Protein 1MRZ (pdb70)

CATH classification: 3.40.50.620 (+1 more: 2.40.30.30)

Structure (mmCIF, N/CA/C/O backbone):
data_1MRZ
#
_entry.id   1MRZ
#
_cell.length_a   67.211
_cell.length_b   83.095
_cell.length_c   67.851
_cell.angle_alpha   90.00
_cell.angle_beta   116.93
_cell.angle_gamma   90.00
#
_symmetry.space_group_name_H-M   'P 1 21 1'
#
loop_
_entity.id
_entity.type
_entity.pdbx_description
1 polymer 'Riboflavin kinase/FMN adenylyltransferase'
2 non-polymer 'CITRIC ACID'
3 water water
#
loop_
_atom_site.group_PDB
_atom_site.id
_atom_site.type_symbol
_atom_site.label_atom_id
_atom_site.label_alt_id
_atom_site.label_comp_id
_atom_site.label_asym_id
_atom_site.label_entity_id
_atom_site.label_seq_id
_atom_site.pdbx_PDB_ins_code
_atom_site.Cartn_x
_atom_site.Cartn_y
_atom_site.Cartn_z
_atom_site.occupancy
_atom_site.B_iso_or_equiv
_atom_site.auth_seq_id
_atom_site.auth_comp_id
_atom_site.auth_asym_id
_atom_site.auth_atom_id
_atom_site.pdbx_PDB_model_num
ATOM 1 N N . VAL A 1 2 ? -2.495 8.562 -4.353 1.00 18.39 2 VAL A N 1
ATOM 2 C CA . VAL A 1 2 ? -2.621 7.610 -3.209 1.00 18.81 2 VAL A CA 1
ATOM 3 C C . VAL A 1 2 ? -1.459 7.863 -2.250 1.00 18.95 2 VAL A C 1
ATOM 4 O O . VAL A 1 2 ? -0.309 8.013 -2.677 1.00 19.07 2 VAL A O 1
ATOM 8 N N . VAL A 1 3 ? -1.758 7.942 -0.959 1.00 17.85 3 VAL A N 1
ATOM 9 C CA . VAL A 1 3 ? -0.725 8.254 0.010 1.00 18.19 3 VAL A CA 1
ATOM 10 C C . VAL A 1 3 ? -0.613 7.184 1.087 1.00 17.47 3 VAL A C 1
ATOM 11 O O . VAL A 1 3 ? -1.608 6.832 1.696 1.00 17.01 3 VAL A O 1
ATOM 15 N N . SER A 1 4 ? 0.602 6.687 1.313 1.00 17.11 4 SER A N 1
ATOM 16 C CA . SER A 1 4 ? 0.851 5.761 2.410 1.00 17.30 4 SER A CA 1
ATOM 17 C C . SER A 1 4 ? 1.228 6.636 3.586 1.00 16.49 4 SER A C 1
ATOM 18 O O . SER A 1 4 ? 1.942 7.615 3.404 1.00 16.78 4 SER A O 1
ATOM 21 N N . ILE A 1 5 ? 0.761 6.306 4.786 1.00 15.66 5 ILE A N 1
ATOM 22 C CA . ILE A 1 5 ? 1.175 7.079 5.966 1.00 15.10 5 ILE A CA 1
ATOM 23 C C . ILE A 1 5 ? 1.615 6.148 7.090 1.00 14.72 5 ILE A C 1
ATOM 24 O O . ILE A 1 5 ? 0.951 5.168 7.388 1.00 14.02 5 ILE A O 1
ATOM 29 N N . GLY A 1 6 ? 2.737 6.465 7.717 1.00 14.72 6 GLY A N 1
ATOM 30 C CA . GLY A 1 6 ? 3.227 5.650 8.816 1.00 15.15 6 GLY A CA 1
ATOM 31 C C . GLY A 1 6 ? 4.608 6.098 9.235 1.00 15.55 6 GLY A C 1
ATOM 32 O O . GLY A 1 6 ? 5.134 7.053 8.682 1.00 14.75 6 GLY A O 1
ATOM 33 N N . VAL A 1 7 ? 5.186 5.420 10.222 1.00 15.27 7 VAL A N 1
ATOM 34 C CA . VAL A 1 7 ? 6.545 5.754 10.650 1.00 15.91 7 VAL A CA 1
ATOM 35 C C . VAL A 1 7 ? 7.550 5.025 9.758 1.00 16.04 7 VAL A C 1
ATOM 36 O O . VAL A 1 7 ? 8.489 5.626 9.270 1.00 16.40 7 VAL A O 1
ATOM 40 N N . PHE A 1 8 ? 7.327 3.732 9.549 1.00 15.81 8 PHE A N 1
ATOM 41 C CA . PHE A 1 8 ? 8.177 2.915 8.669 1.00 16.64 8 PHE A CA 1
ATOM 42 C C . PHE A 1 8 ? 9.624 2.796 9.157 1.00 16.32 8 PHE A C 1
ATOM 43 O O . PHE A 1 8 ? 10.531 2.672 8.344 1.00 16.21 8 PHE A O 1
ATOM 51 N N . ASP A 1 9 ? 9.841 2.840 10.468 1.00 16.96 9 ASP A N 1
ATOM 52 C CA . ASP A 1 9 ? 11.195 2.724 10.999 1.00 17.03 9 ASP A CA 1
ATOM 53 C C . ASP A 1 9 ? 11.768 1.341 10.667 1.00 17.40 9 ASP A C 1
ATOM 54 O O . ASP A 1 9 ? 11.268 0.326 11.145 1.00 17.11 9 ASP A O 1
ATOM 59 N N . GLY A 1 10 ? 12.816 1.312 9.851 1.00 16.83 10 GLY A N 1
ATOM 60 C CA . GLY A 1 10 ? 13.443 0.062 9.463 1.00 17.34 10 GLY A CA 1
ATOM 61 C C . GLY A 1 10 ? 12.989 -0.456 8.106 1.00 17.27 10 GLY A C 1
ATOM 62 O O . GLY A 1 10 ? 13.680 -1.274 7.494 1.00 17.10 10 GLY A O 1
ATOM 63 N N . VAL A 1 11 ? 11.840 0.027 7.635 1.00 16.95 11 VAL A N 1
ATOM 64 C CA . VAL A 1 11 ? 11.258 -0.427 6.372 1.00 17.25 11 VAL A CA 1
ATOM 65 C C . VAL A 1 11 ? 11.297 -1.959 6.327 1.00 17.54 11 VAL A C 1
ATOM 66 O O . VAL A 1 11 ? 11.887 -2.556 5.429 1.00 17.48 11 VAL A O 1
ATOM 70 N N . HIS A 1 12 ? 10.684 -2.597 7.320 1.00 17.45 12 HIS A N 1
ATOM 71 C CA . HIS A 1 12 ? 10.708 -4.062 7.402 1.00 16.97 12 HIS A CA 1
ATOM 72 C C . HIS A 1 12 ? 9.703 -4.685 6.429 1.00 16.85 12 HIS A C 1
ATOM 73 O O . HIS A 1 12 ? 9.100 -3.976 5.636 1.00 15.87 12 HIS A O 1
ATOM 80 N N . ILE A 1 13 ? 9.517 -6.003 6.483 1.00 16.99 13 ILE A N 1
ATOM 81 C CA . ILE A 1 13 ? 8.639 -6.652 5.503 1.00 17.08 13 ILE A CA 1
ATOM 82 C C . ILE A 1 13 ? 7.168 -6.249 5.611 1.00 16.73 13 ILE A C 1
ATOM 83 O O . ILE A 1 13 ? 6.441 -6.295 4.618 1.00 16.53 13 ILE A O 1
ATOM 88 N N . GLY A 1 14 ? 6.737 -5.847 6.804 1.00 16.64 14 GLY A N 1
ATOM 89 C CA . GLY A 1 14 ? 5.377 -5.380 6.998 1.00 16.58 14 GLY A CA 1
ATOM 90 C C . GLY A 1 14 ? 5.222 -4.048 6.285 1.00 17.34 14 GLY A C 1
ATOM 91 O O . GLY A 1 14 ? 4.222 -3.795 5.607 1.00 17.78 14 GLY A O 1
ATOM 92 N N . HIS A 1 15 ? 6.220 -3.184 6.441 1.00 17.09 15 HIS A N 1
ATOM 93 C CA . HIS A 1 15 ? 6.211 -1.899 5.742 1.00 17.58 15 HIS A CA 1
ATOM 94 C C . HIS A 1 15 ? 6.251 -2.074 4.229 1.00 17.44 15 HIS A C 1
ATOM 95 O O . HIS A 1 15 ? 5.580 -1.355 3.482 1.00 17.24 15 HIS A O 1
ATOM 102 N N . GLN A 1 16 ? 7.062 -3.016 3.774 1.00 17.64 16 GLN A N 1
ATOM 103 C CA . GLN A 1 16 ? 7.194 -3.277 2.348 1.00 18.09 16 GLN A CA 1
ATOM 104 C C . GLN A 1 16 ? 5.836 -3.686 1.777 1.00 17.85 16 GLN A C 1
ATOM 105 O O . GLN A 1 16 ? 5.499 -3.353 0.634 1.00 18.18 16 GLN A O 1
ATOM 111 N N . LYS A 1 17 ? 5.056 -4.396 2.585 1.00 17.30 17 LYS A N 1
ATOM 112 C CA . LYS A 1 17 ? 3.724 -4.818 2.179 1.00 16.93 17 LYS A CA 1
ATOM 113 C C . LYS A 1 17 ? 2.825 -3.593 1.984 1.00 16.55 17 LYS A C 1
ATOM 114 O O . LYS A 1 17 ? 2.095 -3.498 1.000 1.00 15.84 17 LYS A O 1
ATOM 120 N N . VAL A 1 18 ? 2.896 -2.646 2.914 1.00 16.60 18 VAL A N 1
ATOM 121 C CA . VAL A 1 18 ? 2.107 -1.419 2.789 1.00 16.54 18 VAL A CA 1
ATOM 122 C C . VAL A 1 18 ? 2.467 -0.663 1.510 1.00 16.58 18 VAL A C 1
ATOM 123 O O . VAL A 1 18 ? 1.588 -0.216 0.746 1.00 15.57 18 VAL A O 1
ATOM 127 N N . LEU A 1 19 ? 3.764 -0.531 1.267 1.00 16.16 19 LEU A N 1
ATOM 128 C CA . LEU A 1 19 ? 4.241 0.238 0.125 1.00 16.43 19 LEU A CA 1
ATOM 129 C C . LEU A 1 19 ? 3.935 -0.444 -1.204 1.00 16.17 19 LEU A C 1
ATOM 130 O O . LEU A 1 19 ? 3.540 0.210 -2.189 1.00 15.27 19 LEU A O 1
ATOM 135 N N . ARG A 1 20 ? 4.107 -1.755 -1.252 1.00 15.46 20 ARG A N 1
ATOM 136 C CA . ARG A 1 20 ? 3.802 -2.483 -2.481 1.00 16.18 20 ARG A CA 1
ATOM 137 C C . ARG A 1 20 ? 2.318 -2.374 -2.825 1.00 15.41 20 ARG A C 1
ATOM 138 O O . ARG A 1 20 ? 1.935 -2.241 -3.998 1.00 14.74 20 ARG A O 1
ATOM 146 N N . THR A 1 21 ? 1.484 -2.451 -1.799 1.00 14.98 21 THR A N 1
ATOM 147 C CA . THR A 1 21 ? 0.047 -2.319 -1.982 1.00 14.97 21 THR A CA 1
ATOM 148 C C . THR A 1 21 ? -0.291 -0.911 -2.476 1.00 15.28 21 THR A C 1
ATOM 149 O O . THR A 1 21 ? -1.123 -0.741 -3.368 1.00 14.12 21 THR A O 1
ATOM 153 N N . MET A 1 22 ? 0.364 0.101 -1.899 1.00 14.56 22 MET A N 1
ATOM 154 C CA . MET A 1 22 ? 0.154 1.473 -2.344 1.00 15.15 22 MET A CA 1
ATOM 155 C C . MET A 1 22 ? 0.427 1.603 -3.832 1.00 14.85 22 MET A C 1
ATOM 156 O O . MET A 1 22 ? -0.351 2.217 -4.561 1.00 14.52 22 MET A O 1
ATOM 161 N N . LYS A 1 23 ? 1.527 1.016 -4.290 1.00 14.50 23 LYS A N 1
ATOM 162 C CA . LYS A 1 23 ? 1.884 1.120 -5.702 1.00 14.80 23 LYS A CA 1
ATOM 163 C C . LYS A 1 23 ? 0.863 0.457 -6.622 1.00 14.14 23 LYS A C 1
ATOM 164 O O . LYS A 1 23 ? 0.608 0.922 -7.732 1.00 12.99 23 LYS A O 1
ATOM 170 N N . GLU A 1 24 ? 0.279 -0.640 -6.148 1.00 13.43 24 GLU A N 1
ATOM 171 C CA . GLU A 1 24 ? -0.709 -1.366 -6.932 1.00 14.01 24 GLU A CA 1
ATOM 172 C C . GLU A 1 24 ? -1.993 -0.560 -7.022 1.00 13.71 24 GLU A C 1
ATOM 173 O O . GLU A 1 24 ? -2.609 -0.463 -8.095 1.00 13.64 24 GLU A O 1
ATOM 179 N N . ILE A 1 25 ? -2.404 0.000 -5.889 1.00 13.49 25 ILE A N 1
ATOM 180 C CA . ILE A 1 25 ? -3.612 0.824 -5.837 1.00 14.60 25 ILE A CA 1
ATOM 181 C C . ILE A 1 25 ? -3.443 2.026 -6.757 1.00 14.39 25 ILE A C 1
ATOM 182 O O . ILE A 1 25 ? -4.369 2.420 -7.482 1.00 13.33 25 ILE A O 1
ATOM 187 N N . ALA A 1 26 ? -2.248 2.609 -6.721 1.00 14.38 26 ALA A N 1
ATOM 188 C CA . ALA A 1 26 ? -1.938 3.739 -7.591 1.00 14.66 26 ALA A CA 1
ATOM 189 C C . ALA A 1 26 ? -2.103 3.363 -9.049 1.00 14.32 26 ALA A C 1
ATOM 190 O O . ALA A 1 26 ? -2.663 4.122 -9.843 1.00 14.51 26 ALA A O 1
ATOM 192 N N . PHE A 1 27 ? -1.617 2.184 -9.409 1.00 14.10 27 PHE A N 1
ATOM 193 C CA . PHE A 1 27 ? -1.709 1.740 -10.789 1.00 14.58 27 PHE A CA 1
ATOM 194 C C . PHE A 1 27 ? -3.151 1.598 -11.252 1.00 14.50 27 PHE A C 1
ATOM 195 O O . PHE A 1 27 ? -3.511 2.074 -12.329 1.00 14.06 27 PHE A O 1
ATOM 203 N N . PHE A 1 28 ? -3.980 0.931 -10.453 1.00 14.40 28 PHE A N 1
ATOM 204 C CA . PHE A 1 28 ? -5.359 0.717 -10.884 1.00 14.70 28 PHE A CA 1
ATOM 205 C C . PHE A 1 28 ? -6.256 1.946 -10.769 1.00 15.19 28 PHE A C 1
ATOM 206 O O . PHE A 1 28 ? -7.261 2.060 -11.463 1.00 15.12 28 PHE A O 1
ATOM 214 N N . ARG A 1 29 ? -5.879 2.879 -9.906 1.00 15.22 29 ARG A N 1
ATOM 215 C CA . ARG A 1 29 ? -6.633 4.114 -9.792 1.00 16.25 29 ARG A CA 1
ATOM 216 C C . ARG A 1 29 ? -6.092 5.133 -10.789 1.00 16.68 29 ARG A C 1
ATOM 217 O O . ARG A 1 29 ? -6.688 6.178 -10.980 1.00 17.16 29 ARG A O 1
ATOM 225 N N . LYS A 1 30 ? -4.961 4.821 -11.412 1.00 17.13 30 LYS A N 1
ATOM 226 C CA . LYS A 1 30 ? -4.316 5.746 -12.334 1.00 18.10 30 LYS A CA 1
ATOM 227 C C . LYS A 1 30 ? -3.939 7.033 -11.589 1.00 18.96 30 LYS A C 1
ATOM 228 O O . LYS A 1 30 ? -4.243 8.145 -12.034 1.00 18.83 30 LYS A O 1
ATOM 234 N N . ASP A 1 31 ? -3.265 6.850 -10.458 1.00 19.41 31 ASP A N 1
ATOM 235 C CA . ASP A 1 31 ? -2.871 7.929 -9.562 1.00 20.98 31 ASP A CA 1
ATOM 236 C C . ASP A 1 31 ? -1.357 7.945 -9.388 1.00 20.32 31 ASP A C 1
ATOM 237 O O . ASP A 1 31 ? -0.672 7.027 -9.821 1.00 20.35 31 ASP A O 1
ATOM 242 N N . ASP A 1 32 ? -0.841 8.987 -8.747 1.00 20.82 32 ASP A N 1
ATOM 243 C CA . ASP A 1 32 ? 0.581 9.048 -8.397 1.00 21.25 32 ASP A CA 1
ATOM 244 C C . ASP A 1 32 ? 0.700 8.478 -6.992 1.00 20.88 32 ASP A C 1
ATOM 245 O O . ASP A 1 32 ? -0.306 8.372 -6.291 1.00 21.71 32 ASP A O 1
ATOM 250 N N . SER A 1 33 ? 1.906 8.095 -6.582 1.00 19.90 33 SER A N 1
ATOM 251 C CA . SER A 1 33 ? 2.122 7.559 -5.240 1.00 19.30 33 SER A CA 1
ATOM 252 C C . SER A 1 33 ? 2.891 8.594 -4.430 1.00 18.42 33 SER A C 1
ATOM 253 O O . SER A 1 33 ? 3.650 9.362 -4.996 1.00 17.76 33 SER A O 1
ATOM 256 N N . LEU A 1 34 ? 2.669 8.604 -3.119 1.00 17.21 34 LEU A N 1
ATOM 257 C CA . LEU A 1 34 ? 3.366 9.499 -2.200 1.00 17.39 34 LEU A CA 1
ATOM 258 C C . LEU A 1 34 ? 3.433 8.812 -0.840 1.00 16.95 34 LEU A C 1
ATOM 259 O O . LEU A 1 34 ? 2.425 8.293 -0.364 1.00 16.55 34 LEU A O 1
ATOM 264 N N . ILE A 1 35 ? 4.606 8.820 -0.218 1.00 16.28 35 ILE A N 1
ATOM 265 C CA . ILE A 1 35 ? 4.768 8.238 1.108 1.00 16.12 35 ILE A CA 1
ATOM 266 C C . ILE A 1 35 ? 4.953 9.372 2.118 1.00 15.69 35 ILE A C 1
ATOM 267 O O . ILE A 1 35 ? 5.838 10.202 1.940 1.00 15.43 35 ILE A O 1
ATOM 272 N N . TYR A 1 36 ? 4.118 9.409 3.153 1.00 14.93 36 TYR A N 1
ATOM 273 C CA . TYR A 1 36 ? 4.300 10.355 4.251 1.00 15.83 36 TYR A CA 1
ATOM 274 C C . TYR A 1 36 ? 4.911 9.523 5.362 1.00 15.97 36 TYR A C 1
ATOM 275 O O . TYR A 1 36 ? 4.278 8.591 5.846 1.00 16.24 36 TYR A O 1
ATOM 284 N N . THR A 1 37 ? 6.146 9.828 5.739 1.00 16.28 37 THR A N 1
ATOM 285 C CA . THR A 1 37 ? 6.769 9.132 6.853 1.00 16.13 37 THR A CA 1
ATOM 286 C C . THR A 1 37 ? 6.881 10.071 8.049 1.00 15.89 37 THR A C 1
ATOM 287 O O . THR A 1 37 ? 7.489 11.137 7.975 1.00 15.43 37 THR A O 1
ATOM 291 N N . ILE A 1 38 ? 6.243 9.690 9.146 1.00 16.60 38 ILE A N 1
ATOM 292 C CA . ILE A 1 38 ? 6.272 10.490 10.361 1.00 16.54 38 ILE A CA 1
ATOM 293 C C . ILE A 1 38 ? 7.640 10.311 11.010 1.00 16.60 38 ILE A C 1
ATOM 294 O O . ILE A 1 38 ? 8.080 9.188 11.246 1.00 16.58 38 ILE A O 1
ATOM 299 N N . SER A 1 39 ? 8.317 11.419 11.284 1.00 16.92 39 SER A N 1
ATOM 300 C CA . SER A 1 39 ? 9.673 11.377 11.828 1.00 17.16 39 SER A CA 1
ATOM 301 C C . SER A 1 39 ? 9.860 10.417 13.002 1.00 17.66 39 SER A C 1
ATOM 302 O O . SER A 1 39 ? 10.765 9.579 12.990 1.00 17.21 39 SER A O 1
ATOM 305 N N . TYR A 1 40 ? 9.000 10.534 14.011 1.00 17.38 40 TYR A N 1
ATOM 306 C CA . TYR A 1 40 ? 9.131 9.723 15.201 1.00 17.92 40 TYR A CA 1
ATOM 307 C C . TYR A 1 40 ? 7.799 9.159 15.683 1.00 18.01 40 TYR A C 1
ATOM 308 O O . TYR A 1 40 ? 6.763 9.830 15.596 1.00 17.92 40 TYR A O 1
ATOM 317 N N . PRO A 1 41 ? 7.834 7.945 16.228 1.00 17.98 41 PRO A N 1
ATOM 318 C CA . PRO A 1 41 ? 6.636 7.342 16.815 1.00 17.77 41 PRO A CA 1
ATOM 319 C C . PRO A 1 41 ? 6.398 8.002 18.179 1.00 17.76 41 PRO A C 1
ATOM 320 O O . PRO A 1 41 ? 7.339 8.544 18.770 1.00 16.55 41 PRO A O 1
ATOM 324 N N . PRO A 1 42 ? 5.173 7.965 18.695 1.00 18.31 42 PRO A N 1
ATOM 325 C CA . PRO A 1 42 ? 4.892 8.597 19.984 1.00 18.41 42 PRO A CA 1
ATOM 326 C C . PRO A 1 42 ? 5.796 8.039 21.081 1.00 17.93 42 PRO A C 1
ATOM 327 O O . PRO A 1 42 ? 6.301 8.807 21.894 1.00 17.68 42 PRO A O 1
ATOM 331 N N . GLU A 1 43 ? 6.021 6.728 21.072 1.00 17.21 43 GLU A N 1
ATOM 332 C CA . GLU A 1 43 ? 6.862 6.066 22.084 1.00 17.70 43 GLU A CA 1
ATOM 333 C C . GLU A 1 43 ? 8.289 6.619 22.171 1.00 16.84 43 GLU A C 1
ATOM 334 O O . GLU A 1 43 ? 8.959 6.487 23.192 1.00 15.59 43 GLU A O 1
ATOM 340 N N . TYR A 1 44 ? 8.756 7.219 21.086 1.00 17.02 44 TYR A N 1
ATOM 341 C CA . TYR A 1 44 ? 10.121 7.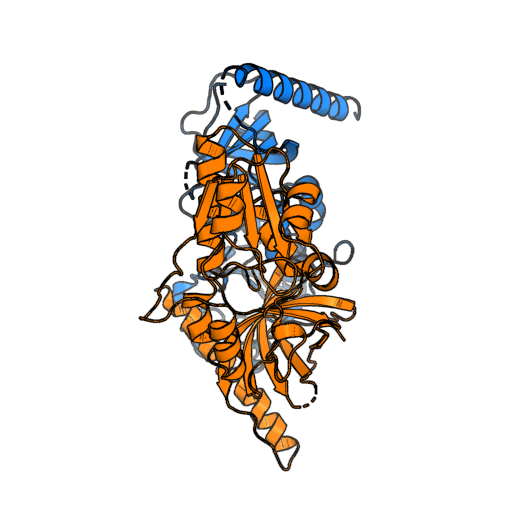747 21.016 1.00 17.49 44 TYR A CA 1
ATOM 342 C C . TYR A 1 44 ? 10.443 8.684 22.171 1.00 18.13 44 TYR A C 1
ATOM 343 O O . TYR A 1 44 ? 11.582 8.763 22.627 1.00 18.04 44 TYR A O 1
ATOM 352 N N . PHE A 1 45 ? 9.424 9.370 22.664 1.00 18.55 45 PHE A N 1
ATOM 353 C CA . PHE A 1 45 ? 9.633 10.350 23.719 1.00 20.30 45 PHE A CA 1
ATOM 354 C C . PHE A 1 45 ? 9.512 9.796 25.128 1.00 20.83 45 PHE A C 1
ATOM 355 O O . PHE A 1 45 ? 9.741 10.510 26.101 1.00 22.24 45 PHE A O 1
ATOM 363 N N . LEU A 1 46 ? 9.206 8.508 25.233 1.00 21.47 46 LEU A N 1
ATOM 364 C CA . LEU A 1 46 ? 9.104 7.854 26.537 1.00 21.85 46 LEU A CA 1
ATOM 365 C C . LEU A 1 46 ? 10.445 7.289 26.995 1.00 21.96 46 LEU A C 1
ATOM 366 O O . LEU A 1 46 ? 11.201 6.736 26.198 1.00 22.11 46 LEU A O 1
ATOM 371 N N . PRO A 1 47 ? 10.727 7.425 28.292 1.00 22.15 47 PRO A N 1
ATOM 372 C CA . PRO A 1 47 ? 11.999 6.993 28.894 1.00 22.07 47 PRO A CA 1
ATOM 373 C C . PRO A 1 47 ? 12.495 5.579 28.551 1.00 21.84 47 PRO A C 1
ATOM 374 O O . PRO A 1 47 ? 13.703 5.366 28.499 1.00 21.57 47 PRO A O 1
ATOM 378 N N . ASP A 1 48 ? 11.592 4.637 28.302 1.00 21.50 48 ASP A N 1
ATOM 379 C CA . ASP A 1 48 ? 12.025 3.268 28.028 1.00 21.53 48 ASP A CA 1
ATOM 380 C C . ASP A 1 48 ? 12.133 2.908 26.546 1.00 20.75 48 ASP A C 1
ATOM 381 O O . ASP A 1 48 ? 12.185 1.729 26.207 1.00 20.96 48 ASP A O 1
ATOM 386 N N . PHE A 1 49 ? 12.142 3.906 25.670 1.00 19.38 49 PHE A N 1
ATOM 387 C CA . PHE A 1 49 ? 12.218 3.651 24.239 1.00 18.31 49 PHE A CA 1
ATOM 388 C C . PHE A 1 49 ? 13.580 3.064 23.862 1.00 17.94 49 PHE A C 1
ATOM 389 O O . PHE A 1 49 ? 14.612 3.656 24.152 1.00 16.95 49 PHE A O 1
ATOM 397 N N . PRO A 1 50 ? 13.583 1.894 23.231 1.00 17.78 50 PRO A N 1
ATOM 398 C CA . PRO A 1 50 ? 14.835 1.251 22.807 1.00 17.80 50 PRO A CA 1
ATOM 399 C C . PRO A 1 50 ? 15.620 2.077 21.797 1.00 17.43 50 PRO A C 1
ATOM 400 O O . PRO A 1 50 ? 16.850 2.035 21.796 1.00 17.03 50 PRO A O 1
ATOM 404 N N . GLY A 1 51 ? 14.916 2.829 20.956 1.00 17.19 51 GLY A N 1
ATOM 405 C CA . GLY A 1 51 ? 15.566 3.619 19.936 1.00 16.40 51 GLY A CA 1
ATOM 406 C C . GLY A 1 51 ? 15.144 3.180 18.550 1.00 15.74 51 GLY A C 1
ATOM 407 O O . GLY A 1 51 ? 14.592 2.096 18.363 1.00 14.89 51 GLY A O 1
ATOM 408 N N . LEU A 1 52 ? 15.385 4.042 17.571 1.00 15.44 52 LEU A N 1
ATOM 409 C CA . LEU A 1 52 ? 15.018 3.747 16.192 1.00 15.63 52 LEU A CA 1
ATOM 410 C C . LEU A 1 52 ? 16.002 2.744 15.606 1.00 15.74 52 LEU A C 1
ATOM 411 O O . LEU A 1 52 ? 17.148 2.673 16.043 1.00 15.20 52 LEU A O 1
ATOM 416 N N . LEU A 1 53 ? 15.546 1.990 14.611 1.00 15.53 53 LEU A N 1
ATOM 417 C CA . LEU A 1 53 ? 16.383 1.007 13.942 1.00 16.64 53 LEU A CA 1
ATOM 418 C C . LEU A 1 53 ? 17.391 1.670 13.027 1.00 16.80 53 LEU A C 1
ATOM 419 O O . LEU A 1 53 ? 18.423 1.090 12.731 1.00 17.22 53 LEU A O 1
ATOM 424 N N . MET A 1 54 ? 17.084 2.886 12.575 1.00 17.02 54 MET A N 1
ATOM 425 C CA . MET A 1 54 ? 17.946 3.612 11.642 1.00 17.06 54 MET A CA 1
ATOM 426 C C . MET A 1 54 ? 17.607 5.101 11.690 1.00 16.87 54 MET A C 1
ATOM 427 O O . MET A 1 54 ? 16.562 5.477 12.209 1.00 15.75 54 MET A O 1
ATOM 432 N N . THR A 1 55 ? 18.480 5.952 11.149 1.00 16.24 55 THR A N 1
ATOM 433 C CA . THR A 1 55 ? 18.197 7.390 11.143 1.00 16.61 55 THR A CA 1
ATOM 434 C C . THR A 1 55 ? 17.036 7.692 10.216 1.00 16.28 55 THR A C 1
ATOM 435 O O . THR A 1 55 ? 16.715 6.907 9.331 1.00 14.98 55 THR A O 1
ATOM 439 N N . VAL A 1 56 ? 16.422 8.853 10.405 1.00 16.65 56 VAL A N 1
ATOM 440 C CA . VAL A 1 56 ? 15.356 9.261 9.509 1.00 17.00 56 VAL A CA 1
ATOM 441 C C . VAL A 1 56 ? 15.920 9.394 8.095 1.00 17.08 56 VAL A C 1
ATOM 442 O O . VAL A 1 56 ? 15.278 9.026 7.127 1.00 17.11 56 VAL A O 1
ATOM 446 N N . GLU A 1 57 ? 17.144 9.902 7.983 1.00 17.08 57 GLU A N 1
ATOM 447 C CA . GLU A 1 57 ? 17.761 10.067 6.671 1.00 18.81 57 GLU A CA 1
ATOM 448 C C . GLU A 1 57 ? 17.914 8.734 5.941 1.00 18.31 57 GLU A C 1
ATOM 449 O O . GLU A 1 57 ? 17.573 8.616 4.760 1.00 18.34 57 GLU A O 1
ATOM 455 N N . SER A 1 58 ? 18.441 7.741 6.644 1.00 17.97 58 SER A N 1
ATOM 456 C CA . SER A 1 58 ? 18.618 6.414 6.071 1.00 18.29 58 SER A CA 1
ATOM 457 C C . SER A 1 58 ? 17.257 5.841 5.693 1.00 17.64 58 SER A C 1
ATOM 458 O O . SER A 1 58 ? 17.103 5.182 4.673 1.00 16.68 58 SER A O 1
ATOM 461 N N . ARG A 1 59 ? 16.271 6.073 6.548 1.00 17.54 59 ARG A N 1
ATOM 462 C CA . ARG A 1 59 ? 14.924 5.573 6.293 1.00 17.93 59 ARG A CA 1
ATOM 463 C C . ARG A 1 59 ? 14.343 6.192 5.023 1.00 17.37 59 ARG A C 1
ATOM 464 O O . ARG A 1 59 ? 13.769 5.497 4.184 1.00 17.32 59 ARG A O 1
ATOM 472 N N . VAL A 1 60 ? 14.493 7.503 4.889 1.00 17.75 60 VAL A N 1
ATOM 473 C CA . VAL A 1 60 ? 13.988 8.200 3.707 1.00 18.20 60 VAL A CA 1
ATOM 474 C C . VAL A 1 60 ? 14.640 7.684 2.428 1.00 18.47 60 VAL A C 1
ATOM 475 O O . VAL A 1 60 ? 13.982 7.539 1.400 1.00 18.60 60 VAL A O 1
ATOM 479 N N . GLU A 1 61 ? 15.939 7.427 2.484 1.00 18.90 61 GLU A N 1
ATOM 480 C CA . GLU A 1 61 ? 16.658 6.892 1.320 1.00 19.40 61 GLU A CA 1
ATOM 481 C C . GLU A 1 61 ? 16.069 5.557 0.858 1.00 18.65 61 GLU A C 1
ATOM 482 O O . GLU A 1 61 ? 15.969 5.285 -0.341 1.00 18.86 61 GLU A O 1
ATOM 488 N N . MET A 1 62 ? 15.685 4.714 1.810 1.00 17.93 62 MET A N 1
ATOM 489 C CA . MET A 1 62 ? 15.076 3.432 1.475 1.00 18.07 62 MET A CA 1
ATOM 490 C C . MET A 1 62 ? 13.646 3.553 0.956 1.00 17.38 62 MET A C 1
ATOM 491 O O . MET A 1 62 ? 13.267 2.875 0.003 1.00 16.29 62 MET A O 1
ATOM 496 N N . LEU A 1 63 ? 12.847 4.395 1.611 1.00 17.34 63 LEU A N 1
ATOM 497 C CA . LEU A 1 63 ? 11.464 4.625 1.201 1.00 17.00 63 LEU A CA 1
ATOM 498 C C . LEU A 1 63 ? 11.405 5.231 -0.198 1.00 17.15 63 LEU A C 1
ATOM 499 O O . LEU A 1 63 ? 10.474 4.954 -0.955 1.00 16.79 63 LEU A O 1
ATOM 504 N N . SER A 1 64 ? 12.393 6.061 -0.530 1.00 17.06 64 SER A N 1
ATOM 505 C CA . SER A 1 64 ? 12.450 6.727 -1.834 1.00 18.35 64 SER A CA 1
ATOM 506 C C . SER A 1 64 ? 12.598 5.742 -3.007 1.00 19.06 64 SER A C 1
ATOM 507 O O . SER A 1 64 ? 12.334 6.088 -4.156 1.00 19.55 64 SER A O 1
ATOM 510 N N . ARG A 1 65 ? 13.037 4.526 -2.725 1.00 19.28 65 ARG A N 1
ATOM 511 C CA . ARG A 1 65 ? 13.142 3.510 -3.775 1.00 20.45 65 ARG A CA 1
ATOM 512 C C . ARG A 1 65 ? 11.757 3.061 -4.230 1.00 20.54 65 ARG A C 1
ATOM 513 O O . ARG A 1 65 ? 11.592 2.559 -5.351 1.00 21.08 65 ARG A O 1
ATOM 521 N N . TYR A 1 66 ? 10.767 3.254 -3.364 1.00 19.61 66 TYR A N 1
ATOM 522 C CA . TYR A 1 66 ? 9.383 2.895 -3.661 1.00 19.55 66 TYR A CA 1
ATOM 523 C C . TYR A 1 66 ? 8.610 4.029 -4.321 1.00 18.98 66 TYR A C 1
ATOM 524 O O . TYR A 1 66 ? 7.916 3.805 -5.304 1.00 18.60 66 TYR A O 1
ATOM 533 N N . ALA A 1 67 ? 8.729 5.241 -3.773 1.00 18.16 67 ALA A N 1
ATOM 534 C CA . ALA A 1 67 ? 8.028 6.408 -4.302 1.00 18.00 67 ALA A CA 1
ATOM 535 C C . ALA A 1 67 ? 8.535 7.690 -3.644 1.00 17.67 67 ALA A C 1
ATOM 536 O O . ALA A 1 67 ? 9.340 7.636 -2.714 1.00 16.92 67 ALA A O 1
ATOM 538 N N . ARG A 1 68 ? 8.025 8.825 -4.113 1.00 17.30 68 ARG A N 1
ATOM 539 C CA . ARG A 1 68 ? 8.350 10.129 -3.549 1.00 17.63 68 ARG A CA 1
ATOM 540 C C . ARG A 1 68 ? 7.995 10.087 -2.077 1.00 17.12 68 ARG A C 1
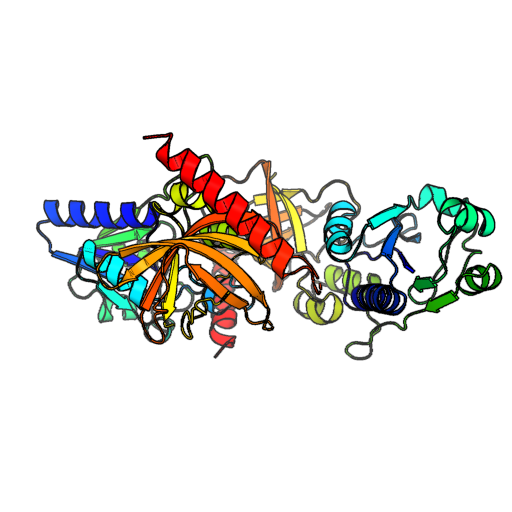ATOM 541 O O . ARG A 1 68 ? 6.897 9.670 -1.708 1.00 17.20 68 ARG A O 1
ATOM 549 N N . THR A 1 69 ? 8.937 10.506 -1.239 1.00 16.65 69 THR A N 1
ATOM 550 C CA . THR A 1 69 ? 8.783 10.434 0.209 1.00 16.78 69 THR A CA 1
ATOM 551 C C . THR A 1 69 ? 8.913 11.795 0.871 1.00 16.11 69 THR A C 1
ATOM 552 O O . THR A 1 69 ? 9.872 12.523 0.625 1.00 16.56 69 THR A O 1
ATOM 556 N N . VAL A 1 70 ? 7.930 12.122 1.703 1.00 15.25 70 VAL A N 1
ATOM 557 C CA . VAL A 1 70 ? 7.874 13.390 2.409 1.00 15.17 70 VAL A CA 1
ATOM 558 C C . VAL A 1 70 ? 7.843 13.114 3.901 1.00 15.37 70 VAL A C 1
ATOM 559 O O . VAL A 1 70 ? 7.041 12.305 4.358 1.00 14.89 70 VAL A O 1
ATOM 563 N N . VAL A 1 71 ? 8.696 13.792 4.667 1.00 15.32 71 VAL A N 1
ATOM 564 C CA . VAL A 1 71 ? 8.714 13.589 6.112 1.00 15.79 71 VAL A CA 1
ATOM 565 C C . VAL A 1 71 ? 7.670 14.455 6.820 1.00 15.88 71 VAL A C 1
ATOM 566 O O . VAL A 1 71 ? 7.584 15.665 6.571 1.00 15.46 71 VAL A O 1
ATOM 570 N N . LEU A 1 72 ? 6.866 13.840 7.684 1.00 15.44 72 LEU A N 1
ATOM 571 C CA . LEU A 1 72 ? 5.961 14.621 8.527 1.00 15.92 72 LEU A CA 1
ATOM 572 C C . LEU A 1 72 ? 6.672 14.799 9.851 1.00 16.07 72 LEU A C 1
ATOM 573 O O . LEU A 1 72 ? 7.076 13.813 10.475 1.00 16.43 72 LEU A O 1
ATOM 578 N N . ASP A 1 73 ? 6.824 16.052 10.269 1.00 16.10 73 ASP A N 1
ATOM 579 C CA . ASP A 1 73 ? 7.504 16.413 11.514 1.00 16.54 73 ASP A CA 1
ATOM 580 C C . ASP A 1 73 ? 6.579 16.135 12.702 1.00 16.49 73 ASP A C 1
ATOM 581 O O . ASP A 1 73 ? 5.535 16.768 12.860 1.00 15.46 73 ASP A O 1
ATOM 586 N N . PHE A 1 74 ? 6.955 15.159 13.519 1.00 16.24 74 PHE A N 1
ATOM 587 C CA . PHE A 1 74 ? 6.180 14.839 14.705 1.00 17.54 74 PHE A CA 1
ATOM 588 C C . PHE A 1 74 ? 5.785 16.099 15.478 1.00 16.99 74 PHE A C 1
ATOM 589 O O . PHE A 1 74 ? 4.649 16.239 15.901 1.00 16.30 74 PHE A O 1
ATOM 597 N N . PHE A 1 75 ? 6.736 17.012 15.657 1.00 17.32 75 PHE A N 1
ATOM 598 C CA . PHE A 1 75 ? 6.483 18.241 16.408 1.00 17.36 75 PHE A CA 1
ATOM 599 C C . PHE A 1 75 ? 5.445 19.130 15.737 1.00 17.54 75 PHE A C 1
ATOM 600 O O . PHE A 1 75 ? 4.687 19.831 16.408 1.00 17.55 75 PHE A O 1
ATOM 608 N N . ARG A 1 76 ? 5.407 19.096 14.412 1.00 17.38 76 ARG A N 1
ATOM 609 C CA . ARG A 1 76 ? 4.490 19.945 13.663 1.00 17.83 76 ARG A CA 1
ATOM 610 C C . ARG A 1 76 ? 3.089 19.360 13.486 1.00 17.52 76 ARG A C 1
ATOM 611 O O . ARG A 1 76 ? 2.164 20.084 13.126 1.00 17.75 76 ARG A O 1
ATOM 619 N N . ILE A 1 77 ? 2.915 18.064 13.744 1.00 17.11 77 ILE A N 1
ATOM 620 C CA . ILE A 1 77 ? 1.596 17.459 13.562 1.00 16.77 77 ILE A CA 1
ATOM 621 C C . ILE A 1 77 ? 0.940 16.981 14.863 1.00 16.72 77 ILE A C 1
ATOM 622 O O . ILE A 1 77 ? -0.259 16.726 14.883 1.00 15.99 77 ILE A O 1
ATOM 627 N N . LYS A 1 78 ? 1.721 16.846 15.930 1.00 16.71 78 LYS A N 1
ATOM 628 C CA . LYS A 1 78 ? 1.218 16.287 17.195 1.00 17.54 78 LYS A CA 1
ATOM 629 C C . LYS A 1 78 ? 0.041 17.037 17.828 1.00 17.94 78 LYS A C 1
ATOM 630 O O . LYS A 1 78 ? -0.759 16.431 18.543 1.00 18.55 78 LYS A O 1
ATOM 636 N N . ASP A 1 79 ? -0.060 18.342 17.593 1.00 17.73 79 ASP A N 1
ATOM 637 C CA . ASP A 1 79 ? -1.127 19.128 18.213 1.00 18.28 79 ASP A CA 1
ATOM 638 C C . ASP A 1 79 ? -2.275 19.503 17.279 1.00 17.70 79 ASP A C 1
ATOM 639 O O . ASP A 1 79 ? -3.160 20.265 17.660 1.00 17.56 79 ASP A O 1
ATOM 644 N N . LEU A 1 80 ? -2.267 18.971 16.064 1.00 17.37 80 LEU A N 1
ATOM 645 C CA . LEU A 1 80 ? -3.316 19.278 15.099 1.00 17.56 80 LEU A CA 1
ATOM 646 C C . LEU A 1 80 ? -4.580 18.479 15.383 1.00 17.52 80 LEU A C 1
ATOM 647 O O . LEU A 1 80 ? -4.516 17.363 15.892 1.00 17.71 80 LEU A O 1
ATOM 652 N N . THR A 1 81 ? -5.728 19.043 15.041 1.00 17.23 81 THR A N 1
ATOM 653 C CA . THR A 1 81 ? -6.972 18.296 15.140 1.00 17.49 81 THR A CA 1
ATOM 654 C C . THR A 1 81 ? -7.006 17.387 13.917 1.00 17.53 81 THR A C 1
ATOM 655 O O . THR A 1 81 ? -6.245 17.606 12.973 1.00 17.09 81 THR A O 1
ATOM 659 N N . PRO A 1 82 ? -7.840 16.353 13.934 1.00 17.62 82 PRO A N 1
ATOM 660 C CA . PRO A 1 82 ? -7.941 15.455 12.777 1.00 17.69 82 PRO A CA 1
ATOM 661 C C . PRO A 1 82 ? -8.317 16.259 11.544 1.00 17.40 82 PRO A C 1
ATOM 662 O O . PRO A 1 82 ? -7.752 16.065 10.467 1.00 17.03 82 PRO A O 1
ATOM 666 N N . GLU A 1 83 ? -9.237 17.193 11.730 1.00 17.55 83 GLU A N 1
ATOM 667 C CA . GLU A 1 83 ? -9.675 18.068 10.658 1.00 17.72 83 GLU A CA 1
ATOM 668 C C . GLU A 1 83 ? -8.484 18.862 10.125 1.00 17.36 83 GLU A C 1
ATOM 669 O O . GLU A 1 83 ? -8.289 18.975 8.908 1.00 17.10 83 GLU A O 1
ATOM 675 N N . GLY A 1 84 ? -7.677 19.387 11.044 1.00 17.07 84 GLY A N 1
ATOM 676 C CA . GLY A 1 84 ? -6.517 20.186 10.685 1.00 17.48 84 GLY A CA 1
ATOM 677 C C . GLY A 1 84 ? -5.475 19.390 9.918 1.00 17.45 84 GLY A C 1
ATOM 678 O O . GLY A 1 84 ? -4.856 19.891 8.977 1.00 17.58 84 GLY A O 1
ATOM 679 N N . PHE A 1 85 ? -5.284 18.137 10.312 1.00 17.17 85 PHE A N 1
ATOM 680 C CA . PHE A 1 85 ? -4.321 17.284 9.632 1.00 16.91 85 PHE A CA 1
ATOM 681 C C . PHE A 1 85 ? -4.757 17.043 8.188 1.00 16.64 85 PHE A C 1
ATOM 682 O O . PHE A 1 85 ? -3.965 17.177 7.245 1.00 15.87 85 PHE A O 1
ATOM 690 N N . VAL A 1 86 ? -6.021 16.686 8.011 1.00 16.19 86 VAL A N 1
ATOM 691 C CA . VAL A 1 86 ? -6.540 16.426 6.667 1.00 17.03 86 VAL A CA 1
ATOM 692 C C . VAL A 1 86 ? -6.431 17.658 5.766 1.00 16.93 86 VAL A C 1
ATOM 693 O O . VAL A 1 86 ? -6.026 17.564 4.613 1.00 16.88 86 VAL A O 1
ATOM 697 N N . GLU A 1 87 ? -6.775 18.815 6.310 1.00 17.73 87 GLU A N 1
ATOM 698 C CA . GLU A 1 87 ? -6.729 20.067 5.562 1.00 18.31 87 GLU A CA 1
ATOM 699 C C . GLU A 1 87 ? -5.312 20.404 5.096 1.00 18.47 87 GLU A C 1
ATOM 700 O O . GLU A 1 87 ? -5.092 20.772 3.942 1.00 18.00 87 GLU A O 1
ATOM 706 N N . ARG A 1 88 ? -4.346 20.231 5.990 1.00 18.20 88 ARG A N 1
ATOM 707 C CA . ARG A 1 88 ? -2.973 20.599 5.684 1.00 18.77 88 ARG A CA 1
ATOM 708 C C . ARG A 1 88 ? -2.181 19.573 4.871 1.00 18.45 88 ARG A C 1
ATOM 709 O O . ARG A 1 88 ? -1.321 19.950 4.074 1.00 18.35 88 ARG A O 1
ATOM 717 N N . TYR A 1 89 ? -2.464 18.286 5.060 1.00 17.22 89 TYR A N 1
ATOM 718 C CA . TYR A 1 89 ? -1.673 17.249 4.387 1.00 17.52 89 TYR A CA 1
ATOM 719 C C . TYR A 1 89 ? -2.416 16.380 3.379 1.00 17.63 89 TYR A C 1
ATOM 720 O O . TYR A 1 89 ? -1.792 15.704 2.559 1.00 18.22 89 TYR A O 1
ATOM 729 N N . LEU A 1 90 ? -3.741 16.360 3.438 1.00 17.53 90 LEU A N 1
ATOM 730 C CA . LEU A 1 90 ? -4.465 15.461 2.545 1.00 17.52 90 LEU A CA 1
ATOM 731 C C . LEU A 1 90 ? -5.402 16.182 1.583 1.00 18.35 90 LEU A C 1
ATOM 732 O O . LEU A 1 90 ? -6.373 15.595 1.110 1.00 17.77 90 LEU A O 1
ATOM 737 N N . SER A 1 91 ? -5.098 17.439 1.282 1.00 19.31 91 SER A N 1
ATOM 738 C CA . SER A 1 91 ? -5.917 18.201 0.343 1.00 21.02 91 SER A CA 1
ATOM 739 C C . SER A 1 91 ? -5.884 17.533 -1.006 1.00 20.97 91 SER A C 1
ATOM 740 O O . SER A 1 91 ? -4.817 17.278 -1.559 1.00 21.76 91 SER A O 1
ATOM 743 N N . GLY A 1 92 ? -7.060 17.221 -1.528 1.00 21.71 92 GLY A N 1
ATOM 744 C CA . GLY A 1 92 ? -7.153 16.599 -2.830 1.00 21.54 92 GLY A CA 1
ATOM 745 C C . GLY A 1 92 ? -6.821 15.117 -2.871 1.00 21.69 92 GLY A C 1
ATOM 746 O O . GLY A 1 92 ? -6.912 14.500 -3.930 1.00 22.25 92 GLY A O 1
ATOM 747 N N . VAL A 1 93 ? -6.433 14.538 -1.738 1.00 21.15 93 VAL A N 1
ATOM 748 C CA . VAL A 1 93 ? -6.087 13.116 -1.707 1.00 20.53 93 VAL A CA 1
ATOM 749 C C . VAL A 1 93 ? -7.348 12.263 -1.620 1.00 19.98 93 VAL A C 1
ATOM 750 O O . VAL A 1 93 ? -8.196 12.464 -0.744 1.00 20.27 93 VAL A O 1
ATOM 754 N N . SER A 1 94 ? -7.474 11.306 -2.526 1.00 19.35 94 SER A N 1
ATOM 755 C CA . SER A 1 94 ? -8.667 10.483 -2.570 1.00 19.20 94 SER A CA 1
ATOM 756 C C . SER A 1 94 ? -8.485 9.137 -1.884 1.00 18.73 94 SER A C 1
ATOM 757 O O . SER A 1 94 ? -9.465 8.463 -1.590 1.00 18.36 94 SER A O 1
ATOM 760 N N . ALA A 1 95 ? -7.240 8.757 -1.608 1.00 17.75 95 ALA A N 1
ATOM 761 C CA . ALA A 1 95 ? -6.993 7.467 -0.974 1.00 17.95 95 ALA A CA 1
ATOM 762 C C . ALA A 1 95 ? -5.708 7.438 -0.172 1.00 17.35 95 ALA A C 1
ATOM 763 O O . ALA A 1 95 ? -4.693 7.986 -0.584 1.00 16.96 95 ALA A O 1
ATOM 765 N N . VAL A 1 96 ? -5.762 6.756 0.967 1.00 17.70 96 VAL A N 1
ATOM 766 C CA . VAL A 1 96 ? -4.603 6.583 1.816 1.00 17.27 96 VAL A CA 1
ATOM 767 C C . VAL A 1 96 ? -4.453 5.112 2.172 1.00 16.91 96 VAL A C 1
ATOM 768 O O . VAL A 1 96 ? -5.441 4.377 2.258 1.00 16.50 96 VAL A O 1
ATOM 772 N N . VAL A 1 97 ? -3.210 4.693 2.374 1.00 15.98 97 VAL A N 1
ATOM 773 C CA . VAL A 1 97 ? -2.908 3.309 2.720 1.00 16.09 97 VAL A CA 1
ATOM 774 C C . VAL A 1 97 ? -2.154 3.361 4.035 1.00 15.93 97 VAL A C 1
ATOM 775 O O . VAL A 1 97 ? -1.112 4.010 4.126 1.00 14.75 97 VAL A O 1
ATOM 779 N N . VAL A 1 98 ? -2.691 2.697 5.054 1.00 16.02 98 VAL A N 1
ATOM 780 C CA . VAL A 1 98 ? -2.090 2.734 6.382 1.00 16.63 98 VAL A CA 1
ATOM 781 C C . VAL A 1 98 ? -2.242 1.374 7.072 1.00 17.24 98 VAL A C 1
ATOM 782 O O . VAL A 1 98 ? -2.989 0.496 6.622 1.00 16.43 98 VAL A O 1
ATOM 786 N N . GLY A 1 99 ? -1.520 1.192 8.170 1.00 17.64 99 GLY A N 1
ATOM 787 C CA . GLY A 1 99 ? -1.666 -0.047 8.911 1.00 18.20 99 GLY A CA 1
ATOM 788 C C . GLY A 1 99 ? -2.938 -0.032 9.732 1.00 18.73 99 GLY A C 1
ATOM 789 O O . GLY A 1 99 ? -3.573 1.003 9.886 1.00 18.65 99 GLY A O 1
ATOM 790 N N . ARG A 1 100 ? -3.317 -1.187 10.269 1.00 19.58 100 ARG A N 1
ATOM 791 C CA . ARG A 1 100 ? -4.480 -1.264 11.133 1.00 20.50 100 ARG A CA 1
ATOM 792 C C . ARG A 1 100 ? -4.197 -0.439 12.384 1.00 20.66 100 ARG A C 1
ATOM 793 O O . ARG A 1 100 ? -3.052 -0.279 12.763 1.00 21.40 100 ARG A O 1
ATOM 801 N N . ASP A 1 101 ? -5.238 0.098 13.009 1.00 21.26 101 ASP A N 1
ATOM 802 C CA . ASP A 1 101 ? -5.063 0.902 14.223 1.00 21.46 101 ASP A CA 1
ATOM 803 C C . ASP A 1 101 ? -4.257 2.178 13.993 1.00 21.01 101 ASP A C 1
ATOM 804 O O . ASP A 1 101 ? -3.531 2.634 14.883 1.00 21.13 101 ASP A O 1
ATOM 809 N N . PHE A 1 102 ? -4.372 2.753 12.802 1.00 20.00 102 PHE A N 1
ATOM 810 C CA . PHE A 1 102 ? -3.656 3.978 12.507 1.00 19.11 102 PHE A CA 1
ATOM 811 C C . PHE A 1 102 ? -4.329 5.144 13.219 1.00 18.29 102 PHE A C 1
ATOM 812 O O . PHE A 1 102 ? -5.546 5.309 13.136 1.00 17.75 102 PHE A O 1
ATOM 820 N N . ARG A 1 103 ? -3.530 5.961 13.901 1.00 17.57 103 ARG A N 1
ATOM 821 C CA . ARG A 1 103 ? -4.045 7.113 14.633 1.00 17.45 103 ARG A CA 1
ATOM 822 C C . ARG A 1 103 ? -3.253 8.380 14.305 1.00 17.62 103 ARG A C 1
ATOM 823 O O . ARG A 1 103 ? -2.065 8.308 14.012 1.00 17.55 103 ARG A O 1
ATOM 831 N N . PHE A 1 104 ? -3.922 9.528 14.358 1.00 17.32 104 PHE A N 1
ATOM 832 C CA . PHE A 1 104 ? -3.290 10.813 14.088 1.00 17.09 104 PHE A CA 1
ATOM 833 C C . PHE A 1 104 ? -4.050 11.920 14.808 1.00 17.27 104 PHE A C 1
ATOM 834 O O . PHE A 1 104 ? -5.170 11.717 15.278 1.00 16.75 104 PHE A O 1
ATOM 842 N N . GLY A 1 105 ? -3.432 13.090 14.900 1.00 17.09 105 GLY A N 1
ATOM 843 C CA . GLY A 1 105 ? -4.058 14.214 15.564 1.00 17.69 105 GLY A CA 1
ATOM 844 C C . GLY A 1 105 ? -3.853 14.190 17.064 1.00 17.68 105 GLY A C 1
ATOM 845 O O . GLY A 1 105 ? -3.436 13.181 17.637 1.00 17.37 105 GLY A O 1
ATOM 846 N N . LYS A 1 106 ? -4.153 15.313 17.700 1.00 17.83 106 LYS A N 1
ATOM 847 C CA . LYS A 1 106 ? -4.013 15.434 19.143 1.00 17.81 106 LYS A CA 1
ATOM 848 C C . LYS A 1 106 ? -4.910 14.409 19.830 1.00 17.01 106 LYS A C 1
ATOM 849 O O . LYS A 1 106 ? -6.054 14.194 19.421 1.00 15.91 106 LYS A O 1
ATOM 855 N N . ASN A 1 107 ? -4.364 13.767 20.857 1.00 16.60 107 ASN A N 1
ATOM 856 C CA . ASN A 1 107 ? -5.074 12.740 21.613 1.00 16.59 107 ASN A CA 1
ATOM 857 C C . ASN A 1 107 ? -5.396 11.517 20.777 1.00 16.44 107 ASN A C 1
ATOM 858 O O . ASN A 1 107 ? -6.257 10.716 21.144 1.00 16.05 107 ASN A O 1
ATOM 863 N N . ALA A 1 108 ? -4.693 11.375 19.655 1.00 16.27 108 ALA A N 1
ATOM 864 C CA . ALA A 1 108 ? -4.922 10.258 18.748 1.00 16.66 108 ALA A CA 1
ATOM 865 C C . ALA A 1 108 ? -6.406 10.122 18.407 1.00 17.01 108 ALA A C 1
ATOM 866 O O . ALA A 1 108 ? -6.910 9.015 18.236 1.00 16.65 108 ALA A O 1
ATOM 868 N N . SER A 1 109 ? -7.106 11.251 18.316 1.00 17.09 109 SER A N 1
ATOM 869 C CA . SER A 1 109 ? -8.539 11.228 18.029 1.00 17.81 109 SER A CA 1
ATOM 870 C C . SER A 1 109 ? -8.858 10.883 16.577 1.00 17.78 109 SER A C 1
ATOM 871 O O . SER A 1 109 ? -9.973 10.457 16.265 1.00 17.89 109 SER A O 1
ATOM 874 N N . GLY A 1 110 ? -7.884 11.062 15.694 1.00 17.48 110 GLY A N 1
ATOM 875 C CA . GLY A 1 110 ? -8.082 10.766 14.291 1.00 17.58 110 GLY A CA 1
ATOM 876 C C . GLY A 1 110 ? -7.851 9.304 13.969 1.00 17.54 110 GLY A C 1
ATOM 877 O O . GLY A 1 110 ? -6.954 8.681 14.524 1.00 17.35 110 GLY A O 1
ATOM 878 N N . ASN A 1 111 ? -8.662 8.754 13.073 1.00 17.97 111 ASN A N 1
ATOM 879 C CA . ASN A 1 111 ? -8.523 7.358 12.671 1.00 18.29 111 ASN A CA 1
ATOM 880 C C . ASN A 1 111 ? -9.040 7.113 11.252 1.00 18.58 111 ASN A C 1
ATOM 881 O O . ASN A 1 111 ? -9.456 8.042 10.564 1.00 18.63 111 ASN A O 1
ATOM 886 N N . ALA A 1 112 ? -9.018 5.855 10.825 1.00 18.72 112 ALA A N 1
ATOM 887 C CA . ALA A 1 112 ? -9.493 5.506 9.491 1.00 18.91 112 ALA A CA 1
ATOM 888 C C . ALA A 1 112 ? -10.938 5.944 9.280 1.00 18.87 112 ALA A C 1
ATOM 889 O O . ALA A 1 112 ? -11.281 6.458 8.217 1.00 18.94 112 ALA A O 1
ATOM 891 N N . SER A 1 113 ? -11.783 5.740 10.287 1.00 19.23 113 SER A N 1
ATOM 892 C CA . SER A 1 113 ? -13.194 6.102 10.185 1.00 19.78 113 SER A CA 1
ATOM 893 C C . SER A 1 113 ? -13.377 7.586 9.930 1.00 19.79 113 SER A C 1
ATOM 894 O O . SER A 1 113 ? -14.249 7.982 9.160 1.00 19.66 113 SER A O 1
ATOM 897 N N . PHE A 1 114 ? -12.573 8.407 10.598 1.00 19.48 114 PHE A N 1
ATOM 898 C CA . PHE A 1 114 ? -12.660 9.846 10.407 1.00 19.21 114 PHE A CA 1
ATOM 899 C C . PHE A 1 114 ? -12.329 10.197 8.961 1.00 19.14 114 PHE A C 1
ATOM 900 O O . PHE A 1 114 ? -13.009 11.017 8.340 1.00 19.24 114 PHE A O 1
ATOM 908 N N . LEU A 1 115 ? -11.283 9.570 8.432 1.00 18.96 115 LEU A N 1
ATOM 909 C CA . LEU A 1 115 ? -10.844 9.818 7.065 1.00 19.21 115 LEU A CA 1
ATOM 910 C C . LEU A 1 115 ? -11.930 9.481 6.055 1.00 19.26 115 LEU A C 1
ATOM 911 O O . LEU A 1 115 ? -12.168 10.239 5.115 1.00 19.51 115 LEU A O 1
ATOM 916 N N . ARG A 1 116 ? -12.583 8.340 6.247 1.00 19.91 116 ARG A N 1
ATOM 917 C CA . ARG A 1 116 ? -13.665 7.926 5.346 1.00 20.46 116 ARG A CA 1
ATOM 918 C C . ARG A 1 116 ? -14.806 8.939 5.355 1.00 21.12 116 ARG A C 1
ATOM 919 O O . ARG A 1 116 ? -15.405 9.237 4.313 1.00 21.28 116 ARG A O 1
ATOM 927 N N . LYS A 1 117 ? -15.107 9.477 6.531 1.00 21.52 117 LYS A N 1
ATOM 928 C CA . LYS A 1 117 ? -16.178 10.459 6.651 1.00 21.94 117 LYS A CA 1
ATOM 929 C C . LYS A 1 117 ? -15.825 11.738 5.902 1.00 21.95 117 LYS A C 1
ATOM 930 O O . LYS A 1 117 ? -16.704 12.528 5.567 1.00 21.60 117 LYS A O 1
ATOM 936 N N . LYS A 1 118 ? -14.533 11.940 5.655 1.00 21.86 118 LYS A N 1
ATOM 937 C CA . LYS A 1 118 ? -14.056 13.117 4.936 1.00 22.01 118 LYS A CA 1
ATOM 938 C C . LYS A 1 118 ? -13.956 12.844 3.438 1.00 22.11 118 LYS A C 1
ATOM 939 O O . LYS A 1 118 ? -13.421 13.662 2.693 1.00 22.54 118 LYS A O 1
ATOM 945 N N . GLY A 1 119 ? -14.451 11.688 3.005 1.00 22.24 119 GLY A N 1
ATOM 946 C CA . GLY A 1 119 ? -14.436 11.319 1.596 1.00 21.79 119 GLY A CA 1
ATOM 947 C C . GLY A 1 119 ? -13.170 10.617 1.120 1.00 22.01 119 GLY A C 1
ATOM 948 O O . GLY A 1 119 ? -13.004 10.373 -0.079 1.00 22.37 119 GLY A O 1
ATOM 949 N N . VAL A 1 120 ? -12.279 10.284 2.049 1.00 21.04 120 VAL A N 1
ATOM 950 C CA . VAL A 1 120 ? -11.027 9.625 1.706 1.00 21.09 120 VAL A CA 1
ATOM 951 C C . VAL A 1 120 ? -11.162 8.111 1.831 1.00 20.86 120 VAL A C 1
ATOM 952 O O . VAL A 1 120 ? -11.601 7.602 2.867 1.00 21.72 120 VAL A O 1
ATOM 956 N N . GLU A 1 121 ? -10.834 7.385 0.768 1.00 20.29 121 GLU A N 1
ATOM 957 C CA . GLU A 1 121 ? -10.880 5.931 0.838 1.00 19.52 121 GLU A CA 1
ATOM 958 C C . GLU A 1 121 ? -9.662 5.456 1.617 1.00 18.39 121 GLU A C 1
ATOM 959 O O . GLU A 1 121 ? -8.539 5.849 1.310 1.00 17.90 121 GLU A O 1
ATOM 965 N N . VAL A 1 122 ? -9.877 4.609 2.621 1.00 17.49 122 VAL A N 1
ATOM 966 C CA . VAL A 1 122 ? -8.761 4.118 3.424 1.00 16.96 122 VAL A CA 1
ATOM 967 C C . VAL A 1 122 ? -8.534 2.621 3.276 1.00 17.15 122 VAL A C 1
ATOM 968 O O . VAL A 1 122 ? -9.417 1.818 3.576 1.00 16.30 122 VAL A O 1
ATOM 972 N N . TYR A 1 123 ? -7.349 2.260 2.796 1.00 16.92 123 TYR A N 1
ATOM 973 C CA . TYR A 1 123 ? -6.970 0.863 2.658 1.00 17.19 123 TYR A CA 1
ATOM 974 C C . TYR A 1 123 ? -6.122 0.465 3.870 1.00 17.34 123 TYR A C 1
ATOM 975 O O . TYR A 1 123 ? -4.989 0.932 4.030 1.00 16.29 123 TYR A O 1
ATOM 984 N N . GLU A 1 124 ? -6.678 -0.363 4.742 1.00 17.30 124 GLU A N 1
ATOM 985 C CA . GLU A 1 124 ? -5.935 -0.781 5.922 1.00 18.41 124 GLU A CA 1
ATOM 986 C C . GLU A 1 124 ? -5.150 -2.043 5.602 1.00 18.65 124 GLU A C 1
ATOM 987 O O . GLU A 1 124 ? -5.682 -2.987 5.014 1.00 18.67 124 GLU A O 1
ATOM 993 N N . ILE A 1 125 ? -3.877 -2.063 5.986 1.00 18.87 125 ILE A N 1
ATOM 994 C CA . ILE A 1 125 ? -3.038 -3.205 5.677 1.00 19.23 125 ILE A CA 1
ATOM 995 C C . ILE A 1 125 ? -2.783 -4.047 6.923 1.00 19.61 125 ILE A C 1
ATOM 996 O O . ILE A 1 125 ? -2.326 -3.526 7.947 1.00 19.03 125 ILE A O 1
ATOM 1001 N N . GLU A 1 126 ? -3.081 -5.340 6.819 1.00 20.20 126 GLU A N 1
ATOM 1002 C CA . GLU A 1 126 ? -2.898 -6.287 7.921 1.00 21.38 126 GLU A CA 1
ATOM 1003 C C . GLU A 1 126 ? -1.411 -6.513 8.204 1.00 21.23 126 GLU A C 1
ATOM 1004 O O . GLU A 1 126 ? -0.591 -6.487 7.296 1.00 21.31 126 GLU A O 1
ATOM 1010 N N . ASP A 1 127 ? -1.068 -6.731 9.463 1.00 21.72 127 ASP A N 1
ATOM 1011 C CA . ASP A 1 127 ? 0.315 -7.003 9.834 1.00 22.04 127 ASP A CA 1
ATOM 1012 C C . ASP A 1 127 ? 0.792 -8.278 9.156 1.00 21.63 127 ASP A C 1
ATOM 1013 O O . ASP A 1 127 ? 0.011 -9.201 8.943 1.00 21.62 127 ASP A O 1
ATOM 1018 N N . VAL A 1 128 ? 2.076 -8.335 8.827 1.00 21.02 128 VAL A N 1
ATOM 1019 C CA . VAL A 1 128 ? 2.635 -9.546 8.237 1.00 20.36 128 VAL A CA 1
ATOM 1020 C C . VAL A 1 128 ? 3.028 -10.464 9.384 1.00 20.30 128 VAL A C 1
ATOM 1021 O O . VAL A 1 128 ? 3.494 -10.000 10.418 1.00 20.00 128 VAL A O 1
ATOM 1025 N N . VAL A 1 129 ? 2.837 -11.763 9.203 1.00 20.60 129 VAL A N 1
ATOM 1026 C CA . VAL A 1 129 ? 3.160 -12.705 10.254 1.00 21.00 129 VAL A CA 1
ATOM 1027 C C . VAL A 1 129 ? 4.320 -13.607 9.858 1.00 21.14 129 VAL A C 1
ATOM 1028 O O . VAL A 1 129 ? 4.288 -14.251 8.812 1.00 21.46 129 VAL A O 1
ATOM 1032 N N . VAL A 1 130 ? 5.345 -13.638 10.703 1.00 21.30 130 VAL A N 1
ATOM 1033 C CA . VAL A 1 130 ? 6.513 -14.481 10.486 1.00 21.42 130 VAL A CA 1
ATOM 1034 C C . VAL A 1 130 ? 6.625 -15.413 11.677 1.00 21.65 130 VAL A C 1
ATOM 1035 O O . VAL A 1 130 ? 6.694 -14.958 12.820 1.00 21.26 130 VAL A O 1
ATOM 1039 N N . GLN A 1 131 ? 6.640 -16.713 11.398 1.00 22.22 131 GLN A N 1
ATOM 1040 C CA . GLN A 1 131 ? 6.622 -17.714 12.445 1.00 23.42 131 GLN A CA 1
ATOM 1041 C C . GLN A 1 131 ? 5.241 -17.547 13.043 1.00 23.58 131 GLN A C 1
ATOM 1042 O O . GLN A 1 131 ? 4.230 -17.683 12.342 1.00 23.92 131 GLN A O 1
ATOM 1048 N N . GLY A 1 132 ? 5.186 -17.211 14.323 1.00 23.50 132 GLY A N 1
ATOM 1049 C CA . GLY A 1 132 ? 3.904 -16.964 14.949 1.00 22.74 132 GLY A CA 1
ATOM 1050 C C . GLY A 1 132 ? 3.809 -15.546 15.445 1.00 22.09 132 GLY A C 1
ATOM 1051 O O . GLY A 1 132 ? 2.941 -15.230 16.250 1.00 22.31 132 GLY A O 1
ATOM 1052 N N . LYS A 1 133 ? 4.693 -14.683 14.946 1.00 21.24 133 LYS A N 1
ATOM 1053 C CA . LYS A 1 133 ? 4.755 -13.306 15.406 1.00 20.66 133 LYS A CA 1
ATOM 1054 C C . LYS A 1 133 ? 4.505 -12.280 14.298 1.00 20.00 133 LYS A C 1
ATOM 1055 O O . LYS A 1 133 ? 4.855 -12.484 13.129 1.00 19.47 133 LYS A O 1
ATOM 1061 N N . ARG A 1 134 ? 3.898 -11.172 14.686 1.00 19.77 134 ARG A N 1
ATOM 1062 C CA . ARG A 1 134 ? 3.616 -10.094 13.753 1.00 19.48 134 ARG A CA 1
ATOM 1063 C C . ARG A 1 134 ? 4.863 -9.243 13.616 1.00 19.24 134 ARG A C 1
ATOM 1064 O O . ARG A 1 134 ? 5.482 -8.870 14.618 1.00 19.53 134 ARG A O 1
ATOM 1072 N N . VAL A 1 135 ? 5.238 -8.941 12.383 1.00 19.43 135 VAL A N 1
ATOM 1073 C CA . VAL A 1 135 ? 6.408 -8.107 12.143 1.00 19.19 135 VAL A CA 1
ATOM 1074 C C . VAL A 1 135 ? 6.163 -6.684 12.628 1.00 19.58 135 VAL A C 1
ATOM 1075 O O . VAL A 1 135 ? 5.130 -6.080 12.321 1.00 19.39 135 VAL A O 1
ATOM 1079 N N . SER A 1 136 ? 7.107 -6.139 13.390 1.00 19.49 136 SER A N 1
ATOM 1080 C CA . SER A 1 136 ? 6.995 -4.752 13.847 1.00 18.95 136 SER A CA 1
ATOM 1081 C C . SER A 1 136 ? 8.386 -4.224 14.155 1.00 18.62 136 SER A C 1
ATOM 1082 O O . SER A 1 136 ? 9.313 -5.011 14.370 1.00 18.07 136 SER A O 1
ATOM 1085 N N . SER A 1 137 ? 8.530 -2.902 14.184 1.00 17.60 137 SER A N 1
ATOM 1086 C CA . SER A 1 137 ? 9.815 -2.308 14.541 1.00 17.57 137 SER A CA 1
ATOM 1087 C C . SER A 1 137 ? 10.171 -2.652 15.979 1.00 17.46 137 SER A C 1
ATOM 1088 O O . SER A 1 137 ? 11.342 -2.837 16.294 1.00 17.05 137 SER A O 1
ATOM 1091 N N . SER A 1 138 ? 9.155 -2.741 16.841 1.00 18.03 138 SER A N 1
ATOM 1092 C CA . SER A 1 138 ? 9.364 -3.070 18.251 1.00 18.52 138 SER A CA 1
ATOM 1093 C C . SER A 1 138 ? 9.991 -4.439 18.412 1.00 18.02 138 SER A C 1
ATOM 1094 O O . SER A 1 138 ? 10.929 -4.610 19.185 1.00 18.35 138 SER A O 1
ATOM 1097 N N . LEU A 1 139 ? 9.462 -5.415 17.682 1.00 17.57 139 LEU A N 1
ATOM 1098 C CA . LEU A 1 139 ? 9.976 -6.778 17.736 1.00 17.40 139 LEU A CA 1
ATOM 1099 C C . LEU A 1 139 ? 11.431 -6.792 17.296 1.00 17.14 139 LEU A C 1
ATOM 1100 O O . LEU A 1 139 ? 12.300 -7.347 17.974 1.00 16.38 139 LEU A O 1
ATOM 1105 N N . ILE A 1 140 ? 11.703 -6.165 16.156 1.00 16.51 140 ILE A N 1
ATOM 1106 C CA . ILE A 1 140 ? 13.072 -6.126 15.656 1.00 16.51 140 ILE A CA 1
ATOM 1107 C C . ILE A 1 140 ? 14.010 -5.370 16.606 1.00 16.51 140 ILE A C 1
ATOM 1108 O O . ILE A 1 140 ? 15.142 -5.780 16.818 1.00 16.56 140 ILE A O 1
ATOM 1113 N N . ARG A 1 141 ? 13.536 -4.278 17.190 1.00 16.67 141 ARG A N 1
ATOM 1114 C CA . ARG A 1 141 ? 14.333 -3.526 18.146 1.00 17.12 141 ARG A CA 1
ATOM 1115 C C . ARG A 1 141 ? 14.734 -4.406 19.344 1.00 17.09 141 ARG A C 1
ATOM 1116 O O . ARG A 1 141 ? 15.848 -4.314 19.874 1.00 15.80 141 ARG A O 1
ATOM 1124 N N . ASN A 1 142 ? 13.818 -5.261 19.770 1.00 16.75 142 ASN A N 1
ATOM 1125 C CA . ASN A 1 142 ? 14.113 -6.157 20.876 1.00 17.31 142 ASN A CA 1
ATOM 1126 C C . ASN A 1 142 ? 15.133 -7.234 20.500 1.00 16.70 142 ASN A C 1
ATOM 1127 O O . ASN A 1 142 ? 15.977 -7.611 21.311 1.00 15.76 142 ASN A O 1
ATOM 1132 N N . LEU A 1 143 ? 15.061 -7.724 19.269 1.00 16.11 143 LEU A N 1
ATOM 1133 C CA . LEU A 1 143 ? 16.041 -8.701 18.801 1.00 15.84 143 LEU A CA 1
ATOM 1134 C C . LEU A 1 143 ? 17.448 -8.091 18.840 1.00 15.44 143 LEU A C 1
ATOM 1135 O O . LEU A 1 143 ? 18.406 -8.745 19.238 1.00 14.86 143 LEU A O 1
ATOM 1140 N N . VAL A 1 144 ? 17.551 -6.830 18.434 1.00 14.96 144 VAL A N 1
ATOM 1141 C CA . VAL A 1 144 ? 18.822 -6.121 18.446 1.00 15.15 144 VAL A CA 1
ATOM 1142 C C . VAL A 1 144 ? 19.356 -5.987 19.869 1.00 15.33 144 VAL A C 1
ATOM 1143 O O . VAL A 1 144 ? 20.546 -6.171 20.118 1.00 14.88 144 VAL A O 1
ATOM 1147 N N . GLN A 1 145 ? 18.470 -5.671 20.805 1.00 15.25 145 GLN A N 1
ATOM 1148 C CA . GLN A 1 145 ? 18.879 -5.519 22.195 1.00 15.78 145 GLN A CA 1
ATOM 1149 C C . GLN A 1 145 ? 19.330 -6.850 22.798 1.00 15.53 145 GLN A C 1
ATOM 1150 O O . GLN A 1 145 ? 20.138 -6.881 23.719 1.00 16.14 145 GLN A O 1
ATOM 1156 N N . GLU A 1 146 ? 18.800 -7.944 22.268 1.00 15.57 146 GLU A N 1
ATOM 1157 C CA . GLU A 1 146 ? 19.135 -9.275 22.758 1.00 15.82 146 GLU A CA 1
ATOM 1158 C C . GLU A 1 146 ? 20.273 -9.896 21.955 1.00 15.28 146 GLU A C 1
ATOM 1159 O O . GLU A 1 146 ? 20.672 -11.032 22.205 1.00 14.23 146 GLU A O 1
ATOM 1165 N N . GLY A 1 147 ? 20.802 -9.133 20.999 1.00 14.35 147 GLY A N 1
ATOM 1166 C CA . GLY A 1 147 ? 21.892 -9.596 20.157 1.00 14.41 147 GLY A CA 1
ATOM 1167 C C . GLY A 1 147 ? 21.522 -10.761 19.257 1.00 14.47 147 GLY A C 1
ATOM 1168 O O . GLY A 1 147 ? 22.396 -11.466 18.757 1.00 14.09 147 GLY A O 1
ATOM 1169 N N . ARG A 1 148 ? 20.224 -10.961 19.043 1.00 14.37 148 ARG A N 1
ATOM 1170 C CA . ARG A 1 148 ? 19.752 -12.060 18.208 1.00 14.97 148 ARG A CA 1
ATOM 1171 C C . ARG A 1 148 ? 19.742 -11.636 16.745 1.00 14.82 148 ARG A C 1
ATOM 1172 O O . ARG A 1 148 ? 18.719 -11.693 16.072 1.00 14.47 148 ARG A O 1
ATOM 1180 N N . VAL A 1 149 ? 20.910 -11.226 16.262 1.00 14.90 149 VAL A N 1
ATOM 1181 C CA . VAL A 1 149 ? 21.053 -10.693 14.910 1.00 15.36 149 VAL A CA 1
ATOM 1182 C C . VAL A 1 149 ? 20.796 -11.684 13.781 1.00 15.56 149 VAL A C 1
ATOM 1183 O O . VAL A 1 149 ? 20.439 -11.283 12.676 1.00 14.79 149 VAL A O 1
ATOM 1187 N N . GLU A 1 150 ? 20.967 -12.973 14.049 1.00 15.43 150 GLU A N 1
ATOM 1188 C CA . GLU A 1 150 ? 20.719 -13.985 13.022 1.00 16.32 150 GLU A CA 1
ATOM 1189 C C . GLU A 1 150 ? 19.238 -14.147 12.693 1.00 15.95 150 GLU A C 1
ATOM 1190 O O . GLU A 1 150 ? 18.890 -14.608 11.606 1.00 15.96 150 GLU A O 1
ATOM 1196 N N . GLU A 1 151 ? 18.374 -13.804 13.643 1.00 15.63 151 GLU A N 1
ATOM 1197 C CA . GLU A 1 151 ? 16.936 -13.951 13.459 1.00 16.26 151 GLU A CA 1
ATOM 1198 C C . GLU A 1 151 ? 16.293 -12.727 12.808 1.00 16.21 151 GLU A C 1
ATOM 1199 O O . GLU A 1 151 ? 15.145 -12.778 12.375 1.00 16.35 151 GLU A O 1
ATOM 1205 N N . ILE A 1 152 ? 17.040 -11.636 12.737 1.00 15.73 152 ILE A N 1
ATOM 1206 C CA . ILE A 1 152 ? 16.513 -10.373 12.196 1.00 15.74 152 ILE A CA 1
ATOM 1207 C C . ILE A 1 152 ? 16.057 -10.359 10.726 1.00 16.04 152 ILE A C 1
ATOM 1208 O O . ILE A 1 152 ? 14.998 -9.793 10.428 1.00 15.82 152 ILE A O 1
ATOM 1213 N N . PRO A 1 153 ? 16.837 -10.921 9.801 1.00 16.47 153 PRO A N 1
ATOM 1214 C CA . PRO A 1 153 ? 16.441 -10.912 8.384 1.00 16.73 153 PRO A CA 1
ATOM 1215 C C . PRO A 1 153 ? 15.042 -11.464 8.091 1.00 16.97 153 PRO A C 1
ATOM 1216 O O . PRO A 1 153 ? 14.392 -11.007 7.148 1.00 16.81 153 PRO A O 1
ATOM 1220 N N . ALA A 1 154 ? 14.580 -12.419 8.888 1.00 16.70 154 ALA A N 1
ATOM 1221 C CA . ALA A 1 154 ? 13.254 -12.980 8.675 1.00 16.78 154 ALA A CA 1
ATOM 1222 C C . ALA A 1 154 ? 12.154 -11.941 8.896 1.00 16.76 154 ALA A C 1
ATOM 1223 O O . ALA A 1 154 ? 11.064 -12.073 8.349 1.00 16.92 154 ALA A O 1
ATOM 1225 N N . TYR A 1 155 ? 12.442 -10.927 9.709 1.00 16.38 155 TYR A N 1
ATOM 1226 C CA . TYR A 1 155 ? 11.471 -9.879 10.009 1.00 16.72 155 TYR A CA 1
ATOM 1227 C C . TYR A 1 155 ? 11.775 -8.587 9.261 1.00 16.16 155 TYR A C 1
ATOM 1228 O O . TYR A 1 155 ? 10.876 -7.937 8.737 1.00 16.02 155 TYR A O 1
ATOM 1237 N N . LEU A 1 156 ? 13.051 -8.224 9.224 1.00 16.17 156 LEU A N 1
ATOM 1238 C CA . LEU A 1 156 ? 13.473 -6.978 8.596 1.00 16.32 156 LEU A CA 1
ATOM 1239 C C . LEU A 1 156 ? 13.602 -7.071 7.080 1.00 16.26 156 LEU A C 1
ATOM 1240 O O . LEU A 1 156 ? 13.451 -6.070 6.374 1.00 15.96 156 LEU A O 1
ATOM 1245 N N . GLY A 1 157 ? 13.902 -8.264 6.582 1.00 15.88 157 GLY A N 1
ATOM 1246 C CA . GLY A 1 157 ? 14.076 -8.466 5.153 1.00 16.43 157 GLY A CA 1
ATOM 1247 C C . GLY A 1 157 ? 15.531 -8.335 4.727 1.00 16.54 157 GLY A C 1
ATOM 1248 O O . GLY A 1 157 ? 15.862 -8.497 3.546 1.00 16.30 157 GLY A O 1
ATOM 1249 N N . ARG A 1 158 ? 16.393 -8.049 5.702 1.00 16.25 158 ARG A N 1
ATOM 1250 C CA . ARG A 1 158 ? 17.840 -7.918 5.498 1.00 15.99 158 ARG A CA 1
ATOM 1251 C C . ARG A 1 158 ? 18.513 -7.926 6.868 1.00 15.69 158 ARG A C 1
ATOM 1252 O O . ARG A 1 158 ? 17.839 -7.917 7.883 1.00 15.14 158 ARG A O 1
ATOM 1260 N N . TYR A 1 159 ? 19.836 -7.934 6.903 1.00 15.49 159 TYR A N 1
ATOM 1261 C CA . TYR A 1 159 ? 20.529 -7.899 8.187 1.00 15.82 159 TYR A CA 1
ATOM 1262 C C . TYR A 1 159 ? 20.400 -6.504 8.808 1.00 15.85 159 TYR A C 1
ATOM 1263 O O . TYR A 1 159 ? 20.299 -5.499 8.093 1.00 15.19 159 TYR A O 1
ATOM 1272 N N . PHE A 1 160 ? 20.399 -6.448 10.135 1.00 15.72 160 PHE A N 1
ATOM 1273 C CA . PHE A 1 160 ? 20.378 -5.180 10.847 1.00 16.07 160 PHE A CA 1
ATOM 1274 C C . PHE A 1 160 ? 21.669 -4.463 10.496 1.00 16.20 160 PHE A C 1
ATOM 1275 O O . PHE A 1 160 ? 22.707 -5.103 10.327 1.00 15.71 160 PHE A O 1
ATOM 1283 N N . GLU A 1 161 ? 21.609 -3.140 10.374 1.00 16.56 161 GLU A N 1
ATOM 1284 C CA . GLU A 1 161 ? 22.801 -2.384 9.996 1.00 17.14 161 GLU A CA 1
ATOM 1285 C C . GLU A 1 161 ? 23.227 -1.288 10.979 1.00 17.10 161 GLU A C 1
ATOM 1286 O O . GLU A 1 161 ? 22.394 -0.611 11.598 1.00 16.37 161 GLU A O 1
ATOM 1292 N N . ILE A 1 162 ? 24.537 -1.133 11.122 1.00 16.81 162 ILE A N 1
ATOM 1293 C CA . ILE A 1 162 ? 25.126 -0.072 11.926 1.00 17.40 162 ILE A CA 1
ATOM 1294 C C . ILE A 1 162 ? 25.786 0.826 10.901 1.00 17.99 162 ILE A C 1
ATOM 1295 O O . ILE A 1 162 ? 26.598 0.355 10.099 1.00 17.68 162 ILE A O 1
ATOM 1300 N N . GLU A 1 163 ? 25.440 2.107 10.912 1.00 18.22 163 GLU A N 1
ATOM 1301 C CA . GLU A 1 163 ? 25.968 3.038 9.931 1.00 19.30 163 GLU A CA 1
ATOM 1302 C C . GLU A 1 163 ? 26.487 4.294 10.618 1.00 19.18 163 GLU A C 1
ATOM 1303 O O . GLU A 1 163 ? 25.950 4.716 11.643 1.00 18.89 163 GLU A O 1
ATOM 1309 N N . GLY A 1 164 ? 27.523 4.904 10.050 1.00 18.90 164 GLY A N 1
ATOM 1310 C CA . GLY A 1 164 ? 28.054 6.122 10.630 1.00 19.67 164 GLY A CA 1
ATOM 1311 C C . GLY A 1 164 ? 29.357 6.586 10.023 1.00 20.26 164 GLY A C 1
ATOM 1312 O O . GLY A 1 164 ? 29.876 5.981 9.077 1.00 20.07 164 GLY A O 1
ATOM 1313 N N . ILE A 1 165 ? 29.888 7.673 10.568 1.00 20.71 165 ILE A N 1
ATOM 1314 C CA . ILE A 1 165 ? 31.141 8.225 10.082 1.00 21.36 165 ILE A CA 1
ATOM 1315 C C . ILE A 1 165 ? 32.285 7.781 10.971 1.00 21.85 165 ILE A C 1
ATOM 1316 O O . ILE A 1 165 ? 32.105 7.582 12.175 1.00 22.30 165 ILE A O 1
ATOM 1321 N N . VAL A 1 166 ? 33.458 7.633 10.365 1.00 22.36 166 VAL A N 1
ATOM 1322 C CA . VAL A 1 166 ? 34.667 7.197 11.046 1.00 22.91 166 VAL A CA 1
ATOM 1323 C C . VAL A 1 166 ? 34.687 5.678 11.168 1.00 23.26 166 VAL A C 1
ATOM 1324 O O . VAL A 1 166 ? 35.159 4.984 10.259 1.00 23.28 166 VAL A O 1
ATOM 1328 N N . PHE A 1 178 ? 42.524 -2.299 16.942 1.00 23.11 178 PHE A N 1
ATOM 1329 C CA . PHE A 1 178 ? 43.474 -3.319 16.525 1.00 23.02 178 PHE A CA 1
ATOM 1330 C C . PHE A 1 178 ? 44.583 -2.829 15.585 1.00 22.84 178 PHE A C 1
ATOM 1331 O O . PHE A 1 178 ? 45.556 -3.566 15.394 1.00 23.04 178 PHE A O 1
ATOM 1339 N N . PRO A 1 179 ? 44.516 -1.628 14.997 1.00 22.51 179 PRO A N 1
ATOM 1340 C CA . PRO A 1 179 ? 43.463 -0.601 15.122 1.00 22.06 179 PRO A CA 1
ATOM 1341 C C . PRO A 1 179 ? 42.028 -0.951 14.699 1.00 21.71 179 PRO A C 1
ATOM 1342 O O . PRO A 1 179 ? 41.772 -2.008 14.121 1.00 21.85 179 PRO A O 1
ATOM 1346 N N . THR A 1 180 ? 41.098 -0.050 15.020 1.00 21.09 180 THR A N 1
ATOM 1347 C CA . THR A 1 180 ? 39.686 -0.233 14.696 1.00 20.52 180 THR A CA 1
ATOM 1348 C C . THR A 1 180 ? 39.054 1.050 14.198 1.00 20.19 180 THR A C 1
ATOM 1349 O O . THR A 1 180 ? 39.573 2.144 14.409 1.00 20.16 180 THR A O 1
ATOM 1353 N N . ALA A 1 181 ? 37.912 0.900 13.546 1.00 19.41 181 ALA A N 1
ATOM 1354 C CA . ALA A 1 181 ? 37.169 2.040 13.060 1.00 19.28 181 ALA A CA 1
ATOM 1355 C C . ALA A 1 181 ? 36.057 2.306 14.062 1.00 18.93 181 ALA A C 1
ATOM 1356 O O . ALA A 1 181 ? 35.204 1.456 14.269 1.00 18.93 181 ALA A O 1
ATOM 1358 N N . ASN A 1 182 ? 36.101 3.463 14.715 1.00 18.95 182 ASN A N 1
ATOM 1359 C CA . ASN A 1 182 ? 35.058 3.852 15.658 1.00 19.14 182 ASN A CA 1
ATOM 1360 C C . ASN A 1 182 ? 33.907 4.503 14.904 1.00 18.89 182 ASN A C 1
ATOM 1361 O O . ASN A 1 182 ? 34.089 5.546 14.287 1.00 18.90 182 ASN A O 1
ATOM 1366 N N . ILE A 1 183 ? 32.727 3.894 14.952 1.00 18.70 183 ILE A N 1
ATOM 1367 C CA . ILE A 1 183 ? 31.590 4.405 14.190 1.00 18.45 183 ILE A CA 1
ATOM 1368 C C . ILE A 1 183 ? 30.692 5.366 14.958 1.00 17.89 183 ILE A C 1
ATOM 1369 O O . ILE A 1 183 ? 30.099 4.998 15.963 1.00 17.71 183 ILE A O 1
ATOM 1374 N N . ASP A 1 184 ? 30.588 6.591 14.455 1.00 17.35 184 ASP A N 1
ATOM 1375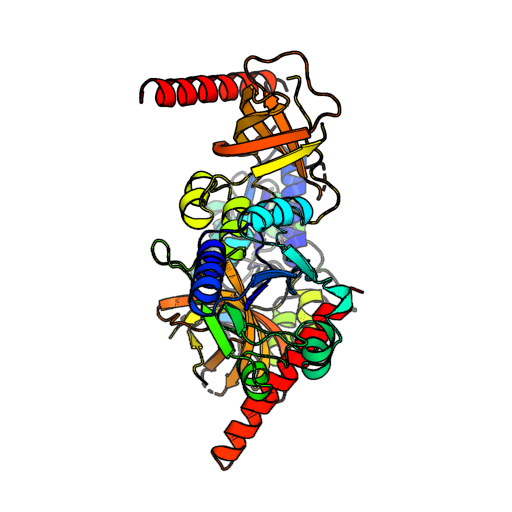 C CA . ASP A 1 184 ? 29.711 7.598 15.023 1.00 16.99 184 ASP A CA 1
ATOM 1376 C C . ASP A 1 184 ? 28.373 7.513 14.296 1.00 16.44 184 ASP A C 1
ATOM 1377 O O . ASP A 1 184 ? 28.264 7.916 13.139 1.00 16.15 184 ASP A O 1
ATOM 1382 N N . ARG A 1 185 ? 27.360 6.989 14.976 1.00 15.86 185 ARG A N 1
ATOM 1383 C CA . ARG A 1 185 ? 26.044 6.794 14.370 1.00 15.43 185 ARG A CA 1
ATOM 1384 C C . ARG A 1 185 ? 25.175 8.049 14.277 1.00 15.56 185 ARG A C 1
ATOM 1385 O O . ARG A 1 185 ? 24.088 8.000 13.712 1.00 15.01 185 ARG A O 1
ATOM 1393 N N . GLY A 1 186 ? 25.643 9.162 14.833 1.00 15.60 186 GLY A N 1
ATOM 1394 C CA . GLY A 1 186 ? 24.886 10.400 14.778 1.00 15.65 186 GLY A CA 1
ATOM 1395 C C . GLY A 1 186 ? 24.296 10.792 16.121 1.00 15.54 186 GLY A C 1
ATOM 1396 O O . GLY A 1 186 ? 24.605 10.181 17.136 1.00 15.70 186 GLY A O 1
ATOM 1397 N N . ASN A 1 187 ? 23.436 11.804 16.122 1.00 15.48 187 ASN A N 1
ATOM 1398 C CA . ASN A 1 187 ? 22.830 12.307 17.354 1.00 15.54 187 ASN A CA 1
ATOM 1399 C C . ASN A 1 187 ? 21.432 11.763 17.618 1.00 15.24 187 ASN A C 1
ATOM 1400 O O . ASN A 1 187 ? 20.821 12.067 18.637 1.00 14.94 187 ASN A O 1
ATOM 1405 N N . GLU A 1 188 ? 20.926 10.955 16.698 1.00 14.81 188 GLU A N 1
ATOM 1406 C CA . GLU A 1 188 ? 19.593 10.386 16.843 1.00 14.67 188 GLU A CA 1
ATOM 1407 C C . GLU A 1 188 ? 19.533 9.276 17.896 1.00 14.15 188 GLU A C 1
ATOM 1408 O O . GLU A 1 188 ? 20.511 8.585 18.115 1.00 13.22 188 GLU A O 1
ATOM 1414 N N . LYS A 1 189 ? 18.385 9.095 18.546 1.00 13.79 189 LYS A N 1
ATOM 1415 C CA . LYS A 1 189 ? 18.263 8.016 19.524 1.00 14.11 189 LYS A CA 1
ATOM 1416 C C . LYS A 1 189 ? 18.034 6.686 18.804 1.00 13.59 189 LYS A C 1
ATOM 1417 O O . LYS A 1 189 ? 16.910 6.350 18.432 1.00 12.94 189 LYS A O 1
ATOM 1423 N N . LEU A 1 190 ? 19.116 5.943 18.607 1.00 13.15 190 LEU A N 1
ATOM 1424 C CA . LEU A 1 190 ? 19.076 4.679 17.883 1.00 13.14 190 LEU A CA 1
ATOM 1425 C C . LEU A 1 190 ? 19.190 3.495 18.834 1.00 13.15 190 LEU A C 1
ATOM 1426 O O . LEU A 1 190 ? 19.805 3.598 19.883 1.00 12.59 190 LEU A O 1
ATOM 1431 N N . VAL A 1 191 ? 18.597 2.371 18.460 1.00 12.77 191 VAL A N 1
ATOM 1432 C CA . VAL A 1 191 ? 18.659 1.176 19.283 1.00 13.25 191 VAL A CA 1
ATOM 1433 C C . VAL A 1 191 ? 20.100 0.657 19.356 1.00 13.23 191 VAL A C 1
ATOM 1434 O O . VAL A 1 191 ? 20.857 0.766 18.392 1.00 12.06 191 VAL A O 1
ATOM 1438 N N . ASP A 1 192 ? 20.472 0.110 20.510 1.00 12.91 192 ASP A N 1
ATOM 1439 C CA . ASP A 1 192 ? 21.806 -0.435 20.713 1.00 13.26 192 ASP A CA 1
ATOM 1440 C C . ASP A 1 192 ? 21.808 -1.950 20.780 1.00 13.18 192 ASP A C 1
ATOM 1441 O O . ASP A 1 192 ? 20.910 -2.564 21.349 1.00 12.31 192 ASP A O 1
ATOM 1446 N N . LEU A 1 193 ? 22.838 -2.540 20.183 1.00 13.09 193 LEU A N 1
ATOM 1447 C CA . LEU A 1 193 ? 23.039 -3.979 20.201 1.00 14.00 193 LEU A CA 1
ATOM 1448 C C . LEU A 1 193 ? 23.463 -4.425 21.595 1.00 14.04 193 LEU A C 1
ATOM 1449 O O . LEU A 1 193 ? 24.020 -3.642 22.353 1.00 13.49 193 LEU A O 1
ATOM 1454 N N . LYS A 1 194 ? 23.189 -5.682 21.917 1.00 14.53 194 LYS A N 1
ATOM 1455 C CA . LYS A 1 194 ? 23.629 -6.286 23.168 1.00 15.89 194 LYS A CA 1
ATOM 1456 C C . LYS A 1 194 ? 25.144 -6.148 23.158 1.00 15.82 194 LYS A C 1
ATOM 1457 O O . LYS A 1 194 ? 25.770 -6.394 22.126 1.00 15.74 194 LYS A O 1
ATOM 1463 N N . ARG A 1 195 ? 25.726 -5.716 24.275 1.00 16.36 195 ARG A N 1
ATOM 1464 C CA . ARG A 1 195 ? 27.179 -5.576 24.372 1.00 16.66 195 ARG A CA 1
ATOM 1465 C C . ARG A 1 195 ? 27.870 -6.893 24.039 1.00 16.45 195 ARG A C 1
ATOM 1466 O O . ARG A 1 195 ? 27.350 -7.968 24.339 1.00 16.22 195 ARG A O 1
ATOM 1474 N N . GLY A 1 196 ? 29.045 -6.814 23.424 1.00 16.37 196 GLY A N 1
ATOM 1475 C CA . GLY A 1 196 ? 29.768 -8.014 23.047 1.00 16.03 196 GLY A CA 1
ATOM 1476 C C . GLY A 1 196 ? 30.521 -7.895 21.736 1.00 15.87 196 GLY A C 1
ATOM 1477 O O . GLY A 1 196 ? 30.857 -6.799 21.291 1.00 15.38 196 GLY A O 1
ATOM 1478 N N . VAL A 1 197 ? 30.779 -9.039 21.110 1.00 15.69 197 VAL A N 1
ATOM 1479 C CA . VAL A 1 197 ? 31.542 -9.076 19.866 1.00 15.49 197 VAL A CA 1
ATOM 1480 C C . VAL A 1 197 ? 30.736 -9.670 18.730 1.00 15.44 197 VAL A C 1
ATOM 1481 O O . VAL A 1 197 ? 30.127 -10.731 18.878 1.00 14.99 197 VAL A O 1
ATOM 1485 N N . TYR A 1 198 ? 30.743 -8.988 17.587 1.00 15.38 198 TYR A N 1
ATOM 1486 C CA . TYR A 1 198 ? 29.986 -9.430 16.426 1.00 15.91 198 TYR A CA 1
ATOM 1487 C C . TYR A 1 198 ? 30.821 -9.602 15.162 1.00 16.08 198 TYR A C 1
ATOM 1488 O O . TYR A 1 198 ? 31.862 -8.965 14.992 1.00 15.95 198 TYR A O 1
ATOM 1497 N N . LEU A 1 199 ? 30.320 -10.457 14.276 1.00 16.13 199 LEU A N 1
ATOM 1498 C CA . LEU A 1 199 ? 30.883 -10.647 12.950 1.00 16.57 199 LEU A CA 1
ATOM 1499 C C . LEU A 1 199 ? 30.069 -9.746 12.039 1.00 16.60 199 LEU A C 1
ATOM 1500 O O . LEU A 1 199 ? 28.844 -9.850 12.010 1.00 16.25 199 LEU A O 1
ATOM 1505 N N . VAL A 1 200 ? 30.726 -8.853 11.311 1.00 16.42 200 VAL A N 1
ATOM 1506 C CA . VAL A 1 200 ? 30.000 -7.948 10.422 1.00 17.15 200 VAL A CA 1
ATOM 1507 C C . VAL A 1 200 ? 30.593 -7.912 9.019 1.00 17.18 200 VAL A C 1
ATOM 1508 O O . VAL A 1 200 ? 31.782 -8.199 8.824 1.00 17.36 200 VAL A O 1
ATOM 1512 N N . ARG A 1 201 ? 29.745 -7.585 8.048 1.00 16.91 201 ARG A N 1
ATOM 1513 C CA . ARG A 1 201 ? 30.175 -7.395 6.676 1.00 17.24 201 ARG A CA 1
ATOM 1514 C C . ARG A 1 201 ? 30.287 -5.886 6.544 1.00 17.56 201 ARG A C 1
ATOM 1515 O O . ARG A 1 201 ? 29.309 -5.162 6.784 1.00 17.12 201 ARG A O 1
ATOM 1523 N N . VAL A 1 202 ? 31.477 -5.416 6.188 1.00 17.19 202 VAL A N 1
ATOM 1524 C CA . VAL A 1 202 ? 31.749 -3.990 6.103 1.00 17.58 202 VAL A CA 1
ATOM 1525 C C . VAL A 1 202 ? 31.648 -3.447 4.681 1.00 17.90 202 VAL A C 1
ATOM 1526 O O . VAL A 1 202 ? 32.326 -3.913 3.768 1.00 17.58 202 VAL A O 1
ATOM 1530 N N . HIS A 1 203 ? 30.798 -2.448 4.495 1.00 18.17 203 HIS A N 1
ATOM 1531 C CA . HIS A 1 203 ? 30.656 -1.844 3.182 1.00 18.94 203 HIS A CA 1
ATOM 1532 C C . HIS A 1 203 ? 31.428 -0.538 3.174 1.00 18.66 203 HIS A C 1
ATOM 1533 O O . HIS A 1 203 ? 31.010 0.449 3.778 1.00 18.35 203 HIS A O 1
ATOM 1540 N N . LEU A 1 204 ? 32.585 -0.560 2.520 1.00 18.40 204 LEU A N 1
ATOM 1541 C CA . LEU A 1 204 ? 33.452 0.600 2.447 1.00 18.60 204 LEU A CA 1
ATOM 1542 C C . LEU A 1 204 ? 33.065 1.388 1.217 1.00 19.08 204 LEU A C 1
ATOM 1543 O O . LEU A 1 204 ? 32.281 0.919 0.397 1.00 18.86 204 LEU A O 1
ATOM 1548 N N . PRO A 1 205 ? 33.557 2.612 1.107 1.00 19.41 205 PRO A N 1
ATOM 1549 C CA . PRO A 1 205 ? 33.351 3.381 -0.116 1.00 19.82 205 PRO A CA 1
ATOM 1550 C C . PRO A 1 205 ? 34.029 2.684 -1.287 1.00 20.20 205 PRO A C 1
ATOM 1551 O O . PRO A 1 205 ? 34.957 1.895 -1.090 1.00 20.26 205 PRO A O 1
ATOM 1555 N N . ASP A 1 206 ? 33.552 2.966 -2.495 1.00 20.89 206 ASP A N 1
ATOM 1556 C CA . ASP A 1 206 ? 34.104 2.378 -3.710 1.00 21.31 206 ASP A CA 1
ATOM 1557 C C . ASP A 1 206 ? 33.598 0.961 -3.952 1.00 21.14 206 ASP A C 1
ATOM 1558 O O . ASP A 1 206 ? 34.230 0.190 -4.671 1.00 21.00 206 ASP A O 1
ATOM 1563 N N . GLY A 1 207 ? 32.474 0.613 -3.334 1.00 21.30 207 GLY A N 1
ATOM 1564 C CA . GLY A 1 207 ? 31.872 -0.695 -3.522 1.00 20.84 207 GLY A CA 1
ATOM 1565 C C . GLY A 1 207 ? 32.618 -1.852 -2.892 1.00 20.59 207 GLY A C 1
ATOM 1566 O O . GLY A 1 207 ? 32.166 -2.996 -2.971 1.00 20.84 207 GLY A O 1
ATOM 1567 N N . LYS A 1 208 ? 33.758 -1.568 -2.268 1.00 20.14 208 LYS A N 1
ATOM 1568 C CA . LYS A 1 208 ? 34.528 -2.614 -1.600 1.00 19.41 208 LYS A CA 1
ATOM 1569 C C . LYS A 1 208 ? 33.778 -3.202 -0.405 1.00 18.88 208 LYS A C 1
ATOM 1570 O O . LYS A 1 208 ? 33.131 -2.485 0.347 1.00 18.68 208 LYS A O 1
ATOM 1576 N N . LYS A 1 209 ? 33.877 -4.514 -0.239 1.00 18.59 209 LYS A N 1
ATOM 1577 C CA . LYS A 1 209 ? 33.216 -5.212 0.856 1.00 18.33 209 LYS A CA 1
ATOM 1578 C C . LYS A 1 209 ? 34.218 -6.080 1.611 1.00 18.06 209 LYS A C 1
ATOM 1579 O O . LYS A 1 209 ? 34.880 -6.934 1.022 1.00 17.51 209 LYS A O 1
ATOM 1585 N N . LYS A 1 210 ? 34.321 -5.862 2.914 1.00 17.48 210 LYS A N 1
ATOM 1586 C CA . LYS A 1 210 ? 35.234 -6.640 3.743 1.00 17.53 210 LYS A CA 1
ATOM 1587 C C . LYS A 1 210 ? 34.484 -7.202 4.933 1.00 17.55 210 LYS A C 1
ATOM 1588 O O . LYS A 1 210 ? 33.348 -6.803 5.202 1.00 17.79 210 LYS A O 1
ATOM 1594 N N . PHE A 1 211 ? 35.103 -8.139 5.641 1.00 17.33 211 PHE A N 1
ATOM 1595 C CA . PHE A 1 211 ? 34.504 -8.690 6.847 1.00 17.31 211 PHE A CA 1
ATOM 1596 C C . PHE A 1 211 ? 35.154 -7.998 8.025 1.00 17.09 211 PHE A C 1
ATOM 1597 O O . PHE A 1 211 ? 36.243 -7.450 7.900 1.00 17.28 211 PHE A O 1
ATOM 1605 N N . GLY A 1 212 ? 34.485 -8.000 9.170 1.00 16.76 212 GLY A N 1
ATOM 1606 C CA . GLY A 1 212 ? 35.055 -7.359 10.333 1.00 16.20 212 GLY A CA 1
ATOM 1607 C C . GLY A 1 212 ? 34.596 -7.961 11.643 1.00 16.05 212 GLY A C 1
ATOM 1608 O O . GLY A 1 212 ? 33.642 -8.727 11.694 1.00 15.96 212 GLY A O 1
ATOM 1609 N N . VAL A 1 213 ? 35.309 -7.629 12.707 1.00 15.70 213 VAL A N 1
ATOM 1610 C CA . VAL A 1 213 ? 34.928 -8.056 14.040 1.00 15.62 213 VAL A CA 1
ATOM 1611 C C . VAL A 1 213 ? 34.589 -6.764 14.759 1.00 15.54 213 VAL A C 1
ATOM 1612 O O . VAL A 1 213 ? 35.439 -5.890 14.908 1.00 14.90 213 VAL A O 1
ATOM 1616 N N . MET A 1 214 ? 33.332 -6.641 15.169 1.00 15.14 214 MET A N 1
ATOM 1617 C CA . MET A 1 214 ? 32.858 -5.428 15.813 1.00 15.48 214 MET A CA 1
ATOM 1618 C C . MET A 1 214 ? 32.639 -5.611 17.308 1.00 15.39 214 MET A C 1
ATOM 1619 O O . MET A 1 214 ? 32.033 -6.586 17.738 1.00 14.73 214 MET A O 1
ATOM 1624 N N . ASN A 1 215 ? 33.151 -4.665 18.088 1.00 15.78 215 ASN A N 1
ATOM 1625 C CA . ASN A 1 215 ? 32.960 -4.674 19.530 1.00 16.56 215 ASN A CA 1
ATOM 1626 C C . ASN A 1 215 ? 31.985 -3.600 19.987 1.00 16.52 215 ASN A C 1
ATOM 1627 O O . ASN A 1 215 ? 32.131 -2.429 19.650 1.00 16.73 215 ASN A O 1
ATOM 1632 N N . VAL A 1 216 ? 30.983 -4.007 20.753 1.00 16.44 216 VAL A N 1
ATOM 1633 C CA . VAL A 1 216 ? 30.000 -3.074 21.280 1.00 16.16 216 VAL A CA 1
ATOM 1634 C C . VAL A 1 216 ? 30.163 -2.992 22.794 1.00 16.60 216 VAL A C 1
ATOM 1635 O O . VAL A 1 216 ? 29.959 -3.983 23.484 1.00 16.48 216 VAL A O 1
ATOM 1639 N N . GLY A 1 217 ? 30.567 -1.827 23.297 1.00 17.02 217 GLY A N 1
ATOM 1640 C CA . GLY A 1 217 ? 30.790 -1.642 24.724 1.00 18.11 217 GLY A CA 1
ATOM 1641 C C . GLY A 1 217 ? 30.440 -0.253 25.228 1.00 18.79 217 GLY A C 1
ATOM 1642 O O . GLY A 1 217 ? 30.141 0.638 24.436 1.00 18.85 217 GLY A O 1
ATOM 1643 N N . PHE A 1 218 ? 30.494 -0.064 26.545 1.00 19.47 218 PHE A N 1
ATOM 1644 C CA . PHE A 1 218 ? 30.136 1.215 27.169 1.00 20.61 218 PHE A CA 1
ATOM 1645 C C . PHE A 1 218 ? 31.207 2.309 27.158 1.00 21.15 218 PHE A C 1
ATOM 1646 O O . PHE A 1 218 ? 32.402 2.043 27.018 1.00 21.38 218 PHE A O 1
ATOM 1654 N N . ARG A 1 219 ? 30.740 3.544 27.336 1.00 21.94 219 ARG A N 1
ATOM 1655 C CA . ARG A 1 219 ? 31.587 4.734 27.375 1.00 22.34 219 ARG A CA 1
ATOM 1656 C C . ARG A 1 219 ? 32.648 4.726 26.282 1.00 22.61 219 ARG A C 1
ATOM 1657 O O . ARG A 1 219 ? 32.833 5.721 25.581 1.00 23.03 219 ARG A O 1
ATOM 1665 N N . ARG A 1 226 ? 25.831 3.716 30.160 1.00 24.98 226 ARG A N 1
ATOM 1666 C CA . ARG A 1 226 ? 25.406 4.982 29.575 1.00 24.78 226 ARG A CA 1
ATOM 1667 C C . ARG A 1 226 ? 25.450 4.931 28.048 1.00 24.40 226 ARG A C 1
ATOM 1668 O O . ARG A 1 226 ? 24.585 4.331 27.410 1.00 24.81 226 ARG A O 1
ATOM 1676 N N . ASN A 1 227 ? 26.466 5.561 27.468 1.00 23.68 227 ASN A N 1
ATOM 1677 C CA . ASN A 1 227 ? 26.622 5.619 26.021 1.00 22.86 227 ASN A CA 1
ATOM 1678 C C . ASN A 1 227 ? 27.362 4.398 25.479 1.00 21.95 227 ASN A C 1
ATOM 1679 O O . ASN A 1 227 ? 28.306 3.907 26.100 1.00 22.02 227 ASN A O 1
ATOM 1684 N N . VAL A 1 228 ? 26.932 3.922 24.314 1.00 20.83 228 VAL A N 1
ATOM 1685 C CA . VAL A 1 228 ? 27.512 2.737 23.692 1.00 19.72 228 VAL A CA 1
ATOM 1686 C C . VAL A 1 228 ? 28.422 3.077 22.515 1.00 19.23 228 VAL A C 1
ATOM 1687 O O . VAL A 1 228 ? 28.077 3.914 21.684 1.00 19.09 228 VAL A O 1
ATOM 1691 N N . LYS A 1 229 ? 29.583 2.424 22.453 1.00 18.29 229 LYS A N 1
ATOM 1692 C CA . LYS A 1 229 ? 30.540 2.632 21.370 1.00 17.69 229 LYS A CA 1
ATOM 1693 C C . LYS A 1 229 ? 30.531 1.447 20.412 1.00 17.27 229 LYS A C 1
ATOM 1694 O O . LYS A 1 229 ? 30.300 0.312 20.819 1.00 17.38 229 LYS A O 1
ATOM 1700 N N . TYR A 1 230 ? 30.802 1.724 19.142 1.00 16.41 230 TYR A N 1
ATOM 1701 C CA . TYR A 1 230 ? 30.865 0.699 18.112 1.00 16.19 230 TYR A CA 1
ATOM 1702 C C . TYR A 1 230 ? 32.248 0.787 17.470 1.00 16.18 230 TYR A C 1
ATOM 1703 O O . TYR A 1 230 ? 32.582 1.811 16.884 1.00 16.12 230 TYR A O 1
ATOM 1712 N N . GLU A 1 231 ? 33.059 -0.263 17.626 1.00 16.51 231 GLU A N 1
ATOM 1713 C CA . GLU A 1 231 ? 34.413 -0.310 17.053 1.00 16.91 231 GLU A CA 1
ATOM 1714 C C . GLU A 1 231 ? 34.565 -1.552 16.186 1.00 16.63 231 GLU A C 1
ATOM 1715 O O . GLU A 1 231 ? 34.191 -2.645 16.599 1.00 17.16 231 GLU A O 1
ATOM 1721 N N . VAL A 1 232 ? 35.108 -1.400 14.983 1.00 16.59 232 VAL A N 1
ATOM 1722 C CA . VAL A 1 232 ? 35.233 -2.556 14.104 1.00 16.38 232 VAL A CA 1
ATOM 1723 C C . VAL A 1 232 ? 36.650 -2.809 13.617 1.00 16.11 232 VAL A C 1
ATOM 1724 O O . VAL A 1 232 ? 37.325 -1.901 13.142 1.00 15.49 232 VAL A O 1
ATOM 1728 N N . TYR A 1 233 ? 37.094 -4.051 13.762 1.00 15.74 233 TYR A N 1
ATOM 1729 C CA . TYR A 1 233 ? 38.383 -4.453 13.240 1.00 15.97 233 TYR A CA 1
ATOM 1730 C C . TYR A 1 233 ? 38.113 -5.014 11.855 1.00 16.07 233 TYR A C 1
ATOM 1731 O O . TYR A 1 233 ? 37.548 -6.097 11.712 1.00 16.06 233 TYR A O 1
ATOM 1740 N N . ILE A 1 234 ? 38.493 -4.255 10.837 1.00 15.94 234 ILE A N 1
ATOM 1741 C CA . ILE A 1 234 ? 38.254 -4.654 9.460 1.00 16.00 234 ILE A CA 1
ATOM 1742 C C . ILE A 1 234 ? 39.343 -5.589 8.949 1.00 16.06 234 ILE A C 1
ATOM 1743 O O . ILE A 1 234 ? 40.518 -5.239 8.928 1.00 15.49 234 ILE A O 1
ATOM 1748 N N . LEU A 1 235 ? 38.935 -6.783 8.538 1.00 16.16 235 LEU A N 1
ATOM 1749 C CA . LEU A 1 235 ? 39.868 -7.791 8.047 1.00 16.13 235 LEU A CA 1
ATOM 1750 C C . LEU A 1 235 ? 40.364 -7.474 6.640 1.00 16.27 235 LEU A C 1
ATOM 1751 O O . LEU A 1 235 ? 39.586 -7.053 5.785 1.00 16.01 235 LEU A O 1
ATOM 1756 N N . ASP A 1 236 ? 41.664 -7.680 6.423 1.00 16.30 236 ASP A N 1
ATOM 1757 C CA . ASP A 1 236 ? 42.299 -7.502 5.115 1.00 16.66 236 ASP A CA 1
ATOM 1758 C C . ASP A 1 236 ? 42.104 -6.128 4.466 1.00 17.19 236 ASP A C 1
ATOM 1759 O O . ASP A 1 236 ? 41.769 -6.040 3.283 1.00 16.72 236 ASP A O 1
ATOM 1764 N N . PHE A 1 237 ? 42.337 -5.069 5.240 1.00 18.02 237 PHE A N 1
ATOM 1765 C CA . PHE A 1 237 ? 42.204 -3.688 4.770 1.00 18.91 237 PHE A CA 1
ATOM 1766 C C . PHE A 1 237 ? 42.977 -2.787 5.733 1.00 19.51 237 PHE A C 1
ATOM 1767 O O . PHE A 1 237 ? 42.721 -2.826 6.936 1.00 19.49 237 PHE A O 1
ATOM 1775 N N . GLU A 1 238 ? 43.900 -1.969 5.228 1.00 20.37 238 GLU A N 1
ATOM 1776 C CA . GLU A 1 238 ? 44.747 -1.161 6.120 1.00 21.38 238 GLU A CA 1
ATOM 1777 C C . GLU A 1 238 ? 44.639 0.371 6.084 1.00 21.82 238 GLU A C 1
ATOM 1778 O O . GLU A 1 238 ? 44.999 1.028 7.060 1.00 22.13 238 GLU A O 1
ATOM 1784 N N . GLY A 1 239 ? 44.172 0.957 4.988 1.00 22.41 239 GLY A N 1
ATOM 1785 C CA . GLY A 1 239 ? 44.110 2.413 4.909 1.00 23.00 239 GLY A CA 1
ATOM 1786 C C . GLY A 1 239 ? 42.886 2.999 5.582 1.00 23.43 239 GLY A C 1
ATOM 1787 O O . GLY A 1 239 ? 42.080 3.669 4.938 1.00 23.86 239 GLY A O 1
ATOM 1788 N N . ASP A 1 240 ? 42.760 2.759 6.885 1.00 23.54 240 ASP A N 1
ATOM 1789 C CA . ASP A 1 240 ? 41.586 3.173 7.659 1.00 23.65 24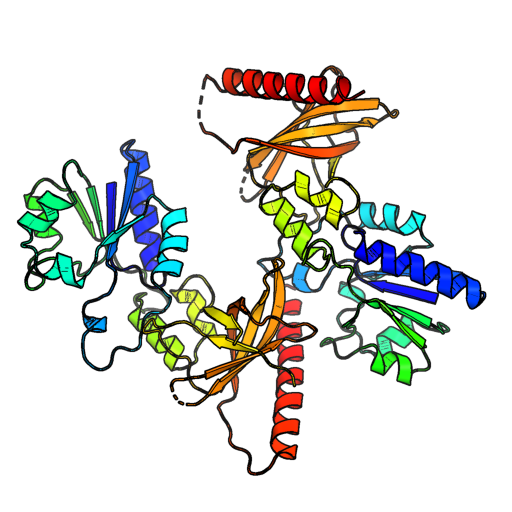0 ASP A CA 1
ATOM 1790 C C . ASP A 1 240 ? 40.887 4.463 7.200 1.00 23.59 240 ASP A C 1
ATOM 1791 O O . ASP A 1 240 ? 41.508 5.511 7.020 1.00 23.78 240 ASP A O 1
ATOM 1796 N N . LEU A 1 241 ? 39.573 4.355 7.043 1.00 23.54 241 LEU A N 1
ATOM 1797 C CA . LEU A 1 241 ? 38.729 5.426 6.533 1.00 23.29 241 LEU A CA 1
ATOM 1798 C C . LEU A 1 241 ? 38.405 6.489 7.578 1.00 23.09 241 LEU A C 1
ATOM 1799 O O . LEU A 1 241 ? 37.270 6.604 8.018 1.00 23.07 241 LEU A O 1
ATOM 1804 N N . TYR A 1 242 ? 39.413 7.268 7.951 1.00 23.10 242 TYR A N 1
ATOM 1805 C CA . TYR A 1 242 ? 39.283 8.332 8.949 1.00 22.91 242 TYR A CA 1
ATOM 1806 C C . TYR A 1 242 ? 37.892 8.940 9.087 1.00 22.65 242 TYR A C 1
ATOM 1807 O O . TYR A 1 242 ? 37.148 8.592 9.998 1.00 22.77 242 TYR A O 1
ATOM 1816 N N . GLY A 1 243 ? 37.550 9.868 8.200 1.00 22.48 243 GLY A N 1
ATOM 1817 C CA . GLY A 1 243 ? 36.265 10.542 8.276 1.00 21.98 243 GLY A CA 1
ATOM 1818 C C . GLY A 1 243 ? 35.310 10.116 7.182 1.00 21.70 243 GLY A C 1
ATOM 1819 O O . GLY A 1 243 ? 34.503 10.911 6.700 1.00 21.87 243 GLY A O 1
ATOM 1820 N N . GLN A 1 244 ? 35.401 8.853 6.787 1.00 21.26 244 GLN A N 1
ATOM 1821 C CA . GLN A 1 244 ? 34.539 8.336 5.736 1.00 20.81 244 GLN A CA 1
ATOM 1822 C C . GLN A 1 244 ? 33.338 7.593 6.309 1.00 20.49 244 GLN A C 1
ATOM 1823 O O . GLN A 1 244 ? 33.330 7.188 7.477 1.00 19.89 244 GLN A O 1
ATOM 1829 N N . ARG A 1 245 ? 32.322 7.421 5.474 1.00 20.15 245 ARG A N 1
ATOM 1830 C CA . ARG A 1 245 ? 31.089 6.771 5.890 1.00 20.03 245 ARG A CA 1
ATOM 1831 C C . ARG A 1 245 ? 31.159 5.252 5.758 1.00 19.51 245 ARG A C 1
ATOM 1832 O O . ARG A 1 245 ? 31.607 4.720 4.740 1.00 19.51 245 ARG A O 1
ATOM 1840 N N . LEU A 1 246 ? 30.708 4.551 6.793 1.00 18.81 246 LEU A N 1
ATOM 1841 C CA . LEU A 1 246 ? 30.729 3.098 6.789 1.00 18.40 246 LEU A CA 1
ATOM 1842 C C . LEU A 1 246 ? 29.351 2.511 7.050 1.00 18.12 246 LEU A C 1
ATOM 1843 O O . LEU A 1 246 ? 28.553 3.069 7.801 1.00 17.48 246 LEU A O 1
ATOM 1848 N N . LYS A 1 247 ? 29.085 1.372 6.432 1.00 17.99 247 LYS A N 1
ATOM 1849 C CA . LYS A 1 247 ? 27.843 0.652 6.656 1.00 18.66 247 LYS A CA 1
ATOM 1850 C C . LYS A 1 247 ? 28.216 -0.785 6.978 1.00 18.50 247 LYS A C 1
ATOM 1851 O O . LYS A 1 247 ? 28.930 -1.427 6.211 1.00 18.71 247 LYS A O 1
ATOM 1857 N N . LEU A 1 248 ? 27.746 -1.277 8.118 1.00 18.04 248 LEU A N 1
ATOM 1858 C CA . LEU A 1 248 ? 28.056 -2.628 8.562 1.00 18.38 248 LEU A CA 1
ATOM 1859 C C . LEU A 1 248 ? 26.801 -3.476 8.699 1.00 18.31 248 LEU A C 1
ATOM 1860 O O . LEU A 1 248 ? 25.856 -3.089 9.391 1.00 18.79 248 LEU A O 1
ATOM 1865 N N . GLU A 1 249 ? 26.784 -4.620 8.029 1.00 17.78 249 GLU A N 1
ATOM 1866 C CA . GLU A 1 249 ? 25.703 -5.573 8.181 1.00 17.22 249 GLU A CA 1
ATOM 1867 C C . GLU A 1 249 ? 26.107 -6.457 9.356 1.00 16.98 249 GLU A C 1
ATOM 1868 O O . GLU A 1 249 ? 27.177 -7.085 9.327 1.00 15.75 249 GLU A O 1
ATOM 1874 N N . VAL A 1 250 ? 25.261 -6.524 10.378 1.00 15.98 250 VAL A N 1
ATOM 1875 C CA . VAL A 1 250 ? 25.568 -7.322 11.561 1.00 15.76 250 VAL A CA 1
ATOM 1876 C C . VAL A 1 250 ? 25.081 -8.748 11.340 1.00 16.11 250 VAL A C 1
ATOM 1877 O O . VAL A 1 250 ? 23.876 -9.012 11.358 1.00 15.42 250 VAL A O 1
ATOM 1881 N N . LEU A 1 251 ? 26.036 -9.658 11.135 1.00 15.55 251 LEU A N 1
ATOM 1882 C CA . LEU A 1 251 ? 25.744 -11.039 10.758 1.00 16.23 251 LEU A CA 1
ATOM 1883 C C . LEU A 1 251 ? 25.594 -12.053 11.898 1.00 16.39 251 LEU A C 1
ATOM 1884 O O . LEU A 1 251 ? 24.654 -12.843 11.906 1.00 16.53 251 LEU A O 1
ATOM 1889 N N . LYS A 1 252 ? 26.521 -12.049 12.845 1.00 16.44 252 LYS A N 1
ATOM 1890 C CA . LYS A 1 252 ? 26.452 -13.030 13.924 1.00 17.08 252 LYS A CA 1
ATOM 1891 C C . LYS A 1 252 ? 26.952 -12.523 15.271 1.00 16.90 252 LYS A C 1
ATOM 1892 O O . LYS A 1 252 ? 27.906 -11.752 15.342 1.00 16.57 252 LYS A O 1
ATOM 1898 N N . PHE A 1 253 ? 26.295 -12.970 16.335 1.00 16.65 253 PHE A N 1
ATOM 1899 C CA . PHE A 1 253 ? 26.722 -12.660 17.686 1.00 16.98 253 PHE A CA 1
ATOM 1900 C C . PHE A 1 253 ? 27.787 -13.701 17.998 1.00 17.19 253 PHE A C 1
ATOM 1901 O O . PHE A 1 253 ? 27.499 -14.895 17.991 1.00 16.94 253 PHE A O 1
ATOM 1909 N N . MET A 1 254 ? 29.011 -13.255 18.252 1.00 17.31 254 MET A N 1
ATOM 1910 C CA . MET A 1 254 ? 30.111 -14.181 18.507 1.00 17.91 254 MET A CA 1
ATOM 1911 C C . MET A 1 254 ? 30.252 -14.564 19.976 1.00 17.79 254 MET A C 1
ATOM 1912 O O . MET A 1 254 ? 30.326 -15.753 20.309 1.00 17.83 254 MET A O 1
ATOM 1917 N N . ARG A 1 255 ? 30.297 -13.564 20.852 1.00 17.88 255 ARG A N 1
ATOM 1918 C CA . ARG A 1 255 ? 30.450 -13.823 22.286 1.00 18.27 255 ARG A CA 1
ATOM 1919 C C . ARG A 1 255 ? 30.099 -12.613 23.141 1.00 18.72 255 ARG A C 1
ATOM 1920 O O . ARG A 1 255 ? 30.123 -11.476 22.677 1.00 18.39 255 ARG A O 1
ATOM 1928 N N . ASP A 1 256 ? 29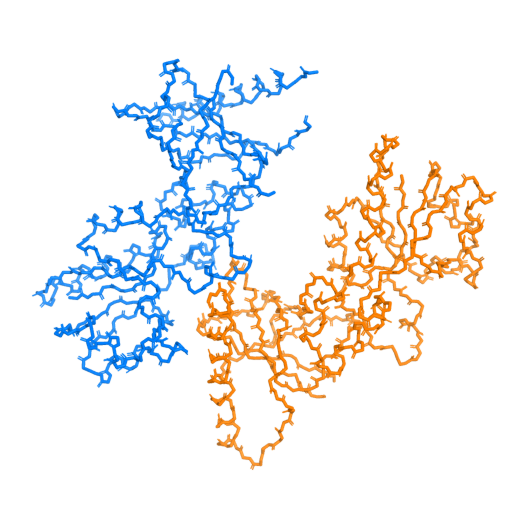.764 -12.866 24.398 1.00 19.40 256 ASP A N 1
ATOM 1929 C CA . ASP A 1 256 ? 29.434 -11.791 25.315 1.00 20.26 256 ASP A CA 1
ATOM 1930 C C . ASP A 1 256 ? 30.666 -10.977 25.685 1.00 20.42 256 ASP A C 1
ATOM 1931 O O . ASP A 1 256 ? 31.799 -11.380 25.420 1.00 20.11 256 ASP A O 1
ATOM 1936 N N . GLU A 1 257 ? 30.421 -9.823 26.294 1.00 20.91 257 GLU A N 1
ATOM 1937 C CA . GLU A 1 257 ? 31.471 -8.935 26.766 1.00 21.17 257 GLU A CA 1
ATOM 1938 C C . GLU A 1 257 ? 32.208 -9.620 27.911 1.00 21.15 257 GLU A C 1
ATOM 1939 O O . GLU A 1 257 ? 31.593 -10.302 28.727 1.00 20.93 257 GLU A O 1
ATOM 1945 N N . LYS A 1 258 ? 33.526 -9.452 27.962 1.00 21.23 258 LYS A N 1
ATOM 1946 C CA . LYS A 1 258 ? 34.334 -10.069 29.011 1.00 21.49 258 LYS A CA 1
ATOM 1947 C C . LYS A 1 258 ? 35.322 -9.078 29.621 1.00 21.58 258 LYS A C 1
ATOM 1948 O O . LYS A 1 258 ? 35.583 -8.019 29.048 1.00 21.74 258 LYS A O 1
ATOM 1954 N N . LYS A 1 259 ? 35.860 -9.439 30.784 1.00 21.64 259 LYS A N 1
ATOM 1955 C CA . LYS A 1 259 ? 36.840 -8.630 31.513 1.00 21.74 259 LYS A CA 1
ATOM 1956 C C . LYS A 1 259 ? 37.625 -7.675 30.624 1.00 21.80 259 LYS A C 1
ATOM 1957 O O . LYS A 1 259 ? 38.848 -7.578 30.755 1.00 21.93 259 LYS A O 1
ATOM 1963 N N . GLU A 1 264 ? 47.092 -8.898 30.804 1.00 23.51 264 GLU A N 1
ATOM 1964 C CA . GLU A 1 264 ? 46.683 -8.221 29.579 1.00 23.72 264 GLU A CA 1
ATOM 1965 C C . GLU A 1 264 ? 46.554 -9.215 28.425 1.00 23.63 264 GLU A C 1
ATOM 1966 O O . GLU A 1 264 ? 47.332 -9.177 27.468 1.00 23.79 264 GLU A O 1
ATOM 1972 N N . GLU A 1 265 ? 45.571 -10.108 28.530 1.00 23.35 265 GLU A N 1
ATOM 1973 C CA . GLU A 1 265 ? 45.309 -11.110 27.500 1.00 22.88 265 GLU A CA 1
ATOM 1974 C C . GLU A 1 265 ? 44.158 -10.660 26.618 1.00 22.68 265 GLU A C 1
ATOM 1975 O O . GLU A 1 265 ? 43.449 -11.474 26.025 1.00 22.40 265 GLU A O 1
ATOM 1981 N N . LEU A 1 266 ? 43.963 -9.350 26.564 1.00 22.37 266 LEU A N 1
ATOM 1982 C CA . LEU A 1 266 ? 42.958 -8.767 25.704 1.00 22.19 266 LEU A CA 1
ATOM 1983 C C . LEU A 1 266 ? 43.403 -9.094 24.297 1.00 22.17 266 LEU A C 1
ATOM 1984 O O . LEU A 1 266 ? 42.617 -9.538 23.465 1.00 22.19 266 LEU A O 1
ATOM 1989 N N . LYS A 1 267 ? 44.696 -8.903 24.059 1.00 22.32 267 LYS A N 1
ATOM 1990 C CA . LYS A 1 267 ? 45.297 -9.181 22.765 1.00 22.42 267 LYS A CA 1
ATOM 1991 C C . LYS A 1 267 ? 45.217 -10.674 22.459 1.00 22.44 267 LYS A C 1
ATOM 1992 O O . LYS A 1 267 ? 45.489 -11.103 21.340 1.00 22.80 267 LYS A O 1
ATOM 1998 N N . ALA A 1 268 ? 44.852 -11.464 23.463 1.00 22.23 268 ALA A N 1
ATOM 1999 C CA . ALA A 1 268 ? 44.700 -12.898 23.278 1.00 21.82 268 ALA A CA 1
ATOM 2000 C C . ALA A 1 268 ? 43.272 -13.170 22.843 1.00 21.68 268 ALA A C 1
ATOM 2001 O O . ALA A 1 268 ? 43.035 -13.902 21.882 1.00 21.67 268 ALA A O 1
ATOM 2003 N N . ALA A 1 269 ? 42.327 -12.564 23.558 1.00 21.35 269 ALA A N 1
ATOM 2004 C CA . ALA A 1 269 ? 40.913 -12.713 23.260 1.00 21.28 269 ALA A CA 1
ATOM 2005 C C . ALA A 1 269 ? 40.623 -12.245 21.843 1.00 21.15 269 ALA A C 1
ATOM 2006 O O . ALA A 1 269 ? 39.798 -12.832 21.147 1.00 20.96 269 ALA A O 1
ATOM 2008 N N . ILE A 1 270 ? 41.310 -11.188 21.420 1.00 21.17 270 ILE A N 1
ATOM 2009 C CA . ILE A 1 270 ? 41.128 -10.653 20.077 1.00 21.41 270 ILE A CA 1
ATOM 2010 C C . ILE A 1 270 ? 41.500 -11.692 19.026 1.00 21.21 270 ILE A C 1
ATOM 2011 O O . ILE A 1 270 ? 40.695 -12.031 18.167 1.00 21.32 270 ILE A O 1
ATOM 2016 N N . ASP A 1 271 ? 42.721 -12.208 19.102 1.00 21.38 271 ASP A N 1
ATOM 2017 C CA . ASP A 1 271 ? 43.182 -13.193 18.133 1.00 21.28 271 ASP A CA 1
ATOM 2018 C C . ASP A 1 271 ? 42.263 -14.407 18.079 1.00 21.07 271 ASP A C 1
ATOM 2019 O O . ASP A 1 271 ? 42.131 -15.047 17.039 1.00 21.37 271 ASP A O 1
ATOM 2024 N N . GLN A 1 272 ? 41.638 -14.727 19.205 1.00 20.53 272 GLN A N 1
ATOM 2025 C CA . GLN A 1 272 ? 40.695 -15.833 19.254 1.00 20.13 272 GLN A CA 1
ATOM 2026 C C . GLN A 1 272 ? 39.418 -15.462 18.481 1.00 19.65 272 GLN A C 1
ATOM 2027 O O . GLN A 1 272 ? 38.840 -16.289 17.779 1.00 19.39 272 GLN A O 1
ATOM 2033 N N . ASP A 1 273 ? 38.995 -14.209 18.597 1.00 19.31 273 ASP A N 1
ATOM 2034 C CA . ASP A 1 273 ? 37.799 -13.745 17.883 1.00 19.08 273 ASP A CA 1
ATOM 2035 C C . ASP A 1 273 ? 38.025 -13.749 16.375 1.00 18.92 273 ASP A C 1
ATOM 2036 O O . ASP A 1 273 ? 37.188 -14.235 15.601 1.00 18.74 273 ASP A O 1
ATOM 2041 N N . VAL A 1 274 ? 39.156 -13.187 15.959 1.00 18.45 274 VAL A N 1
ATOM 2042 C CA . VAL A 1 274 ? 39.509 -13.145 14.546 1.00 18.26 274 VAL A CA 1
ATOM 2043 C C . VAL A 1 274 ? 39.576 -14.559 13.980 1.00 18.05 274 VAL A C 1
ATOM 2044 O O . VAL A 1 274 ? 39.110 -14.819 12.866 1.00 17.66 274 VAL A O 1
ATOM 2048 N N . LYS A 1 275 ? 40.151 -15.468 14.760 1.00 18.07 275 LYS A N 1
ATOM 2049 C CA . LYS A 1 275 ? 40.268 -16.861 14.359 1.00 18.08 275 LYS A CA 1
ATOM 2050 C C . LYS A 1 275 ? 38.891 -17.435 14.073 1.00 17.92 275 LYS A C 1
ATOM 2051 O O . LYS A 1 275 ? 38.674 -18.086 13.050 1.00 17.27 275 LYS A O 1
ATOM 2057 N N . SER A 1 276 ? 37.966 -17.188 14.996 1.00 18.00 276 SER A N 1
ATOM 2058 C CA . SER A 1 276 ? 36.593 -17.645 14.859 1.00 18.22 276 SER A CA 1
ATOM 2059 C C . SER A 1 276 ? 35.978 -17.046 13.593 1.00 18.06 276 SER A C 1
ATOM 2060 O O . SER A 1 276 ? 35.292 -17.732 12.836 1.00 17.81 276 SER A O 1
ATOM 2063 N N . ALA A 1 277 ? 36.250 -15.768 13.360 1.00 18.00 277 ALA A N 1
ATOM 2064 C CA . ALA A 1 277 ? 35.715 -15.074 12.191 1.00 18.08 277 ALA A CA 1
ATOM 2065 C C . ALA A 1 277 ? 36.195 -15.728 10.906 1.00 17.99 277 ALA A C 1
ATOM 2066 O O . ALA A 1 277 ? 35.392 -16.052 10.027 1.00 17.72 277 ALA A O 1
ATOM 2068 N N . ARG A 1 278 ? 37.509 -15.931 10.810 1.00 17.98 278 ARG A N 1
ATOM 2069 C CA . ARG A 1 278 ? 38.112 -16.543 9.636 1.00 17.87 278 ARG A CA 1
ATOM 2070 C C . ARG A 1 278 ? 37.473 -17.895 9.343 1.00 18.08 278 ARG A C 1
ATOM 2071 O O . ARG A 1 278 ? 37.192 -18.232 8.193 1.00 18.02 278 ARG A O 1
ATOM 2079 N N . ASN A 1 279 ? 37.263 -18.678 10.393 1.00 18.14 279 ASN A N 1
ATOM 2080 C CA . ASN A 1 279 ? 36.668 -19.995 10.246 1.00 18.20 279 ASN A CA 1
ATOM 2081 C C . ASN A 1 279 ? 35.218 -19.904 9.756 1.00 17.84 279 ASN A C 1
ATOM 2082 O O . ASN A 1 279 ? 34.794 -20.680 8.900 1.00 17.49 279 ASN A O 1
ATOM 2087 N N . MET A 1 280 ? 34.461 -18.957 10.298 1.00 18.28 280 MET A N 1
ATOM 2088 C CA . MET A 1 280 ? 33.075 -18.776 9.881 1.00 18.48 280 MET A CA 1
ATOM 2089 C C . MET A 1 280 ? 33.026 -18.329 8.417 1.00 18.44 280 MET A C 1
ATOM 2090 O O . MET A 1 280 ? 32.208 -18.810 7.628 1.00 18.34 280 MET A O 1
ATOM 2095 N N . ILE A 1 281 ? 33.923 -17.418 8.053 1.00 18.14 281 ILE A N 1
ATOM 2096 C CA . ILE A 1 281 ? 34.006 -16.945 6.673 1.00 18.08 281 ILE A CA 1
ATOM 2097 C C . ILE A 1 281 ? 34.342 -18.070 5.702 1.00 17.92 281 ILE A C 1
ATOM 2098 O O . ILE A 1 281 ? 33.791 -18.140 4.606 1.00 18.23 281 ILE A O 1
ATOM 2103 N N . ASP A 1 282 ? 35.258 -18.947 6.098 1.00 17.87 282 ASP A N 1
ATOM 2104 C CA . ASP A 1 282 ? 35.647 -20.056 5.248 1.00 17.83 282 ASP A CA 1
ATOM 2105 C C . ASP A 1 282 ? 34.461 -20.975 4.995 1.00 18.00 282 ASP A C 1
ATOM 2106 O O . ASP A 1 282 ? 34.275 -21.471 3.884 1.00 18.18 282 ASP A O 1
ATOM 2111 N N . ASP A 1 283 ? 33.669 -21.220 6.033 1.00 18.27 283 ASP A N 1
ATOM 2112 C CA . ASP A 1 283 ? 32.492 -22.069 5.897 1.00 18.77 283 ASP A CA 1
ATOM 2113 C C . ASP A 1 283 ? 31.528 -21.492 4.867 1.00 18.80 283 ASP A C 1
ATOM 2114 O O . ASP A 1 283 ? 30.953 -22.227 4.068 1.00 19.00 283 ASP A O 1
ATOM 2119 N N . ILE A 1 284 ? 31.358 -20.177 4.885 1.00 19.07 284 ILE A N 1
ATOM 2120 C CA . ILE A 1 284 ? 30.474 -19.535 3.917 1.00 19.61 284 ILE A CA 1
ATOM 2121 C C . ILE A 1 284 ? 30.968 -19.807 2.505 1.00 19.89 284 ILE A C 1
ATOM 2122 O O . ILE A 1 284 ? 30.192 -20.181 1.626 1.00 20.28 284 ILE A O 1
ATOM 2127 N N . ILE A 1 285 ? 32.272 -19.644 2.294 1.00 20.05 285 ILE A N 1
ATOM 2128 C CA . ILE A 1 285 ? 32.858 -19.871 0.986 1.00 20.01 285 ILE A CA 1
ATOM 2129 C C . ILE A 1 285 ? 32.732 -21.330 0.563 1.00 20.52 285 ILE A C 1
ATOM 2130 O O . ILE A 1 285 ? 32.387 -21.631 -0.582 1.00 20.25 285 ILE A O 1
ATOM 2135 N N . ASN A 1 286 ? 33.030 -22.238 1.486 1.00 21.00 286 ASN A N 1
ATOM 2136 C CA . ASN A 1 286 ? 32.930 -23.657 1.197 1.00 21.64 286 ASN A CA 1
ATOM 2137 C C . ASN A 1 286 ? 31.500 -24.006 0.805 1.00 21.85 286 ASN A C 1
ATOM 2138 O O . ASN A 1 286 ? 31.248 -24.985 0.100 1.00 21.95 286 ASN A O 1
ATOM 2143 N N . SER A 1 287 ? 30.570 -23.182 1.268 1.00 22.50 287 SER A N 1
ATOM 2144 C CA . SER A 1 287 ? 29.172 -23.313 0.905 1.00 23.08 287 SER A CA 1
ATOM 2145 C C . SER A 1 287 ? 29.010 -22.523 -0.386 1.00 23.21 287 SER A C 1
ATOM 2146 O O . SER A 1 287 ? 28.125 -21.675 -0.506 1.00 23.52 287 SER A O 1
ATOM 2149 N N . LYS A 1 288 ? 29.898 -22.802 -1.336 1.00 23.45 288 LYS A N 1
ATOM 2150 C CA . LYS A 1 288 ? 29.929 -22.136 -2.635 1.00 23.55 288 LYS A CA 1
ATOM 2151 C C . LYS A 1 288 ? 28.707 -21.269 -2.905 1.00 23.84 288 LYS A C 1
ATOM 2152 O O . LYS A 1 288 ? 28.814 -20.039 -2.939 1.00 23.86 288 LYS A O 1
ATOM 2158 N N . VAL B 1 2 ? 30.773 -13.117 49.643 1.00 17.73 302 VAL B N 1
ATOM 2159 C CA . VAL B 1 2 ? 29.864 -12.150 50.304 1.00 18.26 302 VAL B CA 1
ATOM 2160 C C . VAL B 1 2 ? 28.434 -12.551 49.985 1.00 17.95 302 VAL B C 1
ATOM 2161 O O . VAL B 1 2 ? 28.114 -12.904 48.851 1.00 17.59 302 VAL B O 1
ATOM 2165 N N . VAL B 1 3 ? 27.584 -12.506 51.001 1.00 17.12 303 VAL B N 1
ATOM 2166 C CA . VAL B 1 3 ? 26.203 -12.936 50.867 1.00 16.87 303 VAL B CA 1
ATOM 2167 C C . VAL B 1 3 ? 25.246 -11.862 51.350 1.00 16.98 303 VAL B C 1
ATOM 2168 O O . VAL B 1 3 ? 25.540 -11.170 52.314 1.00 16.88 303 VAL B O 1
ATOM 2172 N N . SER B 1 4 ? 24.119 -11.723 50.657 1.00 16.63 304 SER B N 1
ATOM 2173 C CA . SER B 1 4 ? 23.025 -10.875 51.102 1.00 17.12 304 SER B CA 1
ATOM 2174 C C . SER B 1 4 ? 21.884 -11.824 51.459 1.00 16.76 304 SER B C 1
ATOM 2175 O O . SER B 1 4 ? 21.726 -12.891 50.831 1.00 16.38 304 SER B O 1
ATOM 2178 N N . ILE B 1 5 ? 21.122 -11.479 52.489 1.00 15.50 305 ILE B N 1
ATOM 2179 C CA . ILE B 1 5 ? 19.997 -12.312 52.907 1.00 16.04 305 ILE B CA 1
ATOM 2180 C C . ILE B 1 5 ? 18.776 -11.449 53.193 1.00 15.90 305 ILE B C 1
ATOM 2181 O O . ILE B 1 5 ? 18.881 -10.437 53.865 1.00 15.75 305 ILE B O 1
ATOM 2186 N N . GLY B 1 6 ? 17.619 -11.886 52.721 1.00 16.07 306 GLY B N 1
ATOM 2187 C CA . GLY B 1 6 ? 16.381 -11.174 52.997 1.00 16.91 306 GLY B CA 1
ATOM 2188 C C . GLY B 1 6 ? 15.246 -11.701 52.149 1.00 16.69 306 GLY B C 1
ATOM 2189 O O . GLY B 1 6 ? 15.446 -12.579 51.327 1.00 16.83 306 GLY B O 1
ATOM 2190 N N . VAL B 1 7 ? 14.048 -11.165 52.346 1.00 16.47 307 VAL B N 1
ATOM 2191 C CA . VAL B 1 7 ? 12.916 -11.602 51.532 1.00 16.98 307 VAL B CA 1
ATOM 2192 C C . VAL B 1 7 ? 13.003 -10.904 50.183 1.00 16.68 307 VAL B C 1
ATOM 2193 O O . VAL B 1 7 ? 12.927 -11.547 49.140 1.00 16.80 307 VAL B O 1
ATOM 2197 N N . PHE B 1 8 ? 13.212 -9.590 50.222 1.00 16.21 308 PHE B N 1
ATOM 2198 C CA . PHE B 1 8 ? 13.375 -8.772 49.024 1.00 16.39 308 PHE B CA 1
ATOM 2199 C C . PHE B 1 8 ? 12.110 -8.730 48.161 1.00 16.51 308 PHE B C 1
ATOM 2200 O O . PHE B 1 8 ? 12.194 -8.625 46.929 1.00 16.38 308 PHE B O 1
ATOM 2208 N N . ASP B 1 9 ? 10.940 -8.781 48.787 1.00 16.89 309 ASP B N 1
ATOM 2209 C CA . ASP B 1 9 ? 9.700 -8.772 48.006 1.00 17.05 309 ASP B CA 1
ATOM 2210 C C . ASP B 1 9 ? 9.533 -7.436 47.297 1.00 17.05 309 ASP B C 1
ATOM 2211 O O . ASP B 1 9 ? 9.373 -6.407 47.944 1.00 17.17 309 ASP B O 1
ATOM 2216 N N . GLY B 1 10 ? 9.585 -7.446 45.969 1.00 16.88 310 GLY B N 1
ATOM 2217 C CA . GLY B 1 10 ? 9.464 -6.222 45.205 1.00 17.21 310 GLY B CA 1
ATOM 2218 C C . GLY B 1 10 ? 10.783 -5.679 44.695 1.00 17.31 310 GLY B C 1
ATOM 2219 O O . GLY B 1 10 ? 10.805 -4.929 43.713 1.00 17.40 310 GLY B O 1
ATOM 2220 N N . VAL B 1 11 ? 11.878 -6.071 45.345 1.00 16.86 311 VAL B N 1
ATOM 2221 C CA . VAL B 1 11 ? 13.207 -5.552 45.023 1.00 17.33 311 VAL B CA 1
ATOM 2222 C C . VAL B 1 11 ? 13.110 -4.034 44.858 1.00 17.34 311 VAL B C 1
ATOM 2223 O O . VAL B 1 11 ? 13.393 -3.470 43.793 1.00 17.08 311 VAL B O 1
ATOM 2227 N N . HIS B 1 12 ? 12.674 -3.377 45.925 1.00 16.95 312 HIS B N 1
ATOM 2228 C CA . HIS B 1 12 ? 12.521 -1.930 45.909 1.00 16.69 312 HIS B CA 1
ATOM 2229 C C . HIS B 1 12 ? 13.873 -1.235 46.116 1.00 16.74 312 HIS B C 1
ATOM 2230 O O . HIS B 1 12 ? 14.907 -1.905 46.151 1.00 15.89 312 HIS B O 1
ATOM 2237 N N . ILE B 1 13 ? 13.889 0.093 46.223 1.00 17.00 313 ILE B N 1
ATOM 2238 C CA . ILE B 1 13 ? 15.179 0.792 46.302 1.00 17.20 313 ILE B CA 1
ATOM 2239 C C . ILE B 1 13 ? 15.987 0.484 47.559 1.00 16.99 313 ILE B C 1
ATOM 2240 O O . ILE B 1 13 ? 17.214 0.572 47.542 1.00 16.82 313 ILE B O 1
ATOM 2245 N N . GLY B 1 14 ? 15.307 0.124 48.643 1.00 16.56 314 GLY B N 1
ATOM 2246 C CA . GLY B 1 14 ? 16.001 -0.260 49.863 1.00 16.67 314 GLY B CA 1
ATOM 2247 C C . GLY B 1 14 ? 16.722 -1.580 49.629 1.00 16.46 314 GLY B C 1
ATOM 2248 O O . GLY B 1 14 ? 17.883 -1.771 50.022 1.00 15.98 314 GLY B O 1
ATOM 2249 N N . HIS B 1 15 ? 16.023 -2.501 48.972 1.00 16.33 315 HIS B N 1
ATOM 2250 C CA . HIS B 1 15 ? 16.597 -3.795 48.617 1.00 16.35 315 HIS B CA 1
ATOM 2251 C C . HIS B 1 15 ? 17.790 -3.617 47.688 1.00 16.36 315 HIS B C 1
ATOM 2252 O O . HIS B 1 15 ? 18.805 -4.286 47.828 1.00 15.82 315 HIS B O 1
ATOM 2259 N N . GLN B 1 16 ? 17.647 -2.732 46.711 1.00 15.88 316 GLN B N 1
ATOM 2260 C CA . GLN B 1 16 ? 18.728 -2.503 45.761 1.00 16.49 316 GLN B CA 1
ATOM 2261 C C . GLN B 1 16 ? 19.978 -1.985 46.475 1.00 16.47 316 GLN B C 1
ATOM 2262 O O . GLN B 1 16 ? 21.113 -2.300 46.098 1.00 16.28 316 GLN B O 1
ATOM 2268 N N . LYS B 1 17 ? 19.769 -1.192 47.517 1.00 16.67 317 LYS B N 1
ATOM 2269 C CA . LYS B 1 17 ? 20.889 -0.661 48.283 1.00 17.03 317 LYS B CA 1
ATOM 2270 C C . LYS B 1 17 ? 21.673 -1.808 48.933 1.00 16.88 317 LYS B C 1
ATOM 2271 O O . LYS B 1 17 ? 22.912 -1.822 48.906 1.00 17.10 317 LYS B O 1
ATOM 2277 N N . VAL B 1 18 ? 20.949 -2.760 49.514 1.00 16.72 318 VAL B N 1
ATOM 2278 C CA . VAL B 1 18 ? 21.568 -3.928 50.129 1.00 17.11 318 VAL B CA 1
ATOM 2279 C C . VAL B 1 18 ? 22.365 -4.712 49.083 1.00 16.75 318 VAL B C 1
ATOM 2280 O O . VAL B 1 18 ? 23.513 -5.075 49.307 1.00 16.03 318 VAL B O 1
ATOM 2284 N N . LEU B 1 19 ? 21.738 -4.961 47.935 1.00 16.34 319 LEU B N 1
ATOM 2285 C CA . LEU B 1 19 ? 22.365 -5.741 46.882 1.00 16.90 319 LEU B CA 1
ATOM 2286 C C . LEU B 1 19 ? 23.596 -5.053 46.303 1.00 16.89 319 LEU B C 1
ATOM 2287 O O . LEU B 1 19 ? 24.616 -5.698 46.069 1.00 16.79 319 LEU B O 1
ATOM 2292 N N . ARG B 1 20 ? 23.504 -3.752 46.058 1.00 16.94 320 ARG B N 1
ATOM 2293 C CA . ARG B 1 20 ? 24.656 -3.012 45.544 1.00 16.95 320 ARG B CA 1
ATOM 2294 C C . ARG B 1 20 ? 25.804 -3.059 46.547 1.00 16.59 320 ARG B C 1
ATOM 2295 O O . ARG B 1 20 ? 26.975 -3.173 46.173 1.00 15.06 320 ARG B O 1
ATOM 2303 N N . THR B 1 21 ? 25.462 -2.948 47.826 1.00 16.07 321 THR B N 1
ATOM 2304 C CA . THR B 1 21 ? 26.475 -3.006 48.867 1.00 15.92 321 THR B CA 1
ATOM 2305 C C . THR B 1 21 ? 27.193 -4.363 48.830 1.00 15.61 321 THR B C 1
ATOM 2306 O O . THR B 1 21 ? 28.415 -4.433 48.890 1.00 14.78 321 THR B O 1
ATOM 2310 N N . MET B 1 22 ? 26.430 -5.443 48.720 1.00 15.71 322 MET B N 1
ATOM 2311 C CA . MET B 1 22 ? 27.020 -6.779 48.587 1.00 15.56 322 MET B CA 1
ATOM 2312 C C . MET B 1 22 ? 28.007 -6.815 47.417 1.00 15.33 322 MET B C 1
ATOM 2313 O O . MET B 1 22 ? 29.122 -7.301 47.556 1.00 14.57 322 MET B O 1
ATOM 2318 N N . LYS B 1 23 ? 27.598 -6.282 46.271 1.00 15.04 323 LYS B N 1
ATOM 2319 C CA . LYS B 1 23 ? 28.452 -6.265 45.080 1.00 15.86 323 LYS B CA 1
ATOM 2320 C C . LYS B 1 23 ? 29.753 -5.478 45.272 1.00 15.62 323 LYS B C 1
ATOM 2321 O O . LYS B 1 23 ? 30.831 -5.908 44.841 1.00 15.07 323 LYS B O 1
ATOM 2327 N N . GLU B 1 24 ? 29.650 -4.326 45.918 1.00 14.80 324 GLU B N 1
ATOM 2328 C CA . GLU B 1 24 ? 30.838 -3.513 46.171 1.00 15.01 324 GLU B CA 1
ATOM 2329 C C . GLU B 1 24 ? 31.818 -4.247 47.075 1.00 14.88 324 GLU B C 1
ATOM 2330 O O . GLU B 1 24 ? 33.018 -4.259 46.811 1.00 15.04 324 GLU B O 1
ATOM 2336 N N . ILE B 1 25 ? 31.305 -4.862 48.140 1.00 14.15 325 ILE B N 1
ATOM 2337 C CA . ILE B 1 25 ? 32.165 -5.589 49.067 1.00 15.03 325 ILE B CA 1
ATOM 2338 C C . ILE B 1 25 ? 32.856 -6.751 48.350 1.00 15.15 325 ILE B C 1
ATOM 2339 O O . ILE B 1 25 ? 34.061 -6.970 48.503 1.00 14.29 325 ILE B O 1
ATOM 2344 N N . ALA B 1 26 ? 32.078 -7.474 47.547 1.00 15.48 326 ALA B N 1
ATOM 2345 C CA . ALA B 1 26 ? 32.593 -8.591 46.759 1.00 16.55 326 ALA B CA 1
ATOM 2346 C C . ALA B 1 26 ? 33.757 -8.131 45.888 1.00 16.83 326 ALA B C 1
ATOM 2347 O O . ALA B 1 26 ? 34.802 -8.794 45.809 1.00 17.57 326 ALA B O 1
ATOM 2349 N N . PHE B 1 27 ? 33.573 -6.996 45.231 1.00 16.76 327 PHE B N 1
ATOM 2350 C CA . PHE B 1 27 ? 34.611 -6.439 44.385 1.00 17.81 327 PHE B CA 1
ATOM 2351 C C . PHE B 1 27 ? 35.838 -6.101 45.239 1.00 17.88 327 PHE B C 1
ATOM 2352 O O . PHE B 1 27 ? 36.957 -6.510 44.932 1.00 17.94 327 PHE B O 1
ATOM 2360 N N . PHE B 1 28 ? 35.607 -5.356 46.315 1.00 17.76 328 PHE B N 1
ATOM 2361 C CA . PHE B 1 28 ? 36.667 -4.953 47.243 1.00 18.03 328 PHE B CA 1
ATOM 2362 C C . PHE B 1 28 ? 37.463 -6.146 47.772 1.00 18.41 328 PHE B C 1
ATOM 2363 O O . PHE B 1 28 ? 38.682 -6.066 47.936 1.00 17.90 328 PHE B O 1
ATOM 2371 N N . ARG B 1 29 ? 36.771 -7.250 48.032 1.00 18.57 329 ARG B N 1
ATOM 2372 C CA . ARG B 1 29 ? 37.394 -8.458 48.576 1.00 19.16 329 ARG B CA 1
ATOM 2373 C C . ARG B 1 29 ? 37.798 -9.474 47.497 1.00 19.38 329 ARG B C 1
ATOM 2374 O O . ARG B 1 29 ? 38.328 -10.531 47.816 1.00 19.56 329 ARG B O 1
ATOM 2382 N N . LYS B 1 30 ? 37.543 -9.157 46.231 1.00 19.64 330 LYS B N 1
ATOM 2383 C CA . LYS B 1 30 ? 37.855 -10.081 45.143 1.00 19.72 330 LYS B CA 1
ATOM 2384 C C . LYS B 1 30 ? 37.188 -11.426 45.424 1.00 19.66 330 LYS B C 1
ATOM 2385 O O . LYS B 1 30 ? 37.803 -12.489 45.327 1.00 19.02 330 LYS B O 1
ATOM 2391 N N . ASP B 1 31 ? 35.910 -11.357 45.776 1.00 19.56 331 ASP B N 1
ATOM 2392 C CA . ASP B 1 31 ? 35.143 -12.526 46.146 1.00 19.83 331 ASP B CA 1
ATOM 2393 C C . ASP B 1 31 ? 33.904 -12.606 45.250 1.00 19.66 331 ASP B C 1
ATOM 2394 O O . ASP B 1 31 ? 33.622 -11.676 44.490 1.00 19.38 331 ASP B O 1
ATOM 2399 N N . ASP B 1 32 ? 33.190 -13.725 45.312 1.00 19.64 332 ASP B N 1
ATOM 2400 C CA . ASP B 1 32 ? 31.963 -13.890 44.544 1.00 20.03 332 ASP B CA 1
ATOM 2401 C C . ASP B 1 32 ? 30.779 -13.503 45.421 1.00 20.00 332 ASP B C 1
ATOM 2402 O O . ASP B 1 32 ? 30.905 -13.459 46.648 1.00 20.08 332 ASP B O 1
ATOM 2407 N N . SER B 1 33 ? 29.638 -13.231 44.786 1.00 19.54 333 SER B N 1
ATOM 2408 C CA . SER B 1 33 ? 28.422 -12.811 45.498 1.00 19.35 333 SER B CA 1
ATOM 2409 C C . SER B 1 33 ? 27.383 -13.915 45.489 1.00 18.72 333 SER B C 1
ATOM 2410 O O . SER B 1 33 ? 27.332 -14.702 44.562 1.00 19.17 333 SER B O 1
ATOM 2413 N N . LEU B 1 34 ? 26.553 -13.965 46.524 1.00 18.10 334 LEU B N 1
ATOM 2414 C CA . LEU B 1 34 ? 25.480 -14.952 46.604 1.00 17.50 334 LEU B CA 1
ATOM 2415 C C . LEU B 1 34 ? 24.304 -14.300 47.320 1.00 17.30 334 LEU B C 1
ATOM 2416 O O . LEU B 1 34 ? 24.480 -13.733 48.398 1.00 16.59 334 LEU B O 1
ATOM 2421 N N . ILE B 1 35 ? 23.120 -14.388 46.721 1.00 16.33 335 ILE B N 1
ATOM 2422 C CA . ILE B 1 35 ? 21.907 -13.866 47.328 1.00 16.79 335 ILE B CA 1
ATOM 2423 C C . ILE B 1 35 ? 21.039 -15.016 47.822 1.00 17.06 335 ILE B C 1
ATOM 2424 O O . ILE B 1 35 ? 20.688 -15.915 47.051 1.00 16.93 335 ILE B O 1
ATOM 2429 N N . TYR B 1 36 ? 20.741 -15.006 49.117 1.00 16.35 336 TYR B N 1
ATOM 2430 C CA . TYR B 1 36 ? 19.787 -15.937 49.697 1.00 16.64 336 TYR B CA 1
ATOM 2431 C C . TYR B 1 36 ? 18.503 -15.161 49.863 1.00 16.78 336 TYR B C 1
ATOM 2432 O O . TYR B 1 36 ? 18.455 -14.179 50.619 1.00 16.82 336 TYR B O 1
ATOM 2441 N N . THR B 1 37 ? 17.474 -15.568 49.143 1.00 16.41 337 THR B N 1
ATOM 2442 C CA . THR B 1 37 ? 16.192 -14.910 49.293 1.00 16.73 337 THR B CA 1
ATOM 2443 C C . THR B 1 37 ? 15.245 -15.864 49.997 1.00 16.57 337 THR B C 1
ATOM 2444 O O . THR B 1 37 ? 15.029 -16.998 49.557 1.00 16.55 337 THR B O 1
ATOM 2448 N N . ILE B 1 38 ? 14.702 -15.394 51.109 1.00 16.80 338 ILE B N 1
ATOM 2449 C CA . ILE B 1 38 ? 13.760 -16.158 51.907 1.00 16.83 338 ILE B CA 1
ATOM 2450 C C . ILE B 1 38 ? 12.415 -16.083 51.214 1.00 16.70 338 ILE B C 1
ATOM 2451 O O . ILE B 1 38 ? 11.923 -14.987 50.923 1.00 16.03 338 ILE B O 1
ATOM 2456 N N . SER B 1 39 ? 11.842 -17.256 50.948 1.00 17.05 339 SER B N 1
ATOM 2457 C CA . SER B 1 39 ? 10.594 -17.381 50.206 1.00 17.18 339 SER B CA 1
ATOM 2458 C C . SER B 1 39 ? 9.510 -16.405 50.646 1.00 17.61 339 SER B C 1
ATOM 2459 O O . SER B 1 39 ? 8.986 -15.645 49.836 1.00 17.83 339 SER B O 1
ATOM 2462 N N . TYR B 1 40 ? 9.170 -16.434 51.928 1.00 17.68 340 TYR B N 1
ATOM 2463 C CA . TYR B 1 40 ? 8.091 -15.600 52.432 1.00 18.00 340 TYR B CA 1
ATOM 2464 C C . TYR B 1 40 ? 8.446 -14.974 53.773 1.00 18.09 340 TYR B C 1
ATOM 2465 O O . TYR B 1 40 ? 9.218 -15.549 54.548 1.00 18.28 340 TYR B O 1
ATOM 2474 N N . PRO B 1 41 ? 7.897 -13.799 54.058 1.00 17.58 341 PRO B N 1
ATOM 2475 C CA . PRO B 1 41 ? 8.095 -13.199 55.374 1.00 17.47 341 PRO B CA 1
ATOM 2476 C C . PRO B 1 41 ? 7.145 -13.935 56.313 1.00 17.61 341 PRO B C 1
ATOM 2477 O O . PRO B 1 41 ? 6.186 -14.536 55.825 1.00 17.04 341 PRO B O 1
ATOM 2481 N N . PRO B 1 42 ? 7.397 -13.922 57.617 1.00 17.75 342 PRO B N 1
ATOM 2482 C CA . PRO B 1 42 ? 6.522 -14.623 58.564 1.00 18.05 342 PRO B CA 1
ATOM 2483 C C . PRO B 1 42 ? 5.063 -14.152 58.472 1.00 17.91 342 PRO B C 1
ATOM 2484 O O . PRO B 1 42 ? 4.153 -14.961 58.646 1.00 17.71 342 PRO B O 1
ATOM 2488 N N . GLU B 1 43 ? 4.851 -12.871 58.173 1.00 18.10 343 GLU B N 1
ATOM 2489 C CA . GLU B 1 43 ? 3.502 -12.314 58.074 1.00 18.33 343 GLU B CA 1
ATOM 2490 C C . GLU B 1 43 ? 2.647 -13.015 57.019 1.00 18.25 343 GLU B C 1
ATOM 2491 O O . GLU B 1 43 ? 1.424 -13.006 57.096 1.00 17.27 343 GLU B O 1
ATOM 2497 N N . TYR B 1 44 ? 3.301 -13.615 56.033 1.00 17.88 344 TYR B N 1
ATOM 2498 C CA . TYR B 1 44 ? 2.607 -14.318 54.960 1.00 18.46 344 TYR B CA 1
ATOM 2499 C C . TYR B 1 44 ? 1.721 -15.423 55.538 1.00 18.74 344 TYR B C 1
ATOM 2500 O O . TYR B 1 44 ? 0.691 -15.773 54.968 1.00 18.48 344 TYR B O 1
ATOM 2509 N N . PHE B 1 45 ? 2.122 -15.947 56.689 1.00 19.32 345 PHE B N 1
ATOM 2510 C CA . PHE B 1 45 ? 1.404 -17.037 57.344 1.00 19.56 345 PHE B CA 1
ATOM 2511 C C . PHE B 1 45 ? 0.607 -16.579 58.556 1.00 19.87 345 PHE B C 1
ATOM 2512 O O . PHE B 1 45 ? 0.134 -17.397 59.350 1.00 20.23 345 PHE B O 1
ATOM 2520 N N . LEU B 1 46 ? 0.442 -15.271 58.686 1.00 19.73 346 LEU B N 1
ATOM 2521 C CA . LEU B 1 46 ? -0.303 -14.694 59.794 1.00 19.82 346 LEU B CA 1
ATOM 2522 C C . LEU B 1 46 ? -1.554 -14.000 59.276 1.00 19.72 346 LEU B C 1
ATOM 2523 O O . LEU B 1 46 ? -1.684 -13.775 58.075 1.00 19.57 346 LEU B O 1
ATOM 2528 N N . PRO B 1 47 ? -2.484 -13.681 60.174 1.00 20.24 347 PRO B N 1
ATOM 2529 C CA . PRO B 1 47 ? -3.739 -13.021 59.794 1.00 20.02 347 PRO B CA 1
ATOM 2530 C C . PRO B 1 47 ? -3.558 -11.701 59.041 1.00 20.18 347 PRO B C 1
ATOM 2531 O O . PRO B 1 47 ? -2.585 -10.980 59.266 1.00 20.13 347 PRO B O 1
ATOM 2535 N N . ASP B 1 48 ? -4.500 -11.434 58.135 1.00 20.23 348 ASP B N 1
ATOM 2536 C CA . ASP B 1 48 ? -4.582 -10.204 57.347 1.00 20.75 348 ASP B CA 1
ATOM 2537 C C . ASP B 1 48 ? -3.333 -9.764 56.599 1.00 20.20 348 ASP B C 1
ATOM 2538 O O . ASP B 1 48 ? -2.972 -8.584 56.642 1.00 20.33 348 ASP B O 1
ATOM 2543 N N . PHE B 1 49 ? -2.690 -10.684 55.895 1.00 19.15 349 PHE B N 1
ATOM 2544 C CA . PHE B 1 49 ? -1.533 -10.324 55.087 1.00 18.61 349 PHE B CA 1
ATOM 2545 C C . PHE B 1 49 ? -2.007 -9.734 53.760 1.00 18.43 349 PHE B C 1
ATOM 2546 O O . PHE B 1 49 ? -2.790 -10.363 53.055 1.00 17.89 349 PHE B O 1
ATOM 2554 N N . PRO B 1 50 ? -1.556 -8.524 53.426 1.00 18.52 350 PRO B N 1
ATOM 2555 C CA . PRO B 1 50 ? -1.953 -7.876 52.167 1.00 18.49 350 PRO B CA 1
ATOM 2556 C C . PRO B 1 50 ? -1.573 -8.682 50.921 1.00 18.33 350 PRO B C 1
ATOM 2557 O O . PRO B 1 50 ? -2.310 -8.660 49.937 1.00 18.61 350 PRO B O 1
ATOM 2561 N N . GLY B 1 51 ? -0.444 -9.384 50.967 1.00 17.83 351 GLY B N 1
ATOM 2562 C CA . GLY B 1 51 ? 0.006 -10.177 49.842 1.00 17.08 351 GLY B CA 1
ATOM 2563 C C . GLY B 1 51 ? 1.348 -9.685 49.321 1.00 16.97 351 GLY B C 1
ATOM 2564 O O . GLY B 1 51 ? 1.743 -8.546 49.577 1.00 16.48 351 GLY B O 1
ATOM 2565 N N . LEU B 1 52 ? 2.054 -10.546 48.600 1.00 16.23 352 LEU B N 1
ATOM 2566 C CA . LEU B 1 52 ? 3.342 -10.170 48.036 1.00 16.56 352 LEU B CA 1
ATOM 2567 C C . LEU B 1 52 ? 3.155 -9.180 46.894 1.00 16.64 352 LEU B C 1
ATOM 2568 O O . LEU B 1 52 ? 2.109 -9.157 46.241 1.00 16.60 352 LEU B O 1
ATOM 2573 N N . LEU B 1 53 ? 4.178 -8.373 46.653 1.00 16.75 353 LEU B N 1
ATOM 2574 C CA . LEU B 1 53 ? 4.159 -7.423 45.557 1.00 17.35 353 LEU B CA 1
ATOM 2575 C C . LEU B 1 53 ? 4.359 -8.153 44.230 1.00 17.48 353 LEU B C 1
ATOM 2576 O O . LEU B 1 53 ? 3.913 -7.688 43.175 1.00 17.53 353 LEU B O 1
ATOM 2581 N N . MET B 1 54 ? 5.027 -9.301 44.284 1.00 17.46 354 MET B N 1
ATOM 2582 C CA . MET B 1 54 ? 5.305 -10.079 43.078 1.00 17.21 354 MET B CA 1
ATOM 2583 C C . MET B 1 54 ? 5.540 -11.545 43.429 1.00 17.01 354 MET B C 1
ATOM 2584 O O . MET B 1 54 ? 5.825 -11.867 44.590 1.00 16.19 354 MET B O 1
ATOM 2589 N N . THR B 1 55 ? 5.433 -12.437 42.445 1.00 16.25 355 THR B N 1
ATOM 2590 C CA . THR B 1 55 ? 5.687 -13.856 42.716 1.00 16.72 355 THR B CA 1
ATOM 2591 C C . THR B 1 55 ? 7.145 -14.072 43.059 1.00 16.49 355 THR B C 1
ATOM 2592 O O . THR B 1 55 ? 8.009 -13.253 42.715 1.00 15.21 355 THR B O 1
ATOM 2596 N N . VAL B 1 56 ? 7.433 -15.207 43.690 1.00 16.36 356 VAL B N 1
ATOM 2597 C CA . VAL B 1 56 ? 8.820 -15.508 44.020 1.00 16.99 356 VAL B CA 1
ATOM 2598 C C . VAL B 1 56 ? 9.611 -15.650 42.718 1.00 17.12 356 VAL B C 1
ATOM 2599 O O . VAL B 1 56 ? 10.741 -15.194 42.602 1.00 17.06 356 VAL B O 1
ATOM 2603 N N . GLU B 1 57 ? 8.994 -16.283 41.724 1.00 17.38 357 GLU B N 1
ATOM 2604 C CA . GLU B 1 57 ? 9.639 -16.460 40.434 1.00 17.94 357 GLU B CA 1
ATOM 2605 C C . GLU B 1 57 ? 10.075 -15.116 39.847 1.00 17.59 357 GLU B C 1
ATOM 2606 O O . GLU B 1 57 ? 11.210 -14.966 39.403 1.00 16.34 357 GLU B O 1
ATOM 2612 N N . SER B 1 58 ? 9.171 -14.141 39.850 1.00 17.74 358 SER B N 1
ATOM 2613 C CA . SER B 1 58 ? 9.488 -12.819 39.308 1.00 18.09 358 SER B CA 1
ATOM 2614 C C . SER B 1 58 ? 10.603 -12.149 40.108 1.00 17.61 358 SER B C 1
ATOM 2615 O O . SER B 1 58 ? 11.493 -11.528 39.544 1.00 17.27 358 SER B O 1
ATOM 2618 N N . ARG B 1 59 ? 10.529 -12.278 41.425 1.00 17.15 359 ARG B N 1
ATOM 2619 C CA . ARG B 1 59 ? 11.517 -11.704 42.329 1.00 17.23 359 ARG B CA 1
ATOM 2620 C C . ARG B 1 59 ? 12.906 -12.272 42.017 1.00 17.58 359 ARG B C 1
ATOM 2621 O O . ARG B 1 59 ? 13.881 -11.527 41.885 1.00 17.37 359 ARG B O 1
ATOM 2629 N N . VAL B 1 60 ? 12.985 -13.591 41.867 1.00 17.85 360 VAL B N 1
ATOM 2630 C CA . VAL B 1 60 ? 14.258 -14.249 41.588 1.00 18.41 360 VAL B CA 1
ATOM 2631 C C . VAL B 1 60 ? 14.846 -13.805 40.253 1.00 18.66 360 VAL B C 1
ATOM 2632 O O . VAL B 1 60 ? 16.064 -13.676 40.114 1.00 17.82 360 VAL B O 1
ATOM 2636 N N . GLU B 1 61 ? 13.973 -13.561 39.278 1.00 18.79 361 GLU B N 1
ATOM 2637 C CA . GLU B 1 61 ? 14.408 -13.083 37.972 1.00 19.84 361 GLU B CA 1
ATOM 2638 C C . GLU B 1 61 ? 15.133 -11.744 38.157 1.00 19.45 361 GLU B C 1
ATOM 2639 O O . GLU B 1 61 ? 16.193 -11.508 37.584 1.00 19.52 361 GLU B O 1
ATOM 2645 N N . MET B 1 62 ? 14.570 -10.870 38.978 1.00 19.00 362 MET B N 1
ATOM 2646 C CA . MET B 1 62 ? 15.214 -9.582 39.231 1.00 19.00 362 MET B CA 1
ATOM 2647 C C . MET B 1 62 ? 16.486 -9.686 40.052 1.00 18.45 362 MET B C 1
ATOM 2648 O O . MET B 1 62 ? 17.488 -9.038 39.743 1.00 17.96 362 MET B O 1
ATOM 2653 N N . LEU B 1 63 ? 16.451 -10.509 41.097 1.00 17.85 363 LEU B N 1
ATOM 2654 C CA . LEU B 1 63 ? 17.619 -10.687 41.941 1.00 17.34 363 LEU B CA 1
ATOM 2655 C C . LEU B 1 63 ? 18.780 -11.313 41.164 1.00 16.83 363 LEU B C 1
ATOM 2656 O O . LEU B 1 63 ? 19.936 -10.956 41.374 1.00 16.68 363 LEU B O 1
ATOM 2661 N N . SER B 1 64 ? 18.465 -12.235 40.260 1.00 17.17 364 SER B N 1
ATOM 2662 C CA . SER B 1 64 ? 19.481 -12.950 39.496 1.00 17.30 364 SER B CA 1
ATOM 2663 C C . SER B 1 64 ? 20.337 -12.037 38.634 1.00 17.97 364 SER B C 1
ATOM 2664 O O . SER B 1 64 ? 21.456 -12.399 38.278 1.00 17.79 364 SER B O 1
ATOM 2667 N N . ARG B 1 65 ? 19.829 -10.853 38.302 1.00 18.67 365 ARG B N 1
ATOM 2668 C CA . ARG B 1 65 ? 20.614 -9.913 37.514 1.00 19.69 365 ARG B CA 1
ATOM 2669 C C . ARG B 1 65 ? 21.760 -9.340 38.347 1.00 19.76 365 ARG B C 1
ATOM 2670 O O . ARG B 1 65 ? 22.742 -8.826 37.806 1.00 19.75 365 ARG B O 1
ATOM 2678 N N . TYR B 1 66 ? 21.630 -9.430 39.667 1.00 19.55 366 TYR B N 1
ATOM 2679 C CA . TYR B 1 66 ? 22.668 -8.939 40.566 1.00 19.41 366 TYR B CA 1
ATOM 2680 C C . TYR B 1 66 ? 23.731 -9.996 40.851 1.00 19.37 366 TYR B C 1
ATOM 2681 O O . TYR B 1 66 ? 24.930 -9.740 40.717 1.00 19.65 366 TYR B O 1
ATOM 2690 N N . ALA B 1 67 ? 23.282 -11.181 41.248 1.00 19.08 367 ALA B N 1
ATOM 2691 C CA . ALA B 1 67 ? 24.180 -12.271 41.588 1.00 18.86 367 ALA B CA 1
ATOM 2692 C C . ALA B 1 67 ? 23.427 -13.583 41.599 1.00 18.31 367 ALA B C 1
ATOM 2693 O O . ALA B 1 67 ? 22.203 -13.601 41.512 1.00 18.42 367 ALA B O 1
ATOM 2695 N N . ARG B 1 68 ? 24.178 -14.670 41.724 1.00 18.05 368 ARG B N 1
ATOM 2696 C CA . ARG B 1 68 ? 23.625 -16.000 41.863 1.00 18.11 368 ARG B CA 1
ATOM 2697 C C . ARG B 1 68 ? 22.649 -15.938 43.016 1.00 18.16 368 ARG B C 1
ATOM 2698 O O . ARG B 1 68 ? 22.978 -15.432 44.094 1.00 18.10 368 ARG B O 1
ATOM 2706 N N . THR B 1 69 ? 21.442 -16.441 42.784 1.00 17.49 369 THR B N 1
ATOM 2707 C CA . THR B 1 69 ? 20.386 -16.364 43.783 1.00 17.08 369 THR B CA 1
ATOM 2708 C C . THR B 1 69 ? 19.850 -17.736 44.152 1.00 17.04 369 THR B C 1
ATOM 2709 O O . THR B 1 69 ? 19.546 -18.549 43.272 1.00 16.57 369 THR B O 1
ATOM 2713 N N . VAL B 1 70 ? 19.752 -17.992 45.454 1.00 16.78 370 VAL B N 1
ATOM 2714 C CA . VAL B 1 70 ? 19.237 -19.253 45.980 1.00 17.01 370 VAL B CA 1
ATOM 2715 C C . VAL B 1 70 ? 18.053 -18.982 46.906 1.00 17.38 370 VAL B C 1
ATOM 2716 O O . VAL B 1 70 ? 18.149 -18.169 47.831 1.00 16.82 370 VAL B O 1
ATOM 2720 N N . VAL B 1 71 ? 16.940 -19.667 46.667 1.00 16.95 371 VAL B N 1
ATOM 2721 C CA . VAL B 1 71 ? 15.748 -19.459 47.483 1.00 17.36 371 VAL B CA 1
ATOM 2722 C C . VAL B 1 71 ? 15.778 -20.342 48.712 1.00 17.65 371 VAL B C 1
ATOM 2723 O O . VAL B 1 71 ? 16.013 -21.539 48.616 1.00 17.14 371 VAL B O 1
ATOM 2727 N N . LEU B 1 72 ? 15.529 -19.745 49.870 1.00 17.74 372 LEU B N 1
ATOM 2728 C CA . LEU B 1 72 ? 15.485 -20.499 51.114 1.00 18.18 372 LEU B CA 1
ATOM 2729 C C . LEU B 1 72 ? 14.035 -20.609 51.525 1.00 18.47 372 LEU B C 1
ATOM 2730 O O . LEU B 1 72 ? 13.358 -19.599 51.673 1.00 18.82 372 LEU B O 1
ATOM 2735 N N . ASP B 1 73 ? 13.561 -21.838 51.693 1.00 19.03 373 ASP B N 1
ATOM 2736 C CA . ASP B 1 73 ? 12.188 -22.096 52.100 1.00 20.10 373 ASP B CA 1
ATOM 2737 C C . ASP B 1 73 ? 11.957 -21.651 53.542 1.00 19.92 373 ASP B C 1
ATOM 2738 O O . ASP B 1 73 ? 12.460 -22.267 54.481 1.00 19.93 373 ASP B O 1
ATOM 2743 N N . PHE B 1 74 ? 11.196 -20.579 53.717 1.00 20.18 374 PHE B N 1
ATOM 2744 C CA . PHE B 1 74 ? 10.929 -20.064 55.056 1.00 20.23 374 PHE B CA 1
ATOM 2745 C C . PHE B 1 74 ? 10.418 -21.124 56.024 1.00 20.69 374 PHE B C 1
ATOM 2746 O O . PHE B 1 74 ? 10.936 -21.266 57.140 1.00 20.55 374 PHE B O 1
ATOM 2754 N N . PHE B 1 75 ? 9.394 -21.857 55.600 1.00 21.15 375 PHE B N 1
ATOM 2755 C CA . PHE B 1 75 ? 8.758 -22.837 56.466 1.00 22.14 375 PHE B CA 1
ATOM 2756 C C . PHE B 1 75 ? 9.768 -23.816 57.020 1.00 22.30 375 PHE B C 1
ATOM 2757 O O . PHE B 1 75 ? 9.580 -24.353 58.107 1.00 22.91 375 PHE B O 1
ATOM 2765 N N . ARG B 1 76 ? 10.850 -24.035 56.279 1.00 22.52 376 ARG B N 1
ATOM 2766 C CA . ARG B 1 76 ? 11.889 -24.954 56.716 1.00 22.60 376 ARG B CA 1
ATOM 2767 C C . ARG B 1 76 ? 12.913 -24.295 57.649 1.00 21.78 376 ARG B C 1
ATOM 2768 O O . ARG B 1 76 ? 13.104 -24.738 58.789 1.00 22.18 376 ARG B O 1
ATOM 2776 N N . ILE B 1 77 ? 13.561 -23.245 57.162 1.00 20.45 377 ILE B N 1
ATOM 2777 C CA . ILE B 1 77 ? 14.602 -22.559 57.932 1.00 19.15 377 ILE B CA 1
ATOM 2778 C C . ILE B 1 77 ? 14.137 -21.984 59.270 1.00 18.43 377 ILE B C 1
ATOM 2779 O O . ILE B 1 77 ? 14.950 -21.775 60.174 1.00 17.66 377 ILE B O 1
ATOM 2784 N N . LYS B 1 78 ? 12.843 -21.718 59.401 1.00 17.83 378 LYS B N 1
ATOM 2785 C CA . LYS B 1 78 ? 12.319 -21.163 60.649 1.00 17.86 378 LYS B CA 1
ATOM 2786 C C . LYS B 1 78 ? 12.455 -22.134 61.813 1.00 17.93 378 LYS B C 1
ATOM 2787 O O . LYS B 1 78 ? 12.413 -21.731 62.976 1.00 18.01 378 LYS B O 1
ATOM 2793 N N . ASP B 1 79 ? 12.631 -23.417 61.506 1.00 17.92 379 ASP B N 1
ATOM 2794 C CA . ASP B 1 79 ? 12.764 -24.426 62.548 1.00 18.07 379 ASP B CA 1
ATOM 2795 C C . ASP B 1 79 ? 14.216 -24.744 62.876 1.00 17.62 379 ASP B C 1
ATOM 2796 O O . ASP B 1 79 ? 14.499 -25.489 63.807 1.00 17.11 379 ASP B O 1
ATOM 2801 N N . LEU B 1 80 ? 15.141 -24.168 62.118 1.00 16.93 380 LEU B N 1
ATOM 2802 C CA . LEU B 1 80 ? 16.553 -24.410 62.352 1.00 16.83 380 LEU B CA 1
ATOM 2803 C C . LEU B 1 80 ? 17.078 -23.568 63.506 1.00 16.33 380 LEU B C 1
ATOM 2804 O O . LEU B 1 80 ? 16.691 -22.408 63.652 1.00 16.45 380 LEU B O 1
ATOM 2809 N N . THR B 1 81 ? 17.961 -24.132 64.323 1.00 15.60 381 THR B N 1
ATOM 2810 C CA . THR B 1 81 ? 18.619 -23.321 65.342 1.00 15.55 381 THR B CA 1
ATOM 2811 C C . THR B 1 81 ? 19.488 -22.321 64.585 1.00 15.80 381 THR B C 1
ATOM 2812 O O . THR B 1 81 ? 19.832 -22.550 63.423 1.00 15.36 381 THR B O 1
ATOM 2816 N N . PRO B 1 82 ? 19.835 -21.206 65.213 1.00 15.86 382 PRO B N 1
ATOM 2817 C CA . PRO B 1 82 ? 20.721 -20.236 64.565 1.00 16.07 382 PRO B CA 1
ATOM 2818 C C . PRO B 1 82 ? 22.025 -20.910 64.129 1.00 15.90 382 PRO B C 1
ATOM 2819 O O . PRO B 1 82 ? 22.497 -20.666 63.025 1.00 15.61 382 PRO B O 1
ATOM 2823 N N . GLU B 1 83 ? 22.568 -21.777 64.973 1.00 15.88 383 GLU B N 1
ATOM 2824 C CA . GLU B 1 83 ? 23.783 -22.518 64.640 1.00 16.31 383 GLU B CA 1
ATOM 2825 C C . GLU B 1 83 ? 23.546 -23.377 63.398 1.00 15.79 383 GLU B C 1
ATOM 2826 O O . GLU B 1 83 ? 24.383 -23.434 62.503 1.00 15.52 383 GLU B O 1
ATOM 2832 N N . GLY B 1 84 ? 22.405 -24.056 63.366 1.00 15.20 384 GLY B N 1
ATOM 2833 C CA . GLY B 1 84 ? 22.048 -24.910 62.247 1.00 14.92 384 GLY B CA 1
ATOM 2834 C C . GLY B 1 84 ? 22.027 -24.133 60.944 1.00 15.08 384 GLY B C 1
ATOM 2835 O O . GLY B 1 84 ? 22.515 -24.599 59.912 1.00 14.50 384 GLY B O 1
ATOM 2836 N N . PHE B 1 85 ? 21.434 -22.945 60.990 1.00 14.06 385 PHE B N 1
ATOM 2837 C CA . PHE B 1 85 ? 21.355 -22.091 59.808 1.00 14.48 385 PHE B CA 1
ATOM 2838 C C . PHE B 1 85 ? 22.746 -21.771 59.274 1.00 14.00 385 PHE B C 1
ATOM 2839 O O . PHE B 1 85 ? 23.018 -21.917 58.081 1.00 13.67 385 PHE B O 1
ATOM 2847 N N . VAL B 1 86 ? 23.632 -21.346 60.166 1.00 13.40 386 VAL B N 1
ATOM 2848 C CA . VAL B 1 86 ? 24.988 -20.985 59.778 1.00 14.05 386 VAL B CA 1
ATOM 2849 C C . VAL B 1 86 ? 25.739 -22.199 59.214 1.00 13.28 386 VAL B C 1
ATOM 2850 O O . VAL B 1 86 ? 26.473 -22.088 58.239 1.00 12.40 386 VAL B O 1
ATOM 2854 N N . GLU B 1 87 ? 25.546 -23.351 59.841 1.00 12.84 387 GLU B N 1
ATOM 2855 C CA . GLU B 1 87 ? 26.218 -24.574 59.408 1.00 13.12 387 GLU B CA 1
ATOM 2856 C C . GLU B 1 87 ? 25.755 -25.017 58.021 1.00 12.95 387 GLU B C 1
ATOM 2857 O O . GLU B 1 87 ? 26.541 -25.521 57.232 1.00 12.03 387 GLU B O 1
ATOM 2863 N N . ARG B 1 88 ? 24.476 -24.818 57.722 1.00 13.33 388 ARG B N 1
ATOM 2864 C CA . ARG B 1 88 ? 23.928 -25.258 56.437 1.00 14.31 388 ARG B CA 1
ATOM 2865 C C . ARG B 1 88 ? 24.128 -24.286 55.278 1.00 14.30 388 ARG B C 1
ATOM 2866 O O . ARG B 1 88 ? 24.251 -24.717 54.121 1.00 13.19 388 ARG B O 1
ATOM 2874 N N . TYR B 1 89 ? 24.210 -22.990 55.587 1.00 14.13 389 TYR B N 1
ATOM 2875 C CA . TYR B 1 89 ? 24.234 -21.975 54.529 1.00 15.01 389 TYR B CA 1
ATOM 2876 C C . TYR B 1 89 ? 25.396 -20.998 54.494 1.00 14.72 389 TYR B C 1
ATOM 2877 O O . TYR B 1 89 ? 25.579 -20.327 53.480 1.00 15.12 389 TYR B O 1
ATOM 2886 N N . LEU B 1 90 ? 26.160 -20.873 55.577 1.00 14.50 390 LEU B N 1
ATOM 2887 C CA . LEU B 1 90 ? 27.185 -19.819 55.624 1.00 14.22 390 LEU B CA 1
ATOM 2888 C C . LEU B 1 90 ? 28.645 -20.233 55.799 1.00 14.30 390 LEU B C 1
ATOM 2889 O O . LEU B 1 90 ? 29.490 -19.398 56.140 1.00 13.35 390 LEU B O 1
ATOM 2894 N N . SER B 1 91 ? 28.958 -21.497 55.562 1.00 13.50 391 SER B N 1
ATOM 2895 C CA . SER B 1 91 ? 30.340 -21.932 55.691 1.00 14.02 391 SER B CA 1
ATOM 2896 C C . SER B 1 91 ? 31.258 -21.148 54.753 1.00 14.11 391 SER B C 1
ATOM 2897 O O . SER B 1 91 ? 30.951 -20.961 53.579 1.00 13.45 391 SER B O 1
ATOM 2900 N N . GLY B 1 92 ? 32.386 -20.687 55.278 1.00 14.65 392 GLY B N 1
ATOM 2901 C CA . GLY B 1 92 ? 33.329 -19.975 54.442 1.00 15.70 392 GLY B CA 1
ATOM 2902 C C . GLY B 1 92 ? 32.948 -18.537 54.129 1.00 16.49 392 GLY B C 1
ATOM 2903 O O . GLY B 1 92 ? 33.735 -17.834 53.515 1.00 17.20 392 GLY B O 1
ATOM 2904 N N . VAL B 1 93 ? 31.766 -18.093 54.553 1.00 16.61 393 VAL B N 1
ATOM 2905 C CA . VAL B 1 93 ? 31.331 -16.718 54.283 1.00 17.20 393 VAL B CA 1
ATOM 2906 C C . VAL B 1 93 ? 31.873 -15.750 55.336 1.00 17.72 393 VAL B C 1
ATOM 2907 O O . VAL B 1 93 ? 31.623 -15.904 56.535 1.00 18.14 393 VAL B O 1
ATOM 2911 N N . SER B 1 94 ? 32.612 -14.743 54.887 1.00 18.21 394 SER B N 1
ATOM 2912 C CA . SER B 1 94 ? 33.211 -13.794 55.809 1.00 18.40 394 SER B CA 1
ATOM 2913 C C . SER B 1 94 ? 32.439 -12.491 55.906 1.00 17.97 394 SER B C 1
ATOM 2914 O O . SER B 1 94 ? 32.751 -11.665 56.752 1.00 17.77 394 SER B O 1
ATOM 2917 N N . ALA B 1 95 ? 31.459 -12.288 55.028 1.00 17.08 395 ALA B N 1
ATOM 2918 C CA . ALA B 1 95 ? 30.658 -11.068 55.086 1.00 17.19 395 ALA B CA 1
ATOM 2919 C C . ALA B 1 95 ? 29.222 -11.298 54.645 1.00 16.90 395 ALA B C 1
ATOM 2920 O O . ALA B 1 95 ? 28.961 -11.959 53.628 1.00 16.28 395 ALA B O 1
ATOM 2922 N N . VAL B 1 96 ? 28.301 -10.746 55.429 1.00 16.05 396 VAL B N 1
ATOM 2923 C CA . VAL B 1 96 ? 26.886 -10.828 55.161 1.00 15.77 396 VAL B CA 1
ATOM 2924 C C . VAL B 1 96 ? 26.295 -9.410 55.148 1.00 15.61 396 VAL B C 1
ATOM 2925 O O . VAL B 1 96 ? 26.650 -8.573 55.972 1.00 14.91 396 VAL B O 1
ATOM 2929 N N . VAL B 1 97 ? 25.417 -9.142 54.190 1.00 14.98 397 VAL B N 1
ATOM 2930 C CA . VAL B 1 97 ? 24.748 -7.852 54.104 1.00 15.73 397 VAL B CA 1
ATOM 2931 C C . VAL B 1 97 ? 23.247 -8.078 54.263 1.00 15.66 397 VAL B C 1
ATOM 2932 O O . VAL B 1 97 ? 22.646 -8.882 53.541 1.00 15.09 397 VAL B O 1
ATOM 2936 N N . VAL B 1 98 ? 22.642 -7.393 55.222 1.00 15.35 398 VAL B N 1
ATOM 2937 C CA . VAL B 1 98 ? 21.215 -7.554 55.466 1.00 16.64 398 VAL B CA 1
ATOM 2938 C C . VAL B 1 98 ? 20.612 -6.195 55.793 1.00 17.57 398 VAL B C 1
ATOM 2939 O O . VAL B 1 98 ? 21.331 -5.208 55.978 1.00 17.70 398 VAL B O 1
ATOM 2943 N N . GLY B 1 99 ? 19.288 -6.144 55.859 1.00 18.24 399 GLY B N 1
ATOM 2944 C CA . GLY B 1 99 ? 18.608 -4.920 56.235 1.00 18.54 399 GLY B CA 1
ATOM 2945 C C . GLY B 1 99 ? 18.442 -4.855 57.740 1.00 19.10 399 GLY B C 1
ATOM 2946 O O . GLY B 1 99 ? 19.030 -5.645 58.473 1.00 19.66 399 GLY B O 1
ATOM 2947 N N . ARG B 1 100 ? 17.638 -3.905 58.201 1.00 18.97 400 ARG B N 1
ATOM 2948 C CA . ARG B 1 100 ? 17.382 -3.745 59.615 1.00 19.06 400 ARG B CA 1
ATOM 2949 C C . ARG B 1 100 ? 16.409 -4.801 60.122 1.00 18.80 400 ARG B C 1
ATOM 2950 O O . ARG B 1 100 ? 15.621 -5.354 59.344 1.00 19.19 400 ARG B O 1
ATOM 2958 N N . ASP B 1 101 ? 16.489 -5.082 61.416 1.00 18.36 401 ASP B N 1
ATOM 2959 C CA . ASP B 1 101 ? 15.601 -6.041 62.074 1.00 19.27 401 ASP B CA 1
ATOM 2960 C C . ASP B 1 101 ? 15.695 -7.423 61.438 1.00 18.70 401 ASP B C 1
ATOM 2961 O O . ASP B 1 101 ? 14.712 -8.165 61.393 1.00 18.40 401 ASP B O 1
ATOM 2966 N N . PHE B 1 102 ? 16.884 -7.770 60.953 1.00 18.14 402 PHE B N 1
ATOM 2967 C CA . PHE B 1 102 ? 17.081 -9.066 60.310 1.00 17.93 402 PHE B CA 1
ATOM 2968 C C . PHE B 1 102 ? 16.955 -10.201 61.328 1.00 17.37 402 PHE B C 1
ATOM 2969 O O . PHE B 1 102 ? 17.567 -10.158 62.383 1.00 16.67 402 PHE B O 1
ATOM 2977 N N . ARG B 1 103 ? 16.164 -11.218 60.993 1.00 17.72 403 ARG B N 1
ATOM 2978 C CA . ARG B 1 103 ? 15.941 -12.342 61.899 1.00 18.57 403 ARG B CA 1
ATOM 2979 C C . ARG B 1 103 ? 15.959 -13.658 61.152 1.00 18.40 403 ARG B C 1
ATOM 2980 O O . ARG B 1 103 ? 15.613 -13.706 59.976 1.00 18.99 403 ARG B O 1
ATOM 2988 N N . PHE B 1 104 ? 16.329 -14.728 61.853 1.00 18.59 404 PHE B N 1
ATOM 2989 C CA . PHE B 1 104 ? 16.328 -16.047 61.244 1.00 17.85 404 PHE B CA 1
ATOM 2990 C C . PHE B 1 104 ? 16.330 -17.140 62.292 1.00 17.49 404 PHE B C 1
ATOM 2991 O O . PHE B 1 104 ? 16.679 -16.918 63.450 1.00 17.53 404 PHE B O 1
ATOM 2999 N N . GLY B 1 105 ? 15.921 -18.330 61.879 1.00 17.20 405 GLY B N 1
ATOM 3000 C CA . GLY B 1 105 ? 15.955 -19.474 62.765 1.00 16.66 405 GLY B CA 1
ATOM 3001 C C . GLY B 1 105 ? 14.832 -19.592 63.771 1.00 16.56 405 GLY B C 1
ATOM 3002 O O . GLY B 1 105 ? 13.866 -18.815 63.764 1.00 15.59 405 GLY B O 1
ATOM 3003 N N . LYS B 1 106 ? 14.989 -20.587 64.639 1.00 16.04 406 LYS B N 1
ATOM 3004 C CA . LYS B 1 106 ? 14.010 -20.949 65.660 1.00 16.57 406 LYS B CA 1
ATOM 3005 C C . LYS B 1 106 ? 13.554 -19.754 66.486 1.00 16.26 406 LYS B C 1
ATOM 3006 O O . LYS B 1 106 ? 14.375 -19.056 67.089 1.00 15.48 406 LYS B O 1
ATOM 3012 N N . ASN B 1 107 ? 12.243 -19.529 66.504 1.00 16.43 407 ASN B N 1
ATOM 3013 C CA . ASN B 1 107 ? 11.655 -18.416 67.242 1.00 16.60 407 ASN B CA 1
ATOM 3014 C C . ASN B 1 107 ? 12.338 -17.084 66.933 1.00 16.90 407 ASN B C 1
ATOM 3015 O O . ASN B 1 107 ? 12.408 -16.206 67.791 1.00 16.85 407 ASN B O 1
ATOM 3020 N N . ALA B 1 108 ? 12.833 -16.954 65.707 1.00 17.21 408 ALA B N 1
ATOM 3021 C CA . ALA B 1 108 ? 13.533 -15.753 65.254 1.00 17.98 408 ALA B CA 1
ATOM 3022 C C . ALA B 1 108 ? 14.670 -15.380 66.200 1.00 18.68 408 ALA B C 1
ATOM 3023 O O . ALA B 1 108 ? 14.979 -14.195 66.356 1.00 19.61 408 ALA B O 1
ATOM 3025 N N . SER B 1 109 ? 15.296 -16.386 66.820 1.00 18.36 409 SER B N 1
ATOM 3026 C CA . SER B 1 109 ? 16.392 -16.156 67.763 1.00 18.47 409 SER B CA 1
ATOM 3027 C C . SER B 1 109 ? 17.704 -15.734 67.095 1.00 18.78 409 SER B C 1
ATOM 3028 O O . SER B 1 109 ? 18.590 -15.187 67.752 1.00 19.11 409 SER B O 1
ATOM 3031 N N . GLY B 1 110 ? 17.833 -15.996 65.802 1.00 18.46 410 GLY B N 1
ATOM 3032 C CA . GLY B 1 110 ? 19.031 -15.604 65.081 1.00 19.31 410 GLY B CA 1
ATOM 3033 C C . GLY B 1 110 ? 18.972 -14.158 64.612 1.00 19.34 410 GLY B C 1
ATOM 3034 O O . GLY B 1 110 ? 17.922 -13.673 64.218 1.00 19.20 410 GLY B O 1
ATOM 3035 N N . ASN B 1 111 ? 20.108 -13.466 64.667 1.00 19.71 411 ASN B N 1
ATOM 3036 C CA . ASN B 1 111 ? 20.199 -12.080 64.204 1.00 19.73 411 ASN B CA 1
ATOM 3037 C C . ASN B 1 111 ? 21.636 -11.722 63.812 1.00 19.80 411 ASN B C 1
ATOM 3038 O O . ASN B 1 111 ? 22.519 -12.584 63.783 1.00 19.09 411 ASN B O 1
ATOM 3043 N N . ALA B 1 112 ? 21.865 -10.452 63.502 1.00 20.04 412 ALA B N 1
ATOM 3044 C CA . ALA B 1 112 ? 23.192 -10.003 63.074 1.00 19.94 412 ALA B CA 1
ATOM 3045 C C . ALA B 1 112 ? 24.267 -10.261 64.123 1.00 20.11 412 ALA B C 1
ATOM 3046 O O . ALA B 1 112 ? 25.381 -10.657 63.790 1.00 19.75 412 ALA B O 1
ATOM 3048 N N . SER B 1 113 ? 23.935 -10.039 65.393 1.00 20.64 413 SER B N 1
ATOM 3049 C CA . SER B 1 113 ? 24.885 -10.257 66.467 1.00 21.14 413 SER B CA 1
ATOM 3050 C C . SER B 1 113 ? 25.355 -11.701 66.480 1.00 21.02 413 SER B C 1
ATOM 3051 O O . SER B 1 113 ? 26.535 -11.967 66.657 1.00 20.76 413 SER B O 1
ATOM 3054 N N . PHE B 1 114 ? 24.419 -12.633 66.308 1.00 21.24 414 PHE B N 1
ATOM 3055 C CA . PHE B 1 114 ? 24.751 -14.051 66.318 1.00 20.98 414 PHE B CA 1
ATOM 3056 C C . PHE B 1 114 ? 25.732 -14.390 65.202 1.00 21.14 414 PHE B C 1
ATOM 3057 O O . PHE B 1 114 ? 26.675 -15.159 65.394 1.00 21.21 414 PHE B O 1
ATOM 3065 N N . LEU B 1 115 ? 25.499 -13.815 64.031 1.00 21.21 415 LEU B N 1
ATOM 3066 C CA . LEU B 1 115 ? 26.362 -14.076 62.890 1.00 21.70 415 LEU B CA 1
ATOM 3067 C C . LEU B 1 115 ? 27.778 -13.569 63.124 1.00 22.69 415 LEU B C 1
ATOM 3068 O O . LEU B 1 115 ? 28.744 -14.241 62.742 1.00 23.37 415 LEU B O 1
ATOM 3073 N N . ARG B 1 116 ? 27.909 -12.419 63.787 1.00 23.30 416 ARG B N 1
ATOM 3074 C CA . ARG B 1 116 ? 29.236 -11.856 64.072 1.00 24.08 416 ARG B CA 1
ATOM 3075 C C . ARG B 1 116 ? 30.043 -12.740 65.022 1.00 25.12 416 ARG B C 1
ATOM 3076 O O . ARG B 1 116 ? 31.240 -12.975 64.819 1.00 25.71 416 ARG B O 1
ATOM 3084 N N . LYS B 1 117 ? 29.380 -13.236 66.060 1.00 25.88 417 LYS B N 1
ATOM 3085 C CA . LYS B 1 117 ? 30.030 -14.089 67.049 1.00 26.16 417 LYS B CA 1
ATOM 3086 C C . LYS B 1 117 ? 30.516 -15.416 66.479 1.00 26.33 417 LYS B C 1
ATOM 3087 O O . LYS B 1 117 ? 31.239 -16.161 67.146 1.00 26.39 417 LYS B O 1
ATOM 3093 N N . LYS B 1 118 ? 30.123 -15.712 65.247 1.00 26.58 418 LYS B N 1
ATOM 3094 C CA . LYS B 1 118 ? 30.533 -16.946 64.597 1.00 26.60 418 LYS B CA 1
ATOM 3095 C C . LYS B 1 118 ? 31.593 -16.678 63.538 1.00 27.16 418 LYS B C 1
ATOM 3096 O O . LYS B 1 118 ? 31.857 -17.529 62.685 1.00 27.61 418 LYS B O 1
ATOM 3102 N N . GLY B 1 119 ? 32.195 -15.495 63.595 1.00 27.53 419 GLY B N 1
ATOM 3103 C CA . GLY B 1 119 ? 33.235 -15.127 62.651 1.00 27.86 419 GLY B CA 1
ATOM 3104 C C . GLY B 1 119 ? 32.754 -14.327 61.451 1.00 27.82 419 GLY B C 1
ATOM 3105 O O . GLY B 1 119 ? 33.550 -13.657 60.779 1.00 28.69 419 GLY B O 1
ATOM 3106 N N . VAL B 1 120 ? 31.451 -14.375 61.187 1.00 27.67 420 VAL B N 1
ATOM 3107 C CA . VAL B 1 120 ? 30.876 -13.670 60.046 1.00 26.81 420 VAL B CA 1
ATOM 3108 C C . VAL B 1 120 ? 30.619 -12.197 60.330 1.00 26.63 420 VAL B C 1
ATOM 3109 O O . VAL B 1 120 ? 29.841 -11.863 61.229 1.00 27.21 420 VAL B O 1
ATOM 3113 N N . GLU B 1 121 ? 31.275 -11.320 59.567 1.00 25.32 421 GLU B N 1
ATOM 3114 C CA . GLU B 1 121 ? 31.067 -9.885 59.679 1.00 23.78 421 GLU B CA 1
ATOM 3115 C C . GLU B 1 121 ? 29.757 -9.506 58.982 1.00 22.44 421 GLU B C 1
ATOM 3116 O O . GLU B 1 121 ? 29.452 -10.028 57.901 1.00 22.50 421 GLU B O 1
ATOM 3122 N N . VAL B 1 122 ? 28.996 -8.607 59.600 1.00 20.03 422 VAL B N 1
ATOM 3123 C CA . VAL B 1 122 ? 27.662 -8.273 59.111 1.00 18.75 422 VAL B CA 1
ATOM 3124 C C . VAL B 1 122 ? 27.352 -6.790 59.012 1.00 17.94 422 VAL B C 1
ATOM 3125 O O . VAL B 1 122 ? 27.457 -6.041 59.985 1.00 16.86 422 VAL B O 1
ATOM 3129 N N . TYR B 1 123 ? 26.935 -6.388 57.823 1.00 16.72 423 TYR B N 1
ATOM 3130 C CA . TYR B 1 123 ? 26.564 -5.016 57.572 1.00 16.85 423 TYR B CA 1
ATOM 3131 C C . TYR B 1 123 ? 25.043 -4.909 57.502 1.00 16.89 423 TYR B C 1
ATOM 3132 O O . TYR B 1 123 ? 24.411 -5.490 56.613 1.00 16.79 423 TYR B O 1
ATOM 3141 N N . GLU B 1 124 ? 24.463 -4.186 58.457 1.00 16.80 424 GLU B N 1
ATOM 3142 C CA . GLU B 1 124 ? 23.015 -3.989 58.513 1.00 16.99 424 GLU B CA 1
ATOM 3143 C C . GLU B 1 124 ? 22.699 -2.637 57.888 1.00 17.31 424 GLU B C 1
ATOM 3144 O O . GLU B 1 124 ? 22.924 -1.601 58.506 1.00 17.20 424 GLU B O 1
ATOM 3150 N N . ILE B 1 125 ? 22.168 -2.662 56.674 1.00 17.20 425 ILE B N 1
ATOM 3151 C CA . ILE B 1 125 ? 21.904 -1.462 55.898 1.00 17.75 425 ILE B CA 1
ATOM 3152 C C . ILE B 1 125 ? 20.686 -0.710 56.390 1.00 18.17 425 ILE B C 1
ATOM 3153 O O . ILE B 1 125 ? 19.623 -1.292 56.562 1.00 17.44 425 ILE B O 1
ATOM 3158 N N . GLU B 1 126 ? 20.861 0.590 56.618 1.00 19.37 426 GLU B N 1
ATOM 3159 C CA . GLU B 1 126 ? 19.774 1.451 57.059 1.00 20.90 426 GLU B CA 1
ATOM 3160 C C . GLU B 1 126 ? 18.747 1.570 55.942 1.00 21.51 426 GLU B C 1
ATOM 3161 O O . GLU B 1 126 ? 19.100 1.612 54.768 1.00 22.25 426 GLU B O 1
ATOM 3167 N N . ASP B 1 127 ? 17.474 1.622 56.303 1.00 21.86 427 ASP B N 1
ATOM 3168 C CA . ASP B 1 127 ? 16.433 1.752 55.298 1.00 21.76 427 ASP B CA 1
ATOM 3169 C C . ASP B 1 127 ? 16.566 3.082 54.572 1.00 20.94 427 ASP B C 1
ATOM 3170 O O . ASP B 1 127 ? 16.972 4.094 55.152 1.00 20.19 427 ASP B O 1
ATOM 3175 N N . VAL B 1 128 ? 16.233 3.066 53.290 1.00 20.08 428 VAL B N 1
ATOM 3176 C CA . VAL B 1 128 ? 16.247 4.277 52.491 1.00 19.58 428 VAL B CA 1
ATOM 3177 C C . VAL B 1 128 ? 15.019 5.086 52.879 1.00 19.65 428 VAL B C 1
ATOM 3178 O O . VAL B 1 128 ? 13.925 4.537 53.044 1.00 20.09 428 VAL B O 1
ATOM 3182 N N . VAL B 1 129 ? 15.200 6.389 53.046 1.00 19.53 429 VAL B N 1
ATOM 3183 C CA . VAL B 1 129 ? 14.096 7.255 53.415 1.00 19.46 429 VAL B CA 1
ATOM 3184 C C . VAL B 1 129 ? 13.702 8.132 52.232 1.00 19.72 429 VAL B C 1
ATOM 3185 O O . VAL B 1 129 ? 14.541 8.808 51.629 1.00 19.30 429 VAL B O 1
ATOM 3189 N N . VAL B 1 130 ? 12.420 8.096 51.896 1.00 20.02 430 VAL B N 1
ATOM 3190 C CA . VAL B 1 130 ? 11.886 8.883 50.797 1.00 20.80 430 VAL B CA 1
ATOM 3191 C C . VAL B 1 130 ? 10.682 9.652 51.319 1.00 21.36 430 VAL B C 1
ATOM 3192 O O . VAL B 1 130 ? 9.710 9.051 51.777 1.00 21.98 430 VAL B O 1
ATOM 3196 N N . GLN B 1 131 ? 10.752 10.975 51.273 1.00 21.95 431 GLN B N 1
ATOM 3197 C CA . GLN B 1 131 ? 9.656 11.799 51.762 1.00 22.57 431 GLN B CA 1
ATOM 3198 C C . GLN B 1 131 ? 9.369 11.505 53.230 1.00 22.74 431 GLN B C 1
ATOM 3199 O O . GLN B 1 131 ? 8.210 11.367 53.620 1.00 22.94 431 GLN B O 1
ATOM 3205 N N . GLY B 1 132 ? 10.426 11.385 54.032 1.00 22.66 432 GLY B N 1
ATOM 3206 C CA . GLY B 1 132 ? 10.289 11.131 55.454 1.00 22.21 432 GLY B CA 1
ATOM 3207 C C . GLY B 1 132 ? 9.741 9.769 55.835 1.00 22.34 432 GLY B C 1
ATOM 3208 O O . GLY B 1 132 ? 9.449 9.522 57.005 1.00 22.72 432 GLY B O 1
ATOM 3209 N N . LYS B 1 133 ? 9.605 8.877 54.859 1.00 21.89 433 LYS B N 1
ATOM 3210 C CA . LYS B 1 133 ? 9.110 7.533 55.128 1.00 21.58 433 LYS B CA 1
ATOM 3211 C C . LYS B 1 133 ? 10.167 6.507 54.752 1.00 21.02 433 LYS B C 1
ATOM 3212 O O . LYS B 1 133 ? 10.836 6.637 53.723 1.00 20.47 433 LYS B O 1
ATOM 3218 N N . ARG B 1 134 ? 10.324 5.489 55.593 1.00 21.13 434 ARG B N 1
ATOM 3219 C CA . ARG B 1 134 ? 11.279 4.426 55.317 1.00 20.63 434 ARG B CA 1
ATOM 3220 C C . ARG B 1 134 ? 10.717 3.523 54.219 1.00 20.20 434 ARG B C 1
ATOM 3221 O O . ARG B 1 134 ? 9.565 3.100 54.298 1.00 20.28 434 ARG B O 1
ATOM 3229 N N . VAL B 1 135 ? 11.511 3.240 53.192 1.00 19.47 435 VAL B N 1
ATOM 3230 C CA . VAL B 1 135 ? 11.042 2.378 52.101 1.00 19.07 435 VAL B CA 1
ATOM 3231 C C . VAL B 1 135 ? 10.877 0.957 52.620 1.00 19.09 435 VAL B C 1
ATOM 3232 O O . VAL B 1 135 ? 11.798 0.411 53.216 1.00 18.90 435 VAL B O 1
ATOM 3236 N N . SER B 1 136 ? 9.702 0.369 52.412 1.00 18.84 436 SER B N 1
ATOM 3237 C CA . SER B 1 136 ? 9.462 -1.007 52.844 1.00 19.04 436 SER B CA 1
ATOM 3238 C C . SER B 1 136 ? 8.443 -1.677 51.927 1.00 18.92 436 SER B C 1
ATOM 3239 O O . SER B 1 136 ? 7.689 -1.000 51.232 1.00 18.42 436 SER B O 1
ATOM 3242 N N . SER B 1 137 ? 8.436 -3.007 51.911 1.00 18.64 437 SER B N 1
ATOM 3243 C CA . SER B 1 137 ? 7.457 -3.728 51.108 1.00 19.32 437 SER B CA 1
ATOM 3244 C C . SER B 1 137 ? 6.058 -3.445 51.670 1.00 19.13 437 SER B C 1
ATOM 3245 O O . SER B 1 137 ? 5.090 -3.299 50.920 1.00 19.18 437 SER B O 1
ATOM 3248 N N . SER B 1 138 ? 5.961 -3.340 52.992 1.00 19.22 438 SER B N 1
ATOM 3249 C CA . SER B 1 138 ? 4.676 -3.041 53.633 1.00 19.37 438 SER B CA 1
ATOM 3250 C C . SER B 1 138 ? 4.107 -1.725 53.136 1.00 19.01 438 SER B C 1
ATOM 3251 O O . SER B 1 138 ? 2.940 -1.638 52.743 1.00 18.80 438 SER B O 1
ATOM 3254 N N . LEU B 1 139 ? 4.939 -0.692 53.155 1.00 18.74 439 LEU B N 1
ATOM 3255 C CA . LEU B 1 139 ? 4.507 0.627 52.708 1.00 18.36 439 LEU B CA 1
ATOM 3256 C C . LEU B 1 139 ? 4.004 0.575 51.263 1.00 17.92 439 LEU B C 1
ATOM 3257 O O . LEU B 1 139 ? 2.954 1.124 50.949 1.00 18.01 439 LEU B O 1
ATOM 3262 N N . ILE B 1 140 ? 4.752 -0.104 50.395 1.00 17.67 440 ILE B N 1
ATOM 3263 C CA . ILE B 1 140 ? 4.369 -0.213 48.989 1.00 17.36 440 ILE B CA 1
ATOM 3264 C C . ILE B 1 140 ? 3.077 -1.004 48.819 1.00 17.06 440 ILE B C 1
ATOM 3265 O O . ILE B 1 140 ? 2.235 -0.642 48.014 1.00 16.66 440 ILE B O 1
ATOM 3270 N N . ARG B 1 141 ? 2.918 -2.082 49.578 1.00 16.63 441 ARG B N 1
ATOM 3271 C CA . ARG B 1 141 ? 1.675 -2.851 49.509 1.00 17.15 441 ARG B CA 1
ATOM 3272 C C . ARG B 1 141 ? 0.491 -1.987 49.889 1.00 17.16 441 ARG B C 1
ATOM 3273 O O . ARG B 1 141 ? -0.601 -2.121 49.329 1.00 17.11 441 ARG B O 1
ATOM 3281 N N . ASN B 1 142 ? 0.708 -1.118 50.870 1.00 17.14 442 ASN B N 1
ATOM 3282 C CA . ASN B 1 142 ? -0.330 -0.215 51.340 1.00 17.82 442 ASN B CA 1
ATOM 3283 C C . ASN B 1 142 ? -0.714 0.765 50.244 1.00 17.34 442 ASN B C 1
ATOM 3284 O O . ASN B 1 142 ? -1.892 1.097 50.055 1.00 16.79 442 ASN B O 1
ATOM 3289 N N . LEU B 1 143 ? 0.289 1.225 49.508 1.00 16.91 443 LEU B N 1
ATOM 3290 C CA . LEU B 1 143 ? 0.042 2.161 48.415 1.00 16.93 443 LEU B CA 1
ATOM 3291 C C . LEU B 1 143 ? -0.781 1.490 47.321 1.00 16.57 443 LEU B C 1
ATOM 3292 O O . LEU B 1 143 ? -1.631 2.123 46.699 1.00 16.16 443 LEU B O 1
ATOM 3297 N N . VAL B 1 144 ? -0.510 0.208 47.089 1.00 16.19 444 VAL B N 1
ATOM 3298 C CA . VAL B 1 144 ? -1.237 -0.558 46.085 1.00 16.24 444 VAL B CA 1
ATOM 3299 C C . VAL B 1 144 ? -2.697 -0.720 46.490 1.00 16.23 444 VAL B C 1
ATOM 3300 O O . VAL B 1 144 ? -3.601 -0.569 45.671 1.00 15.49 444 VAL B O 1
ATOM 3304 N N . GLN B 1 145 ? -2.923 -1.024 47.765 1.00 15.91 445 GLN B N 1
ATOM 3305 C CA . GLN B 1 145 ? -4.282 -1.216 48.264 1.00 16.11 445 GLN B CA 1
ATOM 3306 C C . GLN B 1 145 ? -5.096 0.073 48.229 1.00 16.19 445 GLN B C 1
ATOM 3307 O O . GLN B 1 145 ? -6.321 0.038 48.163 1.00 16.11 445 GLN B O 1
ATOM 3313 N N . GLU B 1 146 ? -4.410 1.207 48.275 1.00 16.38 446 GLU B N 1
ATOM 3314 C CA . GLU B 1 146 ? -5.073 2.501 48.264 1.00 17.31 446 GLU B CA 1
ATOM 3315 C C . GLU B 1 146 ? -5.179 3.065 46.849 1.00 16.87 446 GLU B C 1
ATOM 3316 O O . GLU B 1 146 ? -5.781 4.115 46.634 1.00 16.31 446 GLU B O 1
ATOM 3322 N N . GLY B 1 147 ? -4.590 2.357 45.889 1.00 16.43 447 GLY B N 1
ATOM 3323 C CA . GLY B 1 147 ? -4.633 2.778 44.500 1.00 16.11 447 GLY B CA 1
ATOM 3324 C C . GLY B 1 147 ? -3.733 3.962 44.189 1.00 15.93 447 GLY B C 1
ATOM 3325 O O . GLY B 1 147 ? -3.869 4.599 43.146 1.00 15.22 447 GLY B O 1
ATOM 3326 N N . ARG B 1 148 ? -2.793 4.247 45.082 1.00 15.54 448 ARG B N 1
ATOM 3327 C CA . ARG B 1 148 ? -1.884 5.371 44.881 1.00 15.85 448 ARG B CA 1
ATOM 3328 C C . ARG B 1 148 ? -0.687 4.950 44.032 1.00 15.55 448 ARG B C 1
ATOM 3329 O O . ARG B 1 148 ? 0.470 5.090 44.437 1.00 15.41 448 ARG B O 1
ATOM 3337 N N . VAL B 1 149 ? -0.985 4.437 42.844 1.00 14.77 449 VAL B N 1
ATOM 3338 C CA . VAL B 1 149 ? 0.035 3.920 41.937 1.00 14.91 449 VAL B CA 1
ATOM 3339 C C . VAL B 1 149 ? 1.008 4.973 41.424 1.00 14.67 449 VAL B C 1
ATOM 3340 O O . VAL B 1 149 ? 2.124 4.649 41.054 1.00 14.18 449 VAL B O 1
ATOM 3344 N N . GLU B 1 150 ? 0.605 6.238 41.400 1.00 14.77 450 GLU B N 1
ATOM 3345 C CA . GLU B 1 150 ? 1.531 7.263 40.920 1.00 15.43 450 GLU B CA 1
ATOM 3346 C C . GLU B 1 150 ? 2.668 7.495 41.910 1.00 15.29 450 GLU B C 1
ATOM 3347 O O . GLU B 1 150 ? 3.739 7.950 41.543 1.00 15.15 450 GLU B O 1
ATOM 3353 N N . GLU B 1 151 ? 2.426 7.182 43.172 1.00 15.60 451 GLU B N 1
ATOM 3354 C CA . GLU B 1 151 ? 3.422 7.409 44.212 1.00 16.09 451 GLU B CA 1
ATOM 3355 C C . GLU B 1 151 ? 4.398 6.254 44.377 1.00 16.22 451 GLU B C 1
ATOM 3356 O O . GLU B 1 151 ? 5.442 6.402 45.016 1.00 16.67 451 GLU B O 1
ATOM 3362 N N . ILE B 1 152 ? 4.068 5.105 43.801 1.00 15.90 452 ILE B N 1
ATOM 3363 C CA . ILE B 1 152 ? 4.909 3.918 43.975 1.00 16.21 452 ILE B CA 1
ATOM 3364 C C . ILE B 1 152 ? 6.362 3.988 43.469 1.00 16.08 452 ILE B C 1
ATOM 3365 O O . ILE B 1 152 ? 7.269 3.548 44.180 1.00 15.99 452 ILE B O 1
ATOM 3370 N N . PRO B 1 153 ? 6.590 4.487 42.253 1.00 16.19 453 PRO B N 1
ATOM 3371 C CA . PRO B 1 153 ? 7.951 4.570 41.706 1.00 16.17 453 PRO B CA 1
ATOM 3372 C C . PRO B 1 153 ? 8.972 5.191 42.662 1.00 16.44 453 PRO B C 1
ATOM 3373 O O . PRO B 1 153 ? 10.120 4.747 42.693 1.00 16.22 453 PRO B O 1
ATOM 3377 N N . ALA B 1 154 ? 8.556 6.182 43.444 1.00 16.26 454 ALA B N 1
ATOM 3378 C CA . ALA B 1 154 ? 9.458 6.824 44.396 1.00 16.51 454 ALA B CA 1
ATOM 3379 C C . ALA B 1 154 ? 10.040 5.822 45.405 1.00 16.46 454 ALA B C 1
ATOM 3380 O O . ALA B 1 154 ? 11.160 6.003 45.883 1.00 16.34 454 ALA B O 1
ATOM 3382 N N . TYR B 1 155 ? 9.274 4.779 45.718 1.00 16.34 455 TYR B N 1
ATOM 3383 C CA . TYR B 1 155 ? 9.685 3.765 46.694 1.00 16.56 455 TYR B CA 1
ATOM 3384 C C . TYR B 1 155 ? 10.161 2.470 46.035 1.00 16.67 455 TYR B C 1
ATOM 3385 O O . TYR B 1 155 ? 11.195 1.913 46.408 1.00 16.22 455 TYR B O 1
ATOM 3394 N N . LEU B 1 156 ? 9.400 2.004 45.049 1.00 16.27 456 LEU B N 1
ATOM 3395 C CA . LEU B 1 156 ? 9.717 0.759 44.356 1.00 17.03 456 LEU B CA 1
ATOM 3396 C C . LEU B 1 156 ? 10.865 0.890 43.351 1.00 17.01 456 LEU B C 1
ATOM 3397 O O . LEU B 1 156 ? 11.582 -0.076 43.097 1.00 16.95 456 LEU B O 1
ATOM 3402 N N . GLY B 1 157 ? 11.040 2.073 42.773 1.00 17.13 457 GLY B N 1
ATOM 3403 C CA . GLY B 1 157 ? 12.088 2.275 41.782 1.00 17.14 457 GLY B CA 1
ATOM 3404 C C . GLY B 1 157 ? 11.590 2.060 40.363 1.00 17.14 457 GLY B C 1
ATOM 3405 O O . GLY B 1 157 ? 12.333 2.233 39.385 1.00 16.74 457 GLY B O 1
ATOM 3406 N N . ARG B 1 158 ? 10.314 1.696 40.261 1.00 16.33 458 ARG B N 1
ATOM 3407 C CA . ARG B 1 158 ? 9.642 1.461 38.984 1.00 16.18 458 ARG B CA 1
ATOM 3408 C C . ARG B 1 158 ? 8.144 1.432 39.263 1.00 15.49 458 ARG B C 1
ATOM 3409 O O . ARG B 1 158 ? 7.730 1.521 40.412 1.00 14.07 458 ARG B O 1
ATOM 3417 N N . TYR B 1 159 ? 7.331 1.332 38.215 1.00 15.13 459 TYR B N 1
ATOM 3418 C CA . TYR B 1 159 ? 5.883 1.260 38.414 1.00 15.35 459 TYR B CA 1
ATOM 3419 C C . TYR B 1 159 ? 5.486 -0.120 38.937 1.00 15.04 459 TYR B C 1
ATOM 3420 O O . TYR B 1 159 ? 6.113 -1.116 38.601 1.00 14.38 459 TYR B O 1
ATOM 3429 N N . PHE B 1 160 ? 4.442 -0.168 39.758 1.00 14.82 460 PHE B N 1
ATOM 3430 C CA . PHE B 1 160 ? 3.914 -1.436 40.236 1.00 15.36 460 PHE B CA 1
ATOM 3431 C C . PHE B 1 160 ? 3.432 -2.206 39.015 1.00 15.40 460 PHE B C 1
ATOM 3432 O O . PHE B 1 160 ? 2.842 -1.619 38.102 1.00 14.31 460 PHE B O 1
ATOM 3440 N N . GLU B 1 161 ? 3.679 -3.512 38.990 1.00 15.67 461 GLU B N 1
ATOM 3441 C CA . GLU B 1 161 ? 3.262 -4.325 37.847 1.00 16.61 461 GLU B CA 1
ATOM 3442 C C . GLU B 1 161 ? 2.252 -5.424 38.162 1.00 16.46 461 GLU B C 1
ATOM 3443 O O . GLU B 1 161 ? 2.300 -6.045 39.222 1.00 16.28 461 GLU B O 1
ATOM 3449 N N . ILE B 1 162 ? 1.345 -5.654 37.218 1.00 16.66 462 ILE B N 1
ATOM 3450 C CA . ILE B 1 162 ? 0.395 -6.755 37.282 1.00 17.11 462 ILE B CA 1
ATOM 3451 C C . ILE B 1 162 ? 0.838 -7.672 36.161 1.00 17.82 462 ILE B C 1
ATOM 3452 O O . ILE B 1 162 ? 0.993 -7.230 35.020 1.00 17.86 462 ILE B O 1
ATOM 3457 N N . GLU B 1 163 ? 1.062 -8.939 36.473 1.00 18.27 463 GLU B N 1
ATOM 3458 C CA . GLU B 1 163 ? 1.544 -9.869 35.460 1.00 19.23 463 GLU B CA 1
ATOM 3459 C C . GLU B 1 163 ? 0.851 -11.223 35.539 1.00 19.16 463 GLU B C 1
ATOM 3460 O O . GLU B 1 163 ? 0.482 -11.673 36.619 1.00 19.19 463 GLU B O 1
ATOM 3466 N N . GLY B 1 164 ? 0.661 -11.866 34.392 1.00 19.09 464 GLY B N 1
ATOM 3467 C CA . GLY B 1 164 ? 0.041 -13.174 34.375 1.00 19.46 464 GLY B CA 1
ATOM 3468 C C . GLY B 1 164 ? -0.270 -13.693 32.992 1.00 19.82 464 GLY B C 1
ATOM 3469 O O . GLY B 1 164 ? 0.171 -13.127 31.984 1.00 19.99 464 GLY B O 1
ATOM 3470 N N . ILE B 1 165 ? -1.034 -14.782 32.951 1.00 19.82 465 ILE B N 1
ATOM 3471 C CA . ILE B 1 165 ? -1.447 -15.405 31.710 1.00 19.94 465 ILE B CA 1
ATOM 3472 C C . ILE B 1 165 ? -2.821 -14.884 31.336 1.00 20.16 465 ILE B C 1
ATOM 3473 O O . ILE B 1 165 ? -3.664 -14.660 32.205 1.00 20.57 465 ILE B O 1
ATOM 3478 N N . VAL B 1 166 ? -3.059 -14.699 30.044 1.00 19.88 466 VAL B N 1
ATOM 3479 C CA . VAL B 1 166 ? -4.360 -14.243 29.600 1.00 19.91 466 VAL B CA 1
ATOM 3480 C C . VAL B 1 166 ? -5.357 -15.403 29.645 1.00 20.21 466 VAL B C 1
ATOM 3481 O O . VAL B 1 166 ? -5.136 -16.451 29.041 1.00 20.07 466 VAL B O 1
ATOM 3485 N N . HIS B 1 167 ? -6.448 -15.196 30.375 1.00 20.34 467 HIS B N 1
ATOM 3486 C CA . HIS B 1 167 ? -7.473 -16.209 30.578 1.00 20.75 467 HIS B CA 1
ATOM 3487 C C . HIS B 1 167 ? -8.840 -15.542 30.659 1.00 20.60 467 HIS B C 1
ATOM 3488 O O . HIS B 1 167 ? -9.715 -15.788 29.823 1.00 21.16 467 HIS B O 1
ATOM 3495 N N . PHE B 1 178 ? -15.457 -3.580 25.266 1.00 25.79 478 PHE B N 1
ATOM 3496 C CA . PHE B 1 178 ? -14.866 -4.207 24.086 1.00 25.58 478 PHE B CA 1
ATOM 3497 C C . PHE B 1 178 ? -13.984 -5.391 24.479 1.00 25.24 478 PHE B C 1
ATOM 3498 O O . PHE B 1 178 ? -13.694 -5.580 25.656 1.00 25.45 478 PHE B O 1
ATOM 3506 N N . PRO B 1 179 ? -13.582 -6.201 23.503 1.00 24.88 479 PRO B N 1
ATOM 3507 C CA . PRO B 1 179 ? -12.737 -7.369 23.772 1.00 24.63 479 PRO B CA 1
ATOM 3508 C C . PRO B 1 179 ? -11.561 -7.087 24.709 1.00 24.33 479 PRO B C 1
ATOM 3509 O O . PRO B 1 179 ? -10.508 -6.604 24.284 1.00 24.49 479 PRO B O 1
ATOM 3513 N N . THR B 1 180 ? -11.761 -7.383 25.990 1.00 23.96 480 THR B N 1
ATOM 3514 C CA . THR B 1 180 ? -10.717 -7.206 26.987 1.00 23.59 480 THR B CA 1
ATOM 3515 C C . THR B 1 180 ? -9.938 -8.499 27.183 1.00 23.20 480 THR B C 1
ATOM 3516 O O . THR B 1 180 ? -10.202 -9.511 26.532 1.00 23.24 480 THR B O 1
ATOM 3520 N N . ALA B 1 181 ? -8.973 -8.457 28.091 1.00 22.44 481 ALA B N 1
ATOM 3521 C CA . ALA B 1 181 ? -8.163 -9.622 28.383 1.00 21.88 481 ALA B CA 1
ATOM 3522 C C . ALA B 1 181 ? -8.075 -9.789 29.887 1.00 21.43 481 ALA B C 1
ATOM 3523 O O . ALA B 1 181 ? -7.700 -8.859 30.596 1.00 21.38 481 ALA B O 1
ATOM 3525 N N . ASN B 1 182 ? -8.440 -10.968 30.378 1.00 21.12 482 ASN B N 1
ATOM 3526 C CA . ASN B 1 182 ? -8.377 -11.239 31.808 1.00 20.66 482 ASN B CA 1
ATOM 3527 C C . ASN B 1 182 ? -7.008 -11.776 32.180 1.00 20.11 482 ASN B C 1
ATOM 3528 O O . ASN B 1 182 ? -6.489 -12.671 31.515 1.00 20.31 482 ASN B O 1
ATOM 3533 N N . ILE B 1 183 ? -6.426 -11.245 33.246 1.00 19.27 483 ILE B N 1
ATOM 3534 C CA . ILE B 1 183 ? -5.094 -11.674 33.651 1.00 18.86 483 ILE B CA 1
ATOM 3535 C C . ILE B 1 183 ? -5.111 -12.600 34.860 1.00 18.49 483 ILE B C 1
ATOM 3536 O O . ILE B 1 183 ? -5.600 -12.238 35.922 1.00 18.50 483 ILE B O 1
ATOM 3541 N N . ASP B 1 184 ? -4.567 -13.798 34.681 1.00 18.00 484 ASP B N 1
ATOM 3542 C CA . ASP B 1 184 ? -4.454 -14.771 35.751 1.00 17.83 484 ASP B CA 1
ATOM 3543 C C . ASP B 1 184 ? -3.076 -14.606 36.376 1.00 17.44 484 ASP B C 1
ATOM 3544 O O . ASP B 1 184 ? -2.074 -15.037 35.806 1.00 17.36 484 ASP B O 1
ATOM 3549 N N . ARG B 1 185 ? -3.029 -13.994 37.552 1.00 17.05 485 ARG B N 1
ATOM 3550 C CA . ARG B 1 185 ? -1.759 -13.744 38.227 1.00 16.78 485 ARG B CA 1
ATOM 3551 C C . ARG B 1 185 ? -1.141 -14.971 38.896 1.00 16.56 485 ARG B C 1
ATOM 3552 O O . ARG B 1 185 ? -0.020 -14.902 39.388 1.00 16.15 485 ARG B O 1
ATOM 3560 N N . GLY B 1 186 ? -1.865 -16.086 38.923 1.00 16.45 486 GLY B N 1
ATOM 3561 C CA . GLY B 1 186 ? -1.337 -17.298 39.530 1.00 16.61 486 GLY B CA 1
ATOM 3562 C C . GLY B 1 186 ? -1.926 -17.627 40.890 1.00 16.50 486 GLY B C 1
ATOM 3563 O O . GLY B 1 186 ? -2.854 -16.967 41.343 1.00 16.44 486 GLY B O 1
ATOM 3564 N N . ASN B 1 187 ? -1.365 -18.633 41.552 1.00 16.71 487 ASN B N 1
ATOM 3565 C CA . ASN B 1 187 ? -1.878 -19.088 42.845 1.00 17.05 487 ASN B CA 1
ATOM 3566 C C . ASN B 1 187 ? -1.216 -18.445 44.057 1.00 16.58 487 ASN B C 1
ATOM 3567 O O . ASN B 1 187 ? -1.640 -18.660 45.189 1.00 16.31 487 ASN B O 1
ATOM 3572 N N . GLU B 1 188 ? -0.174 -17.659 43.814 1.00 16.00 488 GLU B N 1
ATOM 3573 C CA . GLU B 1 188 ? 0.544 -16.992 44.888 1.00 15.53 488 GLU B CA 1
ATOM 3574 C C . GLU B 1 188 ? -0.359 -15.965 45.577 1.00 15.14 488 GLU B C 1
ATOM 3575 O O . GLU B 1 188 ? -1.280 -15.426 44.968 1.00 14.53 488 GLU B O 1
ATOM 3581 N N . LYS B 1 189 ? -0.102 -15.695 46.848 1.00 14.66 489 LYS B N 1
ATOM 3582 C CA . LYS B 1 189 ? -0.867 -14.683 47.560 1.00 15.00 489 LYS B CA 1
ATOM 3583 C C . LYS B 1 189 ? -0.273 -13.309 47.257 1.00 14.77 489 LYS B C 1
ATOM 3584 O O . LYS B 1 189 ? 0.723 -12.918 47.863 1.00 14.32 489 LYS B O 1
ATOM 3590 N N . LEU B 1 190 ? -0.877 -12.591 46.308 1.00 14.34 490 LEU B N 1
ATOM 3591 C CA . LEU B 1 190 ? -0.379 -11.284 45.886 1.00 14.64 490 LEU B CA 1
ATOM 3592 C C . LEU B 1 190 ? -1.272 -10.132 46.333 1.00 14.39 490 LEU B C 1
ATOM 3593 O O . LEU B 1 190 ? -2.475 -10.294 46.493 1.00 14.02 490 LEU B O 1
ATOM 3598 N N . VAL B 1 191 ? -0.675 -8.964 46.522 1.00 14.23 491 VAL B N 1
ATOM 3599 C CA . VAL B 1 191 ? -1.433 -7.794 46.941 1.00 14.57 491 VAL B CA 1
ATOM 3600 C C . VAL B 1 191 ? -2.382 -7.336 45.826 1.00 14.29 491 VAL B C 1
ATOM 3601 O O . VAL B 1 191 ? -2.046 -7.430 44.654 1.00 14.25 491 VAL B O 1
ATOM 3605 N N . ASP B 1 192 ? -3.561 -6.844 46.201 1.00 14.11 492 ASP B N 1
ATOM 3606 C CA . ASP B 1 192 ? -4.552 -6.405 45.214 1.00 14.53 492 ASP B CA 1
ATOM 3607 C C . ASP B 1 192 ? -4.695 -4.892 45.148 1.00 14.34 492 ASP B C 1
ATOM 3608 O O . ASP B 1 192 ? -4.649 -4.198 46.167 1.00 14.09 492 ASP B O 1
ATOM 3613 N N . LEU B 1 193 ? -4.879 -4.390 43.933 1.00 14.09 493 LEU B N 1
ATOM 3614 C CA . LEU B 1 193 ? -5.108 -2.977 43.722 1.00 14.48 493 LEU B CA 1
ATOM 3615 C C . LEU B 1 193 ? -6.493 -2.620 44.232 1.00 14.42 493 LEU B C 1
ATOM 3616 O O . LEU B 1 193 ? -7.365 -3.478 44.313 1.00 13.24 493 LEU B O 1
ATOM 3621 N N . LYS B 1 194 ? -6.667 -1.356 44.599 1.00 14.76 494 LYS B N 1
ATOM 3622 C CA . LYS B 1 194 ? -7.961 -0.849 45.003 1.00 16.06 494 LYS B CA 1
ATOM 3623 C C . LYS B 1 194 ? -8.853 -0.988 43.785 1.00 16.04 494 LYS B C 1
ATOM 3624 O O . LYS B 1 194 ? -8.431 -0.695 42.665 1.00 15.50 494 LYS B O 1
ATOM 3630 N N . ARG B 1 195 ? -10.074 -1.461 43.999 1.00 16.13 495 ARG B N 1
ATOM 3631 C CA . ARG B 1 195 ? -11.037 -1.588 42.917 1.00 16.56 495 ARG B CA 1
ATOM 3632 C C . ARG B 1 195 ? -11.158 -0.252 42.195 1.00 15.93 495 ARG B C 1
ATOM 3633 O O . ARG B 1 195 ? -11.117 0.810 42.819 1.00 15.27 495 ARG B O 1
ATOM 3641 N N . GLY B 1 196 ? -11.304 -0.306 40.878 1.00 15.71 496 GLY B N 1
ATOM 3642 C CA . GLY B 1 196 ? -11.412 0.906 40.093 1.00 15.95 496 GLY B CA 1
ATOM 3643 C C . GLY B 1 196 ? -10.852 0.759 38.684 1.00 15.82 496 GLY B C 1
ATOM 3644 O O . GLY B 1 196 ? -10.600 -0.349 38.212 1.00 15.87 496 GLY B O 1
ATOM 3645 N N . VAL B 1 197 ? -10.664 1.886 38.010 1.00 15.71 497 VAL B N 1
ATOM 3646 C CA . VAL B 1 197 ? -10.156 1.886 36.641 1.00 15.81 497 VAL B CA 1
ATOM 3647 C C . VAL B 1 197 ? -8.769 2.510 36.608 1.00 15.81 497 VAL B C 1
ATOM 3648 O O . VAL B 1 197 ? -8.550 3.564 37.195 1.00 15.47 497 VAL B O 1
ATOM 3652 N N . TYR B 1 198 ? -7.834 1.854 35.919 1.00 15.89 498 TYR B N 1
ATOM 3653 C CA . TYR B 1 198 ? -6.460 2.323 35.844 1.00 16.05 498 TYR B CA 1
ATOM 3654 C C . TYR B 1 198 ? -5.931 2.419 34.415 1.00 16.22 498 TYR B C 1
ATOM 3655 O O . TYR B 1 198 ? -6.332 1.659 33.530 1.00 16.45 498 TYR B O 1
ATOM 3664 N N . LEU B 1 199 ? -5.008 3.350 34.214 1.00 16.28 499 LEU B N 1
ATOM 3665 C CA . LEU B 1 199 ? -4.299 3.472 32.954 1.00 16.36 499 LEU B CA 1
ATOM 3666 C C . LEU B 1 199 ? -3.050 2.629 33.141 1.00 16.23 499 LEU B C 1
ATOM 3667 O O . LEU B 1 199 ? -2.370 2.748 34.159 1.00 15.91 499 LEU B O 1
ATOM 3672 N N . VAL B 1 200 ? -2.755 1.766 32.179 1.00 16.05 500 VAL B N 1
ATOM 3673 C CA . VAL B 1 200 ? -1.583 0.903 32.279 1.00 16.24 500 VAL B CA 1
ATOM 3674 C C . VAL B 1 200 ? -0.797 0.892 30.969 1.00 16.34 500 VAL B C 1
ATOM 3675 O O . VAL B 1 200 ? -1.305 1.312 29.933 1.00 15.72 500 VAL B O 1
ATOM 3679 N N . ARG B 1 201 ? 0.454 0.444 31.047 1.00 16.28 501 ARG B N 1
ATOM 3680 C CA . ARG B 1 201 ? 1.312 0.27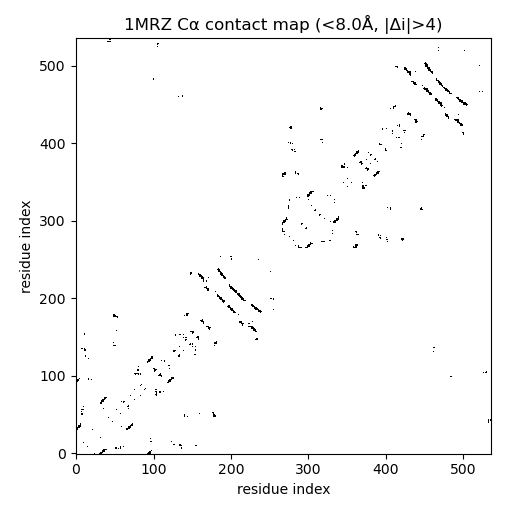5 29.883 1.00 16.33 501 ARG B CA 1
ATOM 3681 C C . ARG B 1 201 ? 1.430 -1.238 29.734 1.00 16.85 501 ARG B C 1
ATOM 3682 O O . ARG B 1 201 ? 1.935 -1.917 30.638 1.00 16.90 501 ARG B O 1
ATOM 3690 N N . VAL B 1 202 ? 0.936 -1.761 28.615 1.00 16.57 502 VAL B N 1
ATOM 3691 C CA . VAL B 1 202 ? 0.921 -3.195 28.371 1.00 16.97 502 VAL B CA 1
ATOM 3692 C C . VAL B 1 202 ? 2.148 -3.667 27.607 1.00 17.03 502 VAL B C 1
ATOM 3693 O O . VAL B 1 202 ? 2.437 -3.190 26.519 1.00 16.44 502 VAL B O 1
ATOM 3697 N N . HIS B 1 203 ? 2.864 -4.608 28.208 1.00 17.00 503 HIS B N 1
ATOM 3698 C CA . HIS B 1 203 ? 4.043 -5.224 27.610 1.00 17.62 503 HIS B CA 1
ATOM 3699 C C . HIS B 1 203 ? 3.577 -6.524 26.948 1.00 17.72 503 HIS B C 1
ATOM 3700 O O . HIS B 1 203 ? 3.302 -7.514 27.634 1.00 17.28 503 HIS B O 1
ATOM 3707 N N . LEU B 1 204 ? 3.456 -6.510 25.622 1.00 18.14 504 LEU B N 1
ATOM 3708 C CA . LEU B 1 204 ? 2.987 -7.672 24.869 1.00 18.77 504 LEU B CA 1
ATOM 3709 C C . LEU B 1 204 ? 4.112 -8.678 24.626 1.00 19.31 504 LEU B C 1
ATOM 3710 O O . LEU B 1 204 ? 5.281 -8.358 24.821 1.00 19.36 504 LEU B O 1
ATOM 3715 N N . PRO B 1 205 ? 3.756 -9.909 24.265 1.00 20.06 505 PRO B N 1
ATOM 3716 C CA . PRO B 1 205 ? 4.746 -10.953 23.958 1.00 20.66 505 PRO B CA 1
ATOM 3717 C C . PRO B 1 205 ? 5.786 -10.605 22.885 1.00 21.47 505 PRO B C 1
ATOM 3718 O O . PRO B 1 205 ? 6.980 -10.763 23.148 1.00 21.96 505 PRO B O 1
ATOM 3722 N N . ASP B 1 206 ? 5.368 -10.163 21.704 1.00 21.84 506 ASP B N 1
ATOM 3723 C CA . ASP B 1 206 ? 6.342 -9.813 20.669 1.00 22.26 506 ASP B CA 1
ATOM 3724 C C . ASP B 1 206 ? 7.463 -8.947 21.223 1.00 22.05 506 ASP B C 1
ATOM 3725 O O . ASP B 1 206 ? 8.611 -9.041 20.786 1.00 22.37 506 ASP B O 1
ATOM 3730 N N . GLY B 1 207 ? 7.112 -8.085 22.169 1.00 21.85 507 GLY B N 1
ATOM 3731 C CA . GLY B 1 207 ? 8.053 -7.140 22.740 1.00 21.19 507 GLY B CA 1
ATOM 3732 C C . GLY B 1 207 ? 7.488 -5.753 22.504 1.00 20.69 507 GLY B C 1
ATOM 3733 O O . GLY B 1 207 ? 8.086 -4.731 22.847 1.00 20.63 507 GLY B O 1
ATOM 3734 N N . LYS B 1 208 ? 6.304 -5.742 21.908 1.00 20.08 508 LYS B N 1
ATOM 3735 C CA . LYS B 1 208 ? 5.576 -4.528 21.604 1.00 19.38 508 LYS B CA 1
ATOM 3736 C C . LYS B 1 208 ? 4.913 -3.967 22.857 1.00 18.84 508 LYS B C 1
ATOM 3737 O O . LYS B 1 208 ? 4.457 -4.721 23.721 1.00 18.63 508 LYS B O 1
ATOM 3743 N N . LYS B 1 209 ? 4.859 -2.641 22.958 1.00 17.92 509 LYS B N 1
ATOM 3744 C CA . LYS B 1 209 ? 4.225 -1.992 24.096 1.00 17.78 509 LYS B CA 1
ATOM 3745 C C . LYS B 1 209 ? 3.015 -1.158 23.686 1.00 17.09 509 LYS B C 1
ATOM 3746 O O . LYS B 1 209 ? 3.056 -0.410 22.713 1.00 15.83 509 LYS B O 1
ATOM 3752 N N . LYS B 1 210 ? 1.938 -1.293 24.447 1.00 16.31 510 LYS B N 1
ATOM 3753 C CA . LYS B 1 210 ? 0.725 -0.551 24.167 1.00 16.25 510 LYS B CA 1
ATOM 3754 C C . LYS B 1 210 ? 0.226 0.061 25.466 1.00 16.44 510 LYS B C 1
ATOM 3755 O O . LYS B 1 210 ? 0.754 -0.235 26.542 1.00 17.25 510 LYS B O 1
ATOM 3761 N N . PHE B 1 211 ? -0.777 0.920 25.374 1.00 15.62 511 PHE B N 1
ATOM 3762 C CA . PHE B 1 211 ? -1.392 1.469 26.572 1.00 15.98 511 PHE B CA 1
ATOM 3763 C C . PHE B 1 211 ? -2.725 0.755 26.695 1.00 15.45 511 PHE B C 1
ATOM 3764 O O . PHE B 1 211 ? -3.267 0.283 25.700 1.00 14.95 511 PHE B O 1
ATOM 3772 N N . GLY B 1 212 ? -3.251 0.662 27.911 1.00 15.40 512 GLY B N 1
ATOM 3773 C CA . GLY B 1 212 ? -4.528 0.016 28.114 1.00 14.75 512 GLY B CA 1
ATOM 3774 C C . GLY B 1 212 ? -5.320 0.613 29.256 1.00 15.01 512 GLY B C 1
ATOM 3775 O O . GLY B 1 212 ? -4.821 1.445 30.018 1.00 13.93 512 GLY B O 1
ATOM 3776 N N . VAL B 1 213 ? -6.581 0.206 29.341 1.00 14.97 513 VAL B N 1
ATOM 3777 C CA . VAL B 1 213 ? -7.469 0.637 30.405 1.00 15.43 513 VAL B CA 1
ATOM 3778 C C . VAL B 1 213 ? -7.743 -0.636 31.186 1.00 15.51 513 VAL B C 1
ATOM 3779 O O . VAL B 1 213 ? -8.276 -1.597 30.633 1.00 15.01 513 VAL B O 1
ATOM 3783 N N . MET B 1 214 ? -7.347 -0.652 32.456 1.00 15.52 514 MET B N 1
ATOM 3784 C CA . MET B 1 214 ? -7.514 -1.851 33.267 1.00 16.03 514 MET B CA 1
ATOM 3785 C C . MET B 1 214 ? -8.566 -1.686 34.345 1.00 16.37 514 MET B C 1
ATOM 3786 O O . MET B 1 214 ? -8.547 -0.713 35.108 1.00 15.87 514 MET B O 1
ATOM 3791 N N . ASN B 1 215 ? -9.476 -2.652 34.406 1.00 16.44 515 ASN B N 1
ATOM 3792 C CA . ASN B 1 215 ? -10.523 -2.652 35.414 1.00 17.68 515 ASN B CA 1
ATOM 3793 C C . ASN B 1 215 ? -10.193 -3.640 36.514 1.00 17.45 515 ASN B C 1
ATOM 3794 O O . ASN B 1 215 ? -9.886 -4.797 36.245 1.00 17.94 515 ASN B O 1
ATOM 3799 N N . VAL B 1 216 ? -10.236 -3.171 37.751 1.00 17.38 516 VAL B N 1
ATOM 3800 C CA . VAL B 1 216 ? -9.994 -4.027 38.902 1.00 17.27 516 VAL B CA 1
ATOM 3801 C C . VAL B 1 216 ? -11.316 -4.116 39.642 1.00 18.04 516 VAL B C 1
ATOM 3802 O O . VAL B 1 216 ? -11.833 -3.099 40.095 1.00 17.63 516 VAL B O 1
ATOM 3806 N N . GLY B 1 217 ? -11.874 -5.320 39.735 1.00 19.04 517 GLY B N 1
ATOM 3807 C CA . GLY B 1 217 ? -13.173 -5.499 40.365 1.00 20.80 517 GLY B CA 1
ATOM 3808 C C . GLY B 1 217 ? -13.301 -6.686 41.299 1.00 22.14 517 GLY B C 1
ATOM 3809 O O . GLY B 1 217 ? -12.527 -7.643 41.203 1.00 22.16 517 GLY B O 1
ATOM 3810 N N . PHE B 1 218 ? -14.286 -6.596 42.199 1.00 23.18 518 PHE B N 1
ATOM 3811 C CA . PHE B 1 218 ? -14.600 -7.604 43.210 1.00 24.78 518 PHE B CA 1
ATOM 3812 C C . PHE B 1 218 ? -13.996 -7.275 44.583 1.00 25.58 518 PHE B C 1
ATOM 3813 O O . PHE B 1 218 ? -13.736 -6.109 44.903 1.00 26.39 518 PHE B O 1
ATOM 3821 N N . ASN B 1 227 ? -12.624 -13.269 44.767 1.00 21.51 527 ASN B N 1
ATOM 3822 C CA . ASN B 1 227 ? -11.346 -12.575 44.703 1.00 21.69 527 ASN B CA 1
ATOM 3823 C C . ASN B 1 227 ? -11.301 -11.539 43.583 1.00 21.21 527 ASN B C 1
ATOM 3824 O O . ASN B 1 227 ? -12.180 -11.514 42.721 1.00 21.19 527 ASN B O 1
ATOM 3829 N N . VAL B 1 228 ? -10.266 -10.702 43.595 1.00 20.44 528 VAL B N 1
ATOM 3830 C CA . VAL B 1 228 ? -10.116 -9.630 42.615 1.00 19.78 528 VAL B CA 1
ATOM 3831 C C . VAL B 1 228 ? -9.818 -10.109 41.187 1.00 19.48 528 VAL B C 1
ATOM 3832 O O . VAL B 1 228 ? -9.033 -11.031 40.969 1.00 19.40 528 VAL B O 1
ATOM 3836 N N . LYS B 1 229 ? -10.449 -9.452 40.220 1.00 18.91 529 LYS B N 1
ATOM 3837 C CA . LYS B 1 229 ? -10.316 -9.792 38.812 1.00 18.52 529 LYS B CA 1
ATOM 3838 C C . LYS B 1 229 ? -9.637 -8.641 38.066 1.00 17.82 529 LYS B C 1
ATOM 3839 O O . LYS B 1 229 ? -9.979 -7.481 38.277 1.00 17.45 529 LYS B O 1
ATOM 3845 N N . TYR B 1 230 ? -8.682 -8.968 37.196 1.00 17.34 530 TYR B N 1
ATOM 3846 C CA . TYR B 1 230 ? -7.950 -7.956 36.419 1.00 17.22 530 TYR B CA 1
ATOM 3847 C C . TYR B 1 230 ? -8.262 -8.074 34.929 1.00 17.29 530 TYR B C 1
ATOM 3848 O O . TYR B 1 230 ? -7.923 -9.073 34.298 1.00 16.87 530 TYR B O 1
ATOM 3857 N N . GLU B 1 231 ? -8.928 -7.058 34.379 1.00 17.73 531 GLU B N 1
ATOM 3858 C CA . GLU B 1 231 ? -9.291 -7.042 32.962 1.00 18.32 531 GLU B CA 1
ATOM 3859 C C . GLU B 1 231 ? -8.727 -5.796 32.308 1.00 17.80 531 GLU B C 1
ATOM 3860 O O . GLU B 1 231 ? -8.808 -4.707 32.869 1.00 18.45 531 GLU B O 1
ATOM 3866 N N . VAL B 1 232 ? -8.155 -5.951 31.124 1.00 17.40 532 VAL B N 1
ATOM 3867 C CA . VAL B 1 232 ? -7.544 -4.814 30.449 1.00 16.79 532 VAL B CA 1
ATOM 3868 C C . VAL B 1 232 ? -8.008 -4.686 29.012 1.00 16.42 532 VAL B C 1
ATOM 3869 O O . VAL B 1 232 ? -8.085 -5.670 28.277 1.00 15.95 532 VAL B O 1
ATOM 3873 N N . TYR B 1 233 ? -8.337 -3.463 28.623 1.00 16.16 533 TYR B N 1
ATOM 3874 C CA . TYR B 1 233 ? -8.692 -3.192 27.245 1.00 16.17 533 TYR B CA 1
ATOM 3875 C C . TYR B 1 233 ? -7.481 -2.512 26.634 1.00 15.77 533 TYR B C 1
ATOM 3876 O O . TYR B 1 233 ? -7.144 -1.402 27.013 1.00 15.77 533 TYR B O 1
ATOM 3885 N N . ILE B 1 234 ? -6.818 -3.191 25.705 1.00 15.39 534 ILE B N 1
ATOM 3886 C CA . ILE B 1 234 ? -5.614 -2.651 25.074 1.00 15.12 534 ILE B CA 1
ATOM 3887 C C . ILE B 1 234 ? -5.957 -1.699 23.923 1.00 15.14 534 ILE B C 1
ATOM 3888 O O . ILE B 1 234 ? -6.633 -2.087 22.966 1.00 13.85 534 ILE B O 1
ATOM 3893 N N . LEU B 1 235 ? -5.490 -0.456 24.025 1.00 15.24 535 LEU B N 1
ATOM 3894 C CA . LEU B 1 235 ? -5.765 0.549 22.998 1.00 15.82 535 LEU B CA 1
ATOM 3895 C C . LEU B 1 235 ? -4.941 0.290 21.746 1.00 15.93 535 LEU B C 1
ATOM 3896 O O . LEU B 1 235 ? -3.758 -0.044 21.830 1.00 15.34 535 LEU B O 1
ATOM 3901 N N . ASP B 1 236 ? -5.582 0.433 20.588 1.00 16.08 536 ASP B N 1
ATOM 3902 C CA . ASP B 1 236 ? -4.918 0.265 19.299 1.00 16.76 536 ASP B CA 1
ATOM 3903 C C . ASP B 1 236 ? -4.245 -1.087 19.097 1.00 16.91 536 ASP B C 1
ATOM 3904 O O . ASP B 1 236 ? -3.139 -1.164 18.561 1.00 16.30 536 ASP B O 1
ATOM 3909 N N . PHE B 1 237 ? -4.925 -2.153 19.500 1.00 17.57 537 PHE B N 1
ATOM 3910 C CA . PHE B 1 237 ? -4.385 -3.496 19.331 1.00 18.49 537 PHE B CA 1
ATOM 3911 C C . PHE B 1 237 ? -5.493 -4.495 19.040 1.00 18.95 537 PHE B C 1
ATOM 3912 O O . PHE B 1 237 ? -6.582 -4.406 19.600 1.00 19.31 537 PHE B O 1
ATOM 3920 N N . GLU B 1 238 ? -5.202 -5.451 18.169 1.00 19.49 538 GLU B N 1
ATOM 3921 C CA . GLU B 1 238 ? -6.159 -6.485 17.801 1.00 20.09 538 GLU B CA 1
ATOM 3922 C C . GLU B 1 238 ? -5.455 -7.830 17.779 1.00 20.14 538 GLU B C 1
ATOM 3923 O O . GLU B 1 238 ? -4.340 -7.946 17.273 1.00 19.90 538 GLU B O 1
ATOM 3929 N N . GLY B 1 239 ? -6.097 -8.847 18.342 1.00 20.44 539 GLY B N 1
ATOM 3930 C CA . GLY B 1 239 ? -5.518 -10.175 18.348 1.00 20.55 539 GLY B CA 1
ATOM 3931 C C . GLY B 1 239 ? -5.794 -10.959 19.610 1.00 20.65 539 GLY B C 1
ATOM 3932 O O . GLY B 1 239 ? -6.125 -10.392 20.654 1.00 20.71 539 GLY B O 1
ATOM 3933 N N . ASP B 1 240 ? -5.656 -12.275 19.50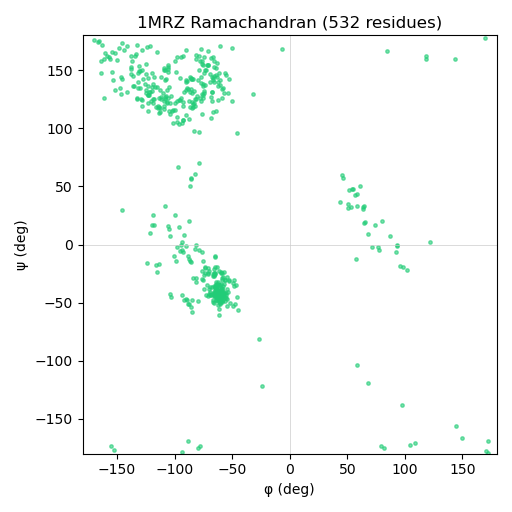8 1.00 20.82 540 ASP B N 1
ATOM 3934 C CA . ASP B 1 240 ? -5.879 -13.153 20.647 1.00 20.88 540 ASP B CA 1
ATOM 3935 C C . ASP B 1 240 ? -4.580 -13.340 21.421 1.00 20.50 540 ASP B C 1
ATOM 3936 O O . ASP B 1 240 ? -3.520 -13.555 20.833 1.00 20.49 540 ASP B O 1
ATOM 3941 N N . LEU B 1 241 ? -4.668 -13.247 22.743 1.00 20.12 541 LEU B N 1
ATOM 3942 C CA . LEU B 1 241 ? -3.500 -13.379 23.601 1.00 19.78 541 LEU B CA 1
ATOM 3943 C C . LEU B 1 241 ? -3.675 -14.524 24.596 1.00 19.84 541 LEU B C 1
ATOM 3944 O O . LEU B 1 241 ? -2.880 -14.689 25.522 1.00 19.27 541 LEU B O 1
ATOM 3949 N N . TYR B 1 242 ? -4.720 -15.316 24.395 1.00 20.01 542 TYR B N 1
ATOM 3950 C CA . TYR B 1 242 ? -5.010 -16.426 25.294 1.00 20.35 542 TYR B CA 1
ATOM 3951 C C . TYR B 1 242 ? -3.861 -17.424 25.376 1.00 20.00 542 TYR B C 1
ATOM 3952 O O . TYR B 1 242 ? -3.378 -17.916 24.361 1.00 19.99 542 TYR B O 1
ATOM 3961 N N . GLY B 1 243 ? -3.413 -17.697 26.596 1.00 19.84 543 GLY B N 1
ATOM 3962 C CA . GLY B 1 243 ? -2.308 -18.610 26.815 1.00 19.80 543 GLY B CA 1
ATOM 3963 C C . GLY B 1 243 ? -0.977 -17.884 26.870 1.00 19.65 543 GLY B C 1
ATOM 3964 O O . GLY B 1 243 ? 0.058 -18.481 27.164 1.00 19.90 543 GLY B O 1
ATOM 3965 N N . GLN B 1 244 ? -1.003 -16.586 26.592 1.00 19.48 544 GLN B N 1
ATOM 3966 C CA . GLN B 1 244 ? 0.213 -15.786 26.591 1.00 19.31 544 GLN B CA 1
ATOM 3967 C C . GLN B 1 244 ? 0.317 -14.888 27.813 1.00 19.14 544 GLN B C 1
ATOM 3968 O O . GLN B 1 244 ? -0.697 -14.488 28.386 1.00 18.92 544 GLN B O 1
ATOM 3974 N N . ARG B 1 245 ? 1.550 -14.568 28.198 1.00 19.05 545 ARG B N 1
ATOM 3975 C CA . ARG B 1 245 ? 1.808 -13.721 29.359 1.00 18.98 545 ARG B CA 1
ATOM 3976 C C . ARG B 1 245 ? 1.794 -12.237 29.009 1.00 18.64 545 ARG B C 1
ATOM 3977 O O . ARG B 1 245 ? 2.243 -11.840 27.938 1.00 18.54 545 ARG B O 1
ATOM 3985 N N . LEU B 1 246 ? 1.297 -11.428 29.937 1.00 18.18 546 LEU B N 1
ATOM 3986 C CA . LEU B 1 246 ? 1.244 -9.984 29.779 1.00 18.02 546 LEU B CA 1
ATOM 3987 C C . LEU B 1 246 ? 1.800 -9.338 31.040 1.00 18.09 546 LEU B C 1
ATOM 3988 O O . LEU B 1 246 ? 1.550 -9.820 32.146 1.00 18.20 546 LEU B O 1
ATOM 3993 N N . LYS B 1 247 ? 2.567 -8.267 30.870 1.00 17.80 547 LYS B N 1
ATOM 3994 C CA . LYS B 1 247 ? 3.111 -7.512 31.989 1.00 17.97 547 LYS B CA 1
ATOM 3995 C C . LYS B 1 247 ? 2.529 -6.124 31.858 1.00 17.60 547 LYS B C 1
ATOM 3996 O O . LYS B 1 247 ? 2.706 -5.477 30.834 1.00 17.68 547 LYS B O 1
ATOM 4002 N N . LEU B 1 248 ? 1.826 -5.673 32.887 1.00 17.27 548 LEU B N 1
ATOM 4003 C CA . LEU B 1 248 ? 1.182 -4.368 32.865 1.00 17.26 548 LEU B CA 1
ATOM 4004 C C . LEU B 1 248 ? 1.762 -3.428 33.910 1.00 17.25 548 LEU B C 1
ATOM 4005 O O . LEU B 1 248 ? 1.666 -3.714 35.107 1.00 17.23 548 LEU B O 1
ATOM 4010 N N . GLU B 1 249 ? 2.347 -2.311 33.476 1.00 16.48 549 GLU B N 1
ATOM 4011 C CA . GLU B 1 249 ? 2.810 -1.301 34.416 1.00 16.62 549 GLU B CA 1
ATOM 4012 C C . GLU B 1 249 ? 1.594 -0.469 34.781 1.00 16.52 549 GLU B C 1
ATOM 4013 O O . GLU B 1 249 ? 0.919 0.062 33.897 1.00 15.99 549 GLU B O 1
ATOM 4019 N N . VAL B 1 250 ? 1.304 -0.349 36.067 1.00 15.94 550 VAL B N 1
ATOM 4020 C CA . VAL B 1 250 ? 0.141 0.425 36.485 1.00 17.02 550 VAL B CA 1
ATOM 4021 C C . VAL B 1 250 ? 0.582 1.871 36.699 1.00 16.87 550 VAL B C 1
ATOM 4022 O O . VAL B 1 250 ? 1.334 2.172 37.619 1.00 16.91 550 VAL B O 1
ATOM 4026 N N . LEU B 1 251 ? 0.117 2.757 35.826 1.00 16.74 551 LEU B N 1
ATOM 4027 C CA . LEU B 1 251 ? 0.575 4.140 35.792 1.00 16.57 551 LEU B CA 1
ATOM 4028 C C . LEU B 1 251 ? -0.248 5.155 36.588 1.00 16.91 551 LEU B C 1
ATOM 4029 O O . LEU B 1 251 ? 0.316 6.041 37.237 1.00 16.38 551 LEU B O 1
ATOM 4034 N N . LYS B 1 252 ? -1.571 5.071 36.497 1.00 16.79 552 LYS B N 1
ATOM 4035 C CA . LYS B 1 252 ? -2.417 6.034 37.196 1.00 17.36 552 LYS B CA 1
ATOM 4036 C C . LYS B 1 252 ? -3.808 5.498 37.510 1.00 17.28 552 LYS B C 1
ATOM 4037 O O . LYS B 1 252 ? -4.351 4.677 36.770 1.00 17.29 552 LYS B O 1
ATOM 4043 N N . PHE B 1 253 ? -4.371 5.965 38.625 1.00 17.56 553 PHE B N 1
ATOM 4044 C CA . PHE B 1 253 ? -5.726 5.611 39.029 1.00 17.50 553 PHE B CA 1
ATOM 4045 C C . PHE B 1 253 ? -6.626 6.617 38.329 1.00 17.58 553 PHE B C 1
ATOM 4046 O O . PHE B 1 253 ? -6.508 7.820 38.560 1.00 17.26 553 PHE B O 1
ATOM 4054 N N . MET B 1 254 ? -7.509 6.133 37.463 1.00 17.69 554 MET B N 1
ATOM 4055 C CA . MET B 1 254 ? -8.390 7.019 36.713 1.00 18.15 554 MET B CA 1
ATOM 4056 C C . MET B 1 254 ? -9.658 7.371 37.474 1.00 18.12 554 MET B C 1
ATOM 4057 O O . MET B 1 254 ? -9.979 8.546 37.640 1.00 18.16 554 MET B O 1
ATOM 4062 N N . ARG B 1 255 ? -10.379 6.355 37.938 1.00 17.83 555 ARG B N 1
ATOM 4063 C CA . ARG B 1 255 ? -11.612 6.599 38.674 1.00 17.60 555 ARG B CA 1
ATOM 4064 C C . ARG B 1 255 ? -12.013 5.423 39.544 1.00 17.71 555 ARG B C 1
ATOM 4065 O O . ARG B 1 255 ? -11.556 4.299 39.350 1.00 17.67 555 ARG B O 1
ATOM 4073 N N . ASP B 1 256 ? -12.886 5.691 40.501 1.00 18.12 556 ASP B N 1
ATOM 4074 C CA . ASP B 1 256 ? -13.372 4.652 41.385 1.00 18.69 556 ASP B CA 1
ATOM 4075 C C . ASP B 1 256 ? -14.360 3.748 40.681 1.00 18.59 556 ASP B C 1
ATOM 4076 O O . ASP B 1 256 ? -14.928 4.098 39.654 1.00 17.84 556 ASP B O 1
ATOM 4081 N N . GLU B 1 257 ? -14.555 2.572 41.252 1.00 19.27 557 GLU B N 1
ATOM 4082 C CA . GLU B 1 257 ? -15.525 1.633 40.735 1.00 19.87 557 GLU B CA 1
ATOM 4083 C C . GLU B 1 257 ? -16.890 2.288 40.794 1.00 20.11 557 GLU B C 1
ATOM 4084 O O . GLU B 1 257 ? -17.194 3.014 41.737 1.00 19.88 557 GLU B O 1
ATOM 4090 N N . LYS B 1 258 ? -17.705 2.055 39.773 1.00 20.42 558 LYS B N 1
ATOM 4091 C CA . LYS B 1 258 ? -19.040 2.618 39.748 1.00 21.22 558 LYS B CA 1
ATOM 4092 C C . LYS B 1 258 ? -20.022 1.612 39.171 1.00 21.45 558 LYS B C 1
ATOM 4093 O O . LYS B 1 258 ? -19.771 1.018 38.125 1.00 21.76 558 LYS B O 1
ATOM 4099 N N . LYS B 1 259 ? -21.135 1.407 39.860 1.00 21.89 559 LYS B N 1
ATOM 4100 C CA . LYS B 1 259 ? -22.147 0.496 39.355 1.00 22.23 559 LYS B CA 1
ATOM 4101 C C . LYS B 1 259 ? -23.136 1.242 38.484 1.00 22.03 559 LYS B C 1
ATOM 4102 O O . LYS B 1 259 ? -23.505 2.379 38.773 1.00 22.13 559 LYS B O 1
ATOM 4108 N N . PHE B 1 260 ? -23.560 0.594 37.408 1.00 21.88 560 PHE B N 1
ATOM 4109 C CA . PHE B 1 260 ? -24.519 1.187 36.494 1.00 21.43 560 PHE B CA 1
ATOM 4110 C C . PHE B 1 260 ? -25.762 0.320 36.449 1.00 21.48 560 PHE B C 1
ATOM 4111 O O . PHE B 1 260 ? -25.674 -0.905 36.383 1.00 21.67 560 PHE B O 1
ATOM 4119 N N . ASP B 1 261 ? -26.921 0.963 36.501 1.00 21.32 561 ASP B N 1
ATOM 4120 C CA . ASP B 1 261 ? -28.192 0.258 36.466 1.00 21.21 561 ASP B CA 1
ATOM 4121 C C . ASP B 1 261 ? -28.639 0.042 35.025 1.00 21.06 561 ASP B C 1
ATOM 4122 O O . ASP B 1 261 ? -29.814 -0.190 34.760 1.00 20.80 561 ASP B O 1
ATOM 4127 N N . SER B 1 262 ? -27.689 0.114 34.096 1.00 21.03 562 SER B N 1
ATOM 4128 C CA . SER B 1 262 ? -28.001 -0.064 32.683 1.00 21.01 562 SER B CA 1
ATOM 4129 C C . SER B 1 262 ? -26.767 -0.335 31.832 1.00 21.02 562 SER B C 1
ATOM 4130 O O . SER B 1 262 ? -25.681 0.172 32.113 1.00 20.71 562 SER B O 1
ATOM 4133 N N . ILE B 1 263 ? -26.953 -1.121 30.775 1.00 21.04 563 ILE B N 1
ATOM 4134 C CA . ILE B 1 263 ? -25.868 -1.455 29.857 1.00 21.05 563 ILE B CA 1
ATOM 4135 C C . ILE B 1 263 ? -25.371 -0.230 29.103 1.00 21.02 563 ILE B C 1
ATOM 4136 O O . ILE B 1 263 ? -24.175 0.032 29.047 1.00 21.07 563 ILE B O 1
ATOM 4141 N N . GLU B 1 264 ? -26.295 0.514 28.509 1.00 21.13 564 GLU B N 1
ATOM 4142 C CA . GLU B 1 264 ? -25.920 1.696 27.749 1.00 21.27 564 GLU B CA 1
ATOM 4143 C C . GLU B 1 264 ? -25.112 2.667 28.607 1.00 21.01 564 GLU B C 1
ATOM 4144 O O . GLU B 1 264 ? -24.255 3.391 28.103 1.00 21.06 564 GLU B O 1
ATOM 4150 N N . GLU B 1 265 ? -25.390 2.680 29.905 1.00 20.73 565 GLU B N 1
ATOM 4151 C CA . GLU B 1 265 ? -24.672 3.554 30.820 1.00 20.42 565 GLU B CA 1
ATOM 4152 C C . GLU B 1 265 ? -23.251 3.036 31.001 1.00 20.12 565 GLU B C 1
ATOM 4153 O O . GLU B 1 265 ? -22.307 3.814 31.150 1.00 19.90 565 GLU B O 1
ATOM 4159 N N . LEU B 1 266 ? -23.107 1.715 30.986 1.00 19.74 566 LEU B N 1
ATOM 4160 C CA . LEU B 1 266 ? -21.798 1.099 31.087 1.00 19.51 566 LEU B CA 1
ATOM 4161 C C . LEU B 1 266 ? -21.013 1.451 29.834 1.00 19.38 566 LEU B C 1
ATOM 4162 O O . LEU B 1 266 ? -19.875 1.913 29.908 1.00 19.23 566 LEU B O 1
ATOM 4167 N N . LYS B 1 267 ? -21.638 1.237 28.680 1.00 19.48 567 LYS B N 1
ATOM 4168 C CA . LYS B 1 267 ? -21.022 1.559 27.401 1.00 19.39 567 LYS B CA 1
ATOM 4169 C C . LYS B 1 267 ? -20.464 2.974 27.440 1.00 19.27 567 LYS B C 1
ATOM 4170 O O . LYS B 1 267 ? -19.293 3.201 27.139 1.00 19.50 567 LYS B O 1
ATOM 4176 N N . ALA B 1 268 ? -21.315 3.923 27.811 1.00 19.30 568 ALA B N 1
ATOM 4177 C CA . ALA B 1 268 ? -20.921 5.321 27.895 1.00 19.12 568 ALA B CA 1
ATOM 4178 C C . ALA B 1 268 ? -19.692 5.467 28.777 1.00 19.00 568 ALA B C 1
ATOM 4179 O O . ALA B 1 268 ? -18.781 6.232 28.468 1.00 18.68 568 ALA B O 1
ATOM 4181 N N . ALA B 1 269 ? -19.680 4.718 29.875 1.00 19.09 569 ALA B N 1
ATOM 4182 C CA . ALA B 1 269 ? -18.577 4.749 30.825 1.00 19.30 569 ALA B CA 1
ATOM 4183 C C . ALA B 1 269 ? -17.272 4.271 30.198 1.00 19.47 569 ALA B C 1
ATOM 4184 O O . ALA B 1 269 ? -16.237 4.911 30.356 1.00 19.36 569 ALA B O 1
ATOM 4186 N N . ILE B 1 270 ? -17.323 3.144 29.493 1.00 20.02 570 ILE B N 1
ATOM 4187 C CA . ILE B 1 270 ? -16.130 2.605 28.852 1.00 20.73 570 ILE B CA 1
ATOM 4188 C C . ILE B 1 270 ? -15.575 3.587 27.826 1.00 20.77 570 ILE B C 1
ATOM 4189 O O . ILE B 1 270 ? -14.442 4.045 27.932 1.00 20.96 570 ILE B O 1
ATOM 4194 N N . ASP B 1 271 ? -16.385 3.908 26.832 1.00 21.35 571 ASP B N 1
ATOM 4195 C CA . ASP B 1 271 ? -15.984 4.842 25.791 1.00 21.71 571 ASP B CA 1
ATOM 4196 C C . ASP B 1 271 ? -15.389 6.115 26.403 1.00 21.26 571 ASP B C 1
ATOM 4197 O O . ASP B 1 271 ? -14.483 6.725 25.849 1.00 21.34 571 ASP B O 1
ATOM 4202 N N . GLN B 1 272 ? -15.900 6.490 27.566 1.00 20.71 572 GLN B N 1
ATOM 4203 C CA . GLN B 1 272 ? -15.453 7.675 28.284 1.00 20.11 572 GLN B CA 1
ATOM 4204 C C . GLN B 1 272 ? -14.089 7.459 28.977 1.00 19.70 572 GLN B C 1
ATOM 4205 O O . GLN B 1 272 ? -13.288 8.387 29.141 1.00 19.24 572 GLN B O 1
ATOM 4211 N N . ASP B 1 273 ? -13.821 6.229 29.377 1.00 18.66 573 ASP B N 1
ATOM 4212 C CA . ASP B 1 273 ? -12.548 5.935 30.021 1.00 18.58 573 ASP B CA 1
ATOM 4213 C C . ASP B 1 273 ? -11.427 5.922 28.992 1.00 18.52 573 ASP B C 1
ATOM 4214 O O . ASP B 1 273 ? -10.315 6.378 29.262 1.00 18.21 573 ASP B O 1
ATOM 4219 N N . VAL B 1 274 ? -11.729 5.392 27.811 1.00 18.58 574 VAL B N 1
ATOM 4220 C CA . VAL B 1 274 ? -10.735 5.311 26.749 1.00 19.00 574 VAL B CA 1
ATOM 4221 C C . VAL B 1 274 ? -10.365 6.703 26.240 1.00 18.45 574 VAL B C 1
ATOM 4222 O O . VAL B 1 274 ? -9.215 6.967 25.900 1.00 18.23 574 VAL B O 1
ATOM 4226 N N . LYS B 1 275 ? -11.348 7.593 26.193 1.00 18.13 575 LYS B N 1
ATOM 4227 C CA . LYS B 1 275 ? -11.099 8.960 25.775 1.00 18.00 575 LYS B CA 1
ATOM 4228 C C . LYS B 1 275 ? -10.199 9.620 26.810 1.00 17.74 575 LYS B C 1
ATOM 4229 O O . LYS B 1 275 ? -9.242 10.314 26.466 1.00 17.41 575 LYS B O 1
ATOM 4235 N N . SER B 1 276 ? -10.518 9.402 28.083 1.00 17.44 576 SER B N 1
ATOM 4236 C CA . SER B 1 276 ? -9.731 9.966 29.167 1.00 17.33 576 SER B CA 1
ATOM 4237 C C . SER B 1 276 ? -8.308 9.429 29.095 1.00 17.14 576 SER B C 1
ATOM 4238 O O . SER B 1 276 ? -7.345 10.162 29.326 1.00 16.85 576 SER B O 1
ATOM 4241 N N . ALA B 1 277 ? -8.194 8.142 28.776 1.00 16.68 577 ALA B N 1
ATOM 4242 C CA . ALA B 1 277 ? -6.899 7.486 28.637 1.00 16.67 577 ALA B CA 1
ATOM 4243 C C . ALA B 1 277 ? -6.072 8.146 27.532 1.00 16.62 577 ALA B C 1
ATOM 4244 O O . ALA B 1 277 ? -4.926 8.522 27.746 1.00 16.26 577 ALA B O 1
ATOM 4246 N N . ARG B 1 278 ? -6.667 8.302 26.357 1.00 16.25 578 ARG B N 1
ATOM 4247 C CA . ARG B 1 278 ? -5.953 8.913 25.240 1.00 16.42 578 ARG B CA 1
ATOM 4248 C C . ARG B 1 278 ? -5.459 10.317 25.589 1.00 16.54 578 ARG B C 1
ATOM 4249 O O . ARG B 1 278 ? -4.387 10.724 25.165 1.00 16.55 578 ARG B O 1
ATOM 4257 N N . ASN B 1 279 ? -6.240 11.059 26.365 1.00 16.99 579 ASN B N 1
ATOM 4258 C CA . ASN B 1 279 ? -5.835 12.404 26.772 1.00 17.30 579 ASN B CA 1
ATOM 4259 C C . ASN B 1 279 ? -4.648 12.361 27.734 1.00 17.07 579 ASN B C 1
ATOM 4260 O O . ASN B 1 279 ? -3.708 13.154 27.627 1.00 16.70 579 ASN B O 1
ATOM 4265 N N . MET B 1 280 ? -4.702 11.433 28.682 1.00 16.87 580 MET B N 1
ATOM 4266 C CA . MET B 1 280 ? -3.622 11.273 29.640 1.00 16.92 580 MET B CA 1
ATOM 4267 C C . MET B 1 280 ? -2.344 10.853 28.910 1.00 16.57 580 MET B C 1
ATOM 4268 O O . MET B 1 280 ? -1.247 11.306 29.240 1.00 15.79 580 MET B O 1
ATOM 4273 N N . ILE B 1 281 ? -2.491 9.981 27.920 1.00 16.00 581 ILE B N 1
ATOM 4274 C CA . ILE B 1 281 ? -1.339 9.515 27.161 1.00 16.20 581 ILE B CA 1
ATOM 4275 C C . ILE B 1 281 ? -0.692 10.686 26.447 1.00 16.11 581 ILE B C 1
ATOM 4276 O O . ILE B 1 281 ? 0.527 10.835 26.435 1.00 15.93 581 ILE B O 1
ATOM 4281 N N . ASP B 1 282 ? -1.526 11.529 25.858 1.00 15.95 582 ASP B N 1
ATOM 4282 C CA . ASP B 1 282 ? -1.046 12.709 25.171 1.00 16.06 582 ASP B CA 1
ATOM 4283 C C . ASP B 1 282 ? -0.253 13.608 26.127 1.00 16.35 582 ASP B C 1
ATOM 4284 O O . ASP B 1 282 ? 0.781 14.171 25.757 1.00 16.21 582 ASP B O 1
ATOM 4289 N N . ASP B 1 283 ? -0.745 13.743 27.354 1.00 16.50 583 ASP B N 1
ATOM 4290 C CA . ASP B 1 283 ? -0.076 14.563 28.365 1.00 17.06 583 ASP B CA 1
ATOM 4291 C C . ASP B 1 283 ? 1.289 13.983 28.705 1.00 17.07 583 ASP B C 1
ATOM 4292 O O . ASP B 1 283 ? 2.267 14.717 28.842 1.00 17.13 583 ASP B O 1
ATOM 4297 N N . ILE B 1 284 ? 1.345 12.663 28.841 1.00 17.30 584 ILE B N 1
ATOM 4298 C CA . ILE B 1 284 ? 2.598 11.992 29.148 1.00 17.91 584 ILE B CA 1
ATOM 4299 C C . ILE B 1 284 ? 3.596 12.254 28.036 1.00 18.29 584 ILE B C 1
ATOM 4300 O O . ILE B 1 284 ? 4.746 12.596 28.301 1.00 18.14 584 ILE B O 1
ATOM 4305 N N . ILE B 1 285 ? 3.139 12.119 26.793 1.00 18.52 585 ILE B N 1
ATOM 4306 C CA . ILE B 1 285 ? 4.000 12.331 25.638 1.00 19.28 585 ILE B CA 1
ATOM 4307 C C . ILE B 1 285 ? 4.533 13.755 25.553 1.00 19.68 585 ILE B C 1
ATOM 4308 O O . ILE B 1 285 ? 5.702 13.973 25.242 1.00 20.15 585 ILE B O 1
ATOM 4313 N N . ASN B 1 286 ? 3.674 14.728 25.818 1.00 20.28 586 ASN B N 1
ATOM 4314 C CA . ASN B 1 286 ? 4.075 16.123 25.717 1.00 20.67 586 ASN B CA 1
ATOM 4315 C C . ASN B 1 286 ? 4.805 16.655 26.944 1.00 21.05 586 ASN B C 1
ATOM 4316 O O . ASN B 1 286 ? 5.261 17.801 26.957 1.00 21.26 586 ASN B O 1
ATOM 4321 N N . SER B 1 287 ? 4.921 15.820 27.968 1.00 21.73 587 SER B N 1
ATOM 4322 C CA . SER B 1 287 ? 5.604 16.208 29.194 1.00 22.26 587 SER B CA 1
ATOM 4323 C C . SER B 1 287 ? 7.123 16.218 29.023 1.00 22.54 587 SER B C 1
ATOM 4324 O O . SER B 1 287 ? 7.840 16.760 29.861 1.00 22.56 587 SER B O 1
ATOM 4327 N N . LYS B 1 288 ? 7.610 15.612 27.944 1.00 22.77 588 LYS B N 1
ATOM 4328 C CA . LYS B 1 288 ? 9.048 15.574 27.688 1.00 23.11 588 LYS B CA 1
ATOM 4329 C C . LYS B 1 288 ? 9.536 16.867 27.049 1.00 23.05 588 LYS B C 1
ATOM 4330 O O . LYS B 1 288 ? 10.723 17.014 26.763 1.00 23.29 588 LYS B O 1
ATOM 4336 N N . PHE B 1 289 ? 8.620 17.800 26.816 1.00 23.13 589 PHE B N 1
ATOM 4337 C CA . PHE B 1 289 ? 8.982 19.068 26.193 1.00 23.21 589 PHE B CA 1
ATOM 4338 C C . PHE B 1 289 ? 7.853 20.079 26.274 1.00 23.31 589 PHE B C 1
ATOM 4339 O O . PHE B 1 289 ? 6.795 19.781 26.822 1.00 23.72 589 PHE B O 1
#

Solvent-accessible surface area: 27974 Å² total; per-residue (Å²): 12,4,0,3,14,34,6,1,0,1,8,37,9,26,40,67,12,0,134,37,0,93,119,4,8,170,121,68,187,63,124,25,25,0,20,0,20,11,40,14,70,41,34,27,12,134,65,32,43,2,0,8,26,26,27,106,17,0,36,106,28,0,60,171,53,17,162,23,48,57,2,33,16,96,155,15,39,68,31,77,14,89,18,2,18,136,157,39,4,89,87,32,50,0,0,0,0,28,94,59,25,77,12,15,88,46,29,58,0,39,11,63,32,1,111,176,97,64,8,92,14,58,52,15,102,65,35,102,25,156,78,77,67,5,10,16,13,6,0,11,31,9,0,78,98,4,100,1,116,74,0,39,58,12,4,47,58,85,2,49,0,29,1,80,56,91,120,38,1,63,12,87,29,49,152,38,130,23,0,52,6,76,95,2,1,0,2,0,74,0,34,10,43,142,70,110,109,48,34,0,1,0,46,3,17,89,216,238,86,23,79,6,44,1,61,11,2,99,66,168,62,74,9,194,45,86,108,2,83,0,39,0,19,74,62,39,70,74,87,162,240,203,140,129,148,34,23,28,91,123,10,26,130,43,0,96,76,32,22,73,89,94,116,99,88,234,9,3,0,2,14,33,7,2,0,1,8,41,10,26,37,77,8,0,126,37,0,88,118,24,7,142,176,84,160,69,122,20,21,0,18,0,13,10,46,14,68,89,41,91,100,120,144,39,53,2,0,8,26,28,23,147,21,0,35,94,37,0,60,162,54,13,159,25,51,65,6,66,28,118,185,4,69,96,27,54,14,70,11,0,20,131,170,54,3,98,88,28,54,0,0,0,0,24,88,111,18,122,8,6,107,144,54,63,0,49,5,66,39,0,104,183,105,64,6,92,10,101,52,22,100,53,36,91,28,134,66,118,135,3,39,17,72,36,0,16,71,7,0,78,74,4,100,1,106,66,0,37,42,13,3,47,64,82,3,62,0,32,0,54,4,141,146,119,52,8,35,13,68,28,48,152,44,131,24,0,48,1,66,127,2,1,0,0,0,16,0,70,4,48,30,16,47,46,36,24,0,7,0,65,3,20,172,168,36,93,5,55,0,58,12,5,39,46,54,49,114,15,137,59,74,119,1,73,0,38,0,13,52,58,40,63,78,99,132,192,48,137,45,133,114,76,73,65,57,5,51,76,102,9,26,120,44,0,39,52,42,20,19,96,34,19,32,85,70,102

Secondary structure (DSSP, 8-state):
-EEEE--TT--HHHHHHHHHHHHHHHHHT---EEEEESS-GGGGSTT---BSS-HHHHHHHHTTTS-EEEE-HHHHTT--HHHHHHHH-TT--EEEEETT--BSGGG-B-HHHHHHTT-EEEEEPPPEETTEE--HHHHHHHHHTT-TTTTHHHHSS--EEEEE----EE-B--SS-B--PPSEEEEEEEE-GGG-EEEEEEEEEE---EEEEEEETT--S--TT-EEEEEEEEEEE------HHHHHHHHHHHHHHHHHHHHH--/-EEEE--TT--HHHHHHHHHHHHHHHHHT---EEEEES--GGGGSTT---BSS-HHHHHHHHHTTSEEEEE-HHHHTTS-HHHHHHHH-TT--EEEE-TT--BSGGG-B-HHHHHTTT-EEEEPPPPEETTEE--HHHHHHHHHTT-TTTTHHHHSS--EEEEEE----EEEE--SS-B--PPSEEEEEEEE-SSS-EEEEEEEEE---EEEEEETT--S--BT-EEEEEEEEEEEE----SSHHHHHHHHHHHHHHHHHHHHHHHHTT-

B-factor: mean 21.31, std 7.89, range [12.03, 59.88]

Organism: Thermotoga maritima (strain ATCC 43589 / DSM 3109 / JCM 10099 / NBRC 100826 / MSB8) (NCBI:txid243274)

Nearest PDB structures (foldseek):
  1s4m-assembly2_B  TM=1.001E+00  e=2.591E-55  Thermotoga maritima
  1t6z-assembly1_B  TM=1.001E+00  e=1.327E-54  Thermotoga maritima
  1s4m-assembly1_A  TM=9.947E-01  e=1.038E-53  Thermotoga maritima
  2i1l-assembly2_B  TM=9.929E-01  e=3.482E-53  Thermotoga maritima
  2i1l-assembly1_A  TM=9.857E-01  e=2.123E-50  Thermotoga maritima

Foldseek 3Di:
DEEEEQCQLVAPQNVQLLVVQVVVCVVVVHAYEYEHEQDDPCLPPPPDQFTLAHPVVRCVVVVVRHHYDYDYCVVFQAAALVRCCVVPVVPPQEYEYEPPDFGHHVSPDDCVNCVVVNHHYHYGYFDAQPHDGADRVVLLVCQQVQVQQPNCSRSVFTRKQKAWFLQWTKGDRDDGGHHHGHFAKFWKWKQFPPRDIFIWIWGWDDPVDIIIIIDTPPDDPGRGGGMMMIGTHHGDDHDDDVCVVVVVVVRVVVNVVVVVVVVVVD/DEEEEQCQLVWPQNVVLLVVQVVVCVVVVHAYEYEHEQDDPCLVPPPDQFTLAHPVVSCVVSVVRHHYDYDYQVPFQAAALVRCCVVPPPPAQEYGYEPPDFTYHVSPDDQVNCVVVNHHYDHGYFDAFPNRGQDRVVLLVCQQVQVQQPNCSRSVFTRKQKAAFPVDKTKGDRDDGGHHHGHFAKFWKWKQFDVRDIFIWIWGWDDVIIIIIDTPPDDDDRHGHMMMIGTNHGDGHDDDDPDDVVVVVVVVVVVVVNVVV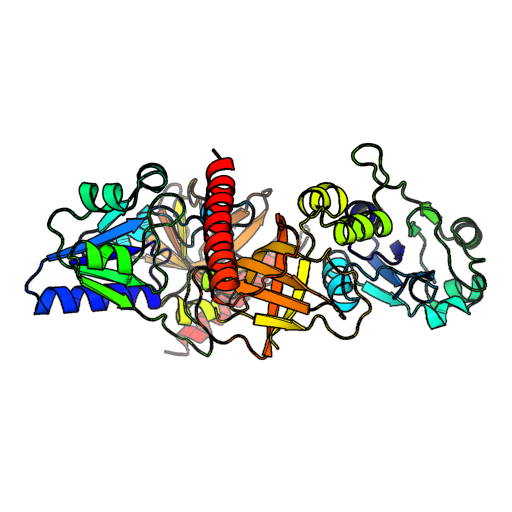VVVVVVVVD

Sequence (536 aa):
VVSIGVFDGVHIGHQKVLRTMKEIAFFRKDDSLIYTISYPPEYFLPDFPGLLMTVESRVEMLSRYARTVVLDFFRIKDLTPEGFVERYLSGVSAVVVGRDFRFGKNASGNASFLRKKGVEVYEIEDVVVQGKRVSSSLIRNLVQEGRVEEIPAYLGRYFEIEGIVFPTANIDRGNEKLVDLKRGVYLVRVHLPDGKKKFGVMNVGFRRNVKYEVYILDFEGDLYGQRLKLEVLKFMRDEKKEELKAAIDQDVKSARNMIDDIINSKVVSIGVFDGVHIGHQKVLRTMKEIAFFRKDDSLIYTISYPPEYFLPDFPGLLMTVESRVEMLSRYARTVVLDFFRIKDLTPEGFVERYLSGVSAVVVGRDFRFGKNASGNASFLRKKGVEVYEIEDVVVQGKRVSSSLIRNLVQEGRVEEIPAYLGRYFEIEGIVHFPTANIDRGNEKLVDLKRGVYLVRVHLPDGKKKFGVMNVGFNVKYEVYILDFEGDLYGQRLKLEVLKFMRDEKKFDSIEELKAAIDQDVKSARNMIDDIINSKF

Radius of gyration: 27.5 Å; Cα contacts (8 Å, |Δi|>4): 1029; chains: 2; bounding box: 75×46×80 Å

InterPro domains:
  IPR002606 Riboflavin kinase, bacterial [PIRSF004491] (2-287)
  IPR002606 Riboflavin kinase, bacterial [TIGR00083] (3-280)
  IPR014729 Rossmann-like alpha/beta/alpha sandwich fold [G3DSA:3.40.50.620] (1-159)
  IPR015864 FAD synthetase [PF06574] (2-138)
  IPR015864 FAD synthetase [cd02064] (2-168)
  IPR015865 Riboflavin kinase domain, bacterial/eukaryotic [PF01687] (156-280)
  IPR015865 Riboflavin kinase domain, bacterial/eukaryotic [SM00904] (155-282)
  IPR023465 Riboflavin kinase domain superfamily [G3DSA:2.40.30.30] (160-293)
  IPR023465 Riboflavin kinase domain superfamily [SSF82114] (145-283)
  IPR023468 Riboflavin kinase [PTHR22749] (2-290)